Protein 7RI1 (pdb70)

CATH classification: 2.170.40.20

InterPro domains:
  IPR000328 Retroviral envelope protein GP41-like [PF00517] (516-706)
  IPR000328 Retroviral envelope protein GP41-like [cd09909] (525-651)
  IPR000777 Human immunodeficiency virus 1, envelope glycoprotein Gp120 [PF00516] (30-134)
  IPR000777 Human immunodeficiency virus 1, envelope glycoprotein Gp120 [PF00516] (138-497)
  IPR036377 Gp120 core superfamily [G3DSA:2.170.40.20] (39-140)
  IPR036377 Gp120 core superfamily [G3DSA:2.170.40.20] (146-498)
  IPR036377 Gp120 core superfamily [SSF56502] (80-129)
  IPR036377 Gp120 core superfamily [SSF56502] (140-478)
  IPR037527 Envelope glycoprotein Gp160 [MF_04083] (4-849)

Solvent-accessible surface area: 21078 Å² total; per-residue (Å²): 122,126,108,32,168,27,114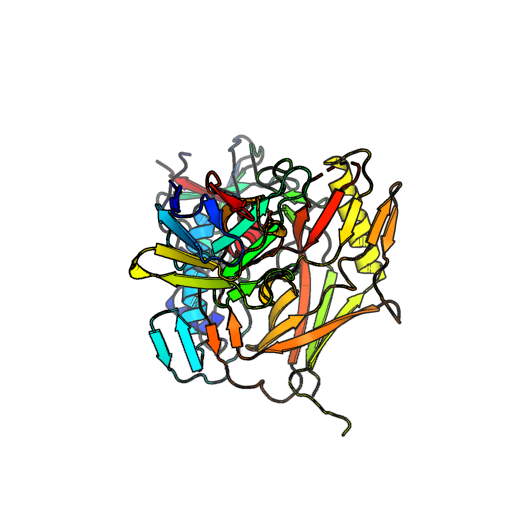,13,78,6,2,4,105,27,91,101,168,59,162,10,16,4,8,77,8,2,78,116,43,16,70,119,41,82,128,119,80,144,80,123,98,34,87,117,44,82,24,86,5,67,2,26,165,16,46,4,0,76,37,0,7,102,37,0,30,44,1,9,85,89,7,12,86,14,31,33,55,51,37,89,84,55,65,88,109,72,80,32,93,80,48,42,13,91,23,26,54,2,34,2,0,0,35,104,36,42,9,0,2,44,5,35,57,113,54,10,75,0,71,18,103,0,193,58,1,0,28,14,90,31,3,62,27,5,85,2,22,13,1,2,0,0,14,12,56,32,46,71,8,125,91,85,12,10,14,4,21,71,70,39,118,60,37,16,60,12,4,1,0,11,2,57,122,31,1,46,1,39,2,27,8,73,152,114,141,61,85,70,89,66,99,3,55,0,59,2,70,47,78,76,0,59,76,13,0,35,92,0,0,64,31,0,25,148,93,22,91,127,68,35,0,58,3,52,42,26,25,31,14,1,74,8,18,27,13,0,11,12,18,0,107,8,6,18,0,9,0,75,3,47,41,0,0,45,2,15,17,130,156,44,78,14,81,27,79,12,176,39,81,142,38,34,0,47,2,117,10,102,2,43,44,92,10,19,12,18,18,31,14,5,84,1,42,20,30,67,16,44,155,26,99,0,46,29,101,10,63,0,6,1,0,0,0,21,25,36,53,134,157,66,20,13,0,49,6,5,18,2,27,5,41,12,8,2,22,11,16,1,23,43,7,20,15,0,43,84,179,163,30,76,24,53,32,59,50,21,32,132,11,122,42,54,9,104,24,105,1,12,0,53,4,115,56,30,116,7,52,40,25,0,0,0,0,0,17,68,21,122,90,126,135,84,62,15,0,0,0,39,2,13,39,63,30,76,12,156,55,0,156,77,28,4,77,6,50,50,44,94,99,126,28,10,0,37,0,79,0,45,54,0,85,64,127,3,40,1,67,0,28,0,0,14,2,34,13,8,6,0,14,81,29,31,4,9,1,50,84,73,7,237,21,30,86,0,50,9,37,85,138

Structure (mmCIF, N/CA/C/O backbone):
data_7RI1
#
_entry.id   7RI1
#
_cell.length_a   119.090
_cell.length_b   119.090
_cell.length_c   110.520
_cell.angle_alpha   90.000
_cell.angle_beta   90.000
_cell.angle_gamma   90.000
#
_symmetry.space_group_name_H-M   'P 42 21 2'
#
loop_
_entity.id
_entity.type
_entity.pdbx_description
1 polymer 'Glycoprotein 120'
2 polymer 'Lamma VHH antibody J3'
3 non-polymer 2-acetamido-2-deoxy-beta-D-glucopyranose
4 non-polymer 'SULFATE ION'
5 water water
#
loop_
_atom_site.group_PDB
_atom_site.id
_atom_site.type_symbol
_atom_site.label_atom_id
_atom_site.label_alt_id
_atom_site.label_comp_id
_atom_site.label_asym_id
_atom_site.label_entity_id
_atom_site.label_seq_id
_atom_site.pdbx_PDB_ins_code
_atom_site.Cartn_x
_atom_site.Cartn_y
_atom_site.Cartn_z
_atom_site.occupancy
_atom_site.B_iso_or_equiv
_atom_site.auth_seq_id
_atom_site.auth_comp_id
_atom_site.auth_asym_id
_atom_site.auth_atom_id
_atom_site.pdbx_PDB_model_num
ATOM 1 N N . TRP A 1 26 ? 20.994 -12.383 14.331 1.00 119.29 45 TRP A N 1
ATOM 2 C CA . TRP A 1 26 ? 20.892 -13.677 14.996 1.00 116.71 45 TRP A CA 1
ATOM 3 C C . TRP A 1 26 ? 19.528 -13.879 15.635 1.00 119.02 45 TRP A C 1
ATOM 4 O O . TRP A 1 26 ? 19.437 -14.099 16.846 1.00 120.47 45 TRP A O 1
ATOM 15 N N . LYS A 1 27 ? 18.473 -13.819 14.824 1.00 117.69 46 LYS A N 1
ATOM 16 C CA . LYS A 1 27 ? 17.108 -13.956 15.319 1.00 115.55 46 LYS A CA 1
ATOM 17 C C . LYS A 1 27 ? 16.682 -15.417 15.240 1.00 109.68 46 LYS A C 1
ATOM 18 O O . LYS A 1 27 ? 16.621 -15.998 14.150 1.00 106.51 46 LYS A O 1
ATOM 24 N N . GLU A 1 28 ? 16.413 -16.004 16.405 1.00 113.30 47 GLU A N 1
ATOM 25 C CA . GLU A 1 28 ? 15.984 -17.391 16.496 1.00 109.17 47 GLU A CA 1
ATOM 26 C C . GLU A 1 28 ? 14.738 -17.613 15.649 1.00 109.58 47 GLU A C 1
ATOM 27 O O . GLU A 1 28 ? 13.882 -16.730 15.540 1.00 113.50 47 GLU A O 1
ATOM 33 N N . ALA A 1 29 ? 14.639 -18.794 15.039 1.00 98.23 48 ALA A N 1
ATOM 34 C CA . ALA A 1 29 ? 13.576 -19.015 14.071 1.00 96.22 48 ALA A CA 1
ATOM 35 C C . ALA A 1 29 ? 13.421 -20.498 13.787 1.00 92.35 48 ALA A C 1
ATOM 36 O O . ALA A 1 29 ? 14.378 -21.269 13.896 1.00 88.59 48 ALA A O 1
ATOM 38 N N . LYS A 1 30 ? 12.202 -20.880 13.412 1.00 88.46 49 LYS A N 1
ATOM 39 C CA . LYS A 1 30 ? 11.925 -22.213 12.907 1.00 86.89 49 LYS A CA 1
ATOM 40 C C . LYS A 1 30 ? 12.052 -22.237 11.388 1.00 85.24 49 LYS A C 1
ATOM 41 O O . LYS A 1 30 ? 11.764 -21.251 10.704 1.00 84.96 49 LYS A O 1
ATOM 47 N N . THR A 1 31 ? 12.498 -23.378 10.868 1.00 83.03 50 THR A N 1
ATOM 48 C CA . THR A 1 31 ? 12.598 -23.629 9.437 1.00 75.01 50 THR A CA 1
ATOM 49 C C . THR A 1 31 ? 12.868 -25.108 9.236 1.00 71.12 50 THR A C 1
ATOM 50 O O . THR A 1 31 ? 13.434 -25.767 10.112 1.00 72.35 50 THR A O 1
ATOM 54 N N . THR A 1 32 ? 12.465 -25.619 8.078 1.00 70.04 51 THR A N 1
ATOM 55 C CA . THR A 1 32 ? 12.642 -27.034 7.775 1.00 66.81 51 THR A CA 1
ATOM 56 C C . THR A 1 32 ? 14.118 -27.321 7.520 1.00 65.70 51 THR A C 1
ATOM 57 O O . THR A 1 32 ? 14.678 -26.889 6.508 1.00 65.69 51 THR A O 1
ATOM 61 N N . LEU A 1 33 ? 14.751 -28.034 8.449 1.00 61.59 52 LEU A N 1
ATOM 62 C CA . LEU A 1 33 ? 16.107 -28.520 8.254 1.00 58.00 52 LEU A CA 1
ATOM 63 C C . LEU A 1 33 ? 16.106 -29.694 7.287 1.00 54.81 52 LEU A C 1
ATOM 64 O O . LEU A 1 33 ? 15.079 -30.332 7.056 1.00 55.24 52 LEU A O 1
ATOM 69 N N . PHE A 1 34 ? 17.276 -30.001 6.738 1.00 53.72 53 PHE A N 1
ATOM 70 C CA . PHE A 1 34 ? 17.442 -31.231 5.982 1.00 47.70 53 PHE A CA 1
ATOM 71 C C . PHE A 1 34 ? 18.571 -32.054 6.582 1.00 47.65 53 PHE A C 1
ATOM 72 O O . PHE A 1 34 ? 19.501 -31.512 7.183 1.00 51.64 53 PHE A O 1
ATOM 80 N N . CYS A 1 35 ? 18.457 -33.373 6.454 1.00 46.24 54 CYS A N 1
ATOM 81 C CA . CYS A 1 35 ? 19.453 -34.287 6.992 1.00 48.26 54 CYS A CA 1
ATOM 82 C C . CYS A 1 35 ? 20.483 -34.601 5.919 1.00 42.92 54 CYS A C 1
ATOM 83 O O . CYS A 1 35 ? 20.178 -34.643 4.728 1.00 43.55 54 CYS A O 1
ATOM 86 N N . ALA A 1 36 ? 21.706 -34.826 6.359 1.00 43.65 55 ALA A N 1
ATOM 87 C CA . ALA A 1 36 ? 22.781 -35.257 5.488 1.00 46.65 55 ALA A CA 1
ATOM 88 C C . ALA A 1 36 ? 23.431 -36.462 6.131 1.00 44.61 55 ALA A C 1
ATOM 89 O O . ALA A 1 36 ? 23.489 -36.570 7.360 1.00 44.45 55 ALA A O 1
ATOM 91 N N . SER A 1 37 ? 23.945 -37.354 5.307 1.00 44.28 56 SER A N 1
ATOM 92 C CA . SER A 1 37 ? 24.615 -38.504 5.873 1.00 44.17 56 SER A CA 1
ATOM 93 C C . SER A 1 37 ? 25.703 -38.961 4.927 1.00 45.80 56 SER A C 1
ATOM 94 O O . SER A 1 37 ? 25.791 -38.526 3.778 1.00 46.83 56 SER A O 1
ATOM 97 N N . ASP A 1 38 ? 26.547 -39.846 5.442 1.00 46.39 57 ASP A N 1
ATOM 98 C CA . ASP A 1 38 ? 27.551 -40.529 4.645 1.00 48.11 57 ASP A CA 1
ATOM 99 C C . ASP A 1 38 ? 27.074 -41.906 4.198 1.00 47.44 57 ASP A C 1
ATOM 100 O O . ASP A 1 38 ? 27.893 -42.794 3.941 1.00 49.77 57 ASP A O 1
ATOM 105 N N . ALA A 1 39 ? 25.751 -42.088 4.101 1.00 48.25 58 ALA A N 1
ATOM 106 C CA . ALA A 1 39 ? 25.166 -43.337 3.624 1.00 48.26 58 ALA A CA 1
ATOM 107 C C . ALA A 1 39 ? 25.825 -43.781 2.323 1.00 52.51 58 ALA A C 1
ATOM 108 O O . ALA A 1 39 ? 26.286 -42.968 1.511 1.00 47.90 58 ALA A O 1
ATOM 110 N N . LYS A 1 40 ? 25.864 -45.092 2.132 1.00 52.11 59 LYS A N 1
ATOM 111 C CA . LYS A 1 40 ? 26.646 -45.689 1.070 1.00 53.87 59 LYS A CA 1
ATOM 112 C C . LYS A 1 40 ? 25.708 -46.410 0.123 1.00 55.00 59 LYS A C 1
ATOM 113 O O . LYS A 1 40 ? 24.840 -47.172 0.554 1.00 52.99 59 LYS A O 1
ATOM 119 N N . ALA A 1 41 ? 25.879 -46.132 -1.167 1.00 57.42 60 ALA A N 1
ATOM 120 C CA . ALA A 1 41 ? 24.934 -46.580 -2.175 1.00 57.45 60 ALA A CA 1
ATOM 121 C C . ALA A 1 41 ? 24.813 -48.093 -2.220 1.00 58.76 60 ALA A C 1
ATOM 122 O O . ALA A 1 41 ? 23.754 -48.619 -2.582 1.00 58.55 60 ALA A O 1
ATOM 124 N N . TYR A 1 42 ? 25.885 -48.809 -1.896 1.00 58.77 61 TYR A N 1
ATOM 125 C CA . TYR A 1 42 ? 25.903 -50.258 -2.055 1.00 62.56 61 TYR A CA 1
ATOM 126 C C . TYR A 1 42 ? 25.436 -51.003 -0.809 1.00 59.00 61 TYR A C 1
ATOM 127 O O . TYR A 1 42 ? 25.417 -52.238 -0.812 1.00 58.93 61 TYR A O 1
ATOM 136 N N . GLU A 1 43 ? 25.059 -50.285 0.240 1.00 55.81 62 GLU A N 1
ATOM 137 C CA . GLU A 1 43 ? 24.779 -50.879 1.533 1.00 53.64 62 GLU A CA 1
ATOM 138 C C . GLU A 1 43 ? 23.305 -51.271 1.627 1.00 51.18 62 GLU A C 1
ATOM 139 O O . GLU A 1 43 ? 22.416 -50.457 1.354 1.00 50.04 62 GLU A O 1
ATOM 145 N N . LYS A 1 44 ? 23.049 -52.529 1.994 1.00 50.89 63 LYS A N 1
ATOM 146 C CA . LYS A 1 44 ? 21.678 -52.994 2.175 1.00 49.98 63 LYS A CA 1
ATOM 147 C C . LYS A 1 44 ? 21.115 -52.638 3.539 1.00 43.68 63 LYS A C 1
ATOM 148 O O . LYS A 1 44 ? 19.895 -52.715 3.721 1.00 41.73 63 LYS A O 1
ATOM 154 N N . GLU A 1 45 ? 21.974 -52.269 4.492 1.00 44.76 64 GLU A N 1
ATOM 155 C CA . GLU A 1 45 ? 21.533 -51.864 5.827 1.00 43.00 64 GLU A CA 1
ATOM 156 C C . GLU A 1 45 ? 20.510 -50.742 5.714 1.00 40.55 64 GLU A C 1
ATOM 157 O O . GLU A 1 45 ? 20.649 -49.843 4.876 1.00 41.79 64 GLU A O 1
ATOM 163 N N . VAL A 1 46 ? 19.459 -50.803 6.535 1.00 34.69 65 VAL A N 1
ATOM 164 C CA . VAL A 1 46 ? 18.282 -49.995 6.203 1.00 38.27 65 VAL A CA 1
ATOM 165 C C . VAL A 1 46 ? 18.441 -48.523 6.558 1.00 37.94 65 VAL A C 1
ATOM 166 O O . VAL A 1 46 ? 17.706 -47.685 6.027 1.00 37.45 65 VAL A O 1
ATOM 170 N N . HIS A 1 47 ? 19.366 -48.168 7.445 1.00 39.47 66 HIS A N 1
ATOM 171 C CA . HIS A 1 47 ? 19.629 -46.752 7.655 1.00 36.81 66 HIS A CA 1
ATOM 172 C C . HIS A 1 47 ? 20.270 -46.150 6.420 1.00 36.19 66 HIS A C 1
ATOM 173 O O . HIS A 1 47 ? 19.879 -45.063 5.981 1.00 37.57 66 HIS A O 1
ATOM 180 N N . ASN A 1 48 ? 21.245 -46.852 5.837 1.00 36.66 67 ASN A N 1
ATOM 181 C CA . ASN A 1 48 ? 21.847 -46.386 4.590 1.00 39.71 67 ASN A CA 1
ATOM 182 C C . ASN A 1 48 ? 20.807 -46.261 3.495 1.00 39.72 67 ASN A C 1
ATOM 183 O O . ASN A 1 48 ? 20.775 -45.261 2.773 1.00 40.57 67 ASN A O 1
ATOM 188 N N . VAL A 1 49 ? 19.935 -47.260 3.362 1.00 38.64 68 VAL A N 1
ATOM 189 C CA . VAL A 1 49 ? 18.942 -47.223 2.297 1.00 41.41 68 VAL A CA 1
ATOM 190 C C . VAL A 1 49 ? 18.040 -46.006 2.465 1.00 40.41 68 VAL A C 1
ATOM 191 O O . VAL A 1 49 ? 17.777 -45.268 1.504 1.00 39.74 68 VAL A O 1
ATOM 195 N N . TRP A 1 50 ? 17.572 -45.766 3.695 1.00 36.81 69 TRP A N 1
ATOM 196 C CA . TRP A 1 50 ? 16.675 -44.638 3.931 1.00 36.85 69 TRP A CA 1
ATOM 197 C C . TRP A 1 50 ? 17.393 -43.304 3.717 1.00 40.50 69 TRP A C 1
ATOM 198 O O . TRP A 1 50 ? 16.833 -42.385 3.105 1.00 37.14 69 TRP A O 1
ATOM 209 N N . ALA A 1 51 ? 18.634 -43.175 4.216 1.00 36.41 70 ALA A N 1
ATOM 210 C CA . ALA A 1 51 ? 19.352 -41.909 4.079 1.00 40.40 70 ALA A CA 1
ATOM 211 C C . ALA A 1 51 ? 19.745 -41.657 2.639 1.00 40.49 70 ALA A C 1
ATOM 212 O O . ALA A 1 51 ? 19.877 -40.500 2.231 1.00 39.43 70 ALA A O 1
ATOM 214 N N . THR A 1 52 ? 19.909 -42.722 1.853 1.00 42.94 71 THR A N 1
ATOM 215 C CA . THR A 1 52 ? 20.231 -42.550 0.443 1.00 41.14 71 THR A CA 1
ATOM 216 C C . THR A 1 52 ? 19.151 -41.749 -0.273 1.00 40.33 71 THR A C 1
ATOM 217 O O . THR A 1 52 ? 19.466 -40.841 -1.044 1.00 42.80 71 THR A O 1
ATOM 221 N N . HIS A 1 53 ? 17.871 -42.028 -0.011 1.00 39.14 72 HIS A N 1
ATOM 222 C CA . HIS A 1 53 ? 16.867 -41.216 -0.691 1.00 42.38 72 HIS A CA 1
ATOM 223 C C . HIS A 1 53 ? 16.391 -40.031 0.137 1.00 44.37 72 HIS A C 1
ATOM 224 O O . HIS A 1 53 ? 15.917 -39.044 -0.438 1.00 45.11 72 HIS A O 1
ATOM 231 N N . ALA A 1 54 ? 16.533 -40.080 1.460 1.00 43.70 73 ALA A N 1
ATOM 232 C CA . ALA A 1 54 ? 15.986 -39.028 2.307 1.00 45.73 73 ALA A CA 1
ATOM 233 C C . ALA A 1 54 ? 16.987 -37.939 2.687 1.00 45.43 73 ALA A C 1
ATOM 234 O O . ALA A 1 54 ? 16.556 -36.864 3.116 1.00 45.96 73 ALA A O 1
ATOM 236 N N . CYS A 1 55 ? 18.292 -38.175 2.552 1.00 42.46 74 CYS A N 1
ATOM 237 C CA . CYS A 1 55 ? 19.297 -37.189 2.926 1.00 43.57 74 CYS A CA 1
ATOM 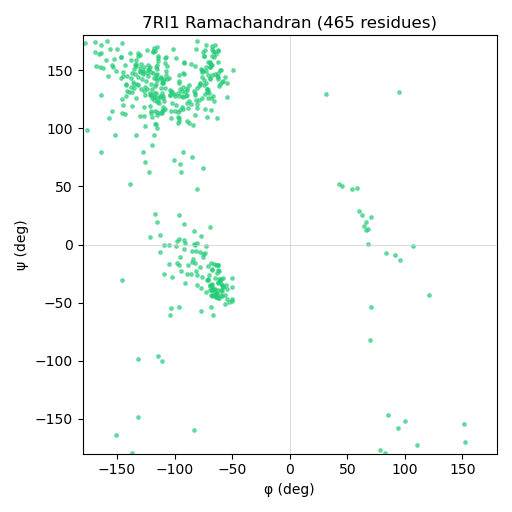238 C C . CYS A 1 55 ? 20.212 -36.889 1.743 1.00 44.96 74 CYS A C 1
ATOM 239 O O . CYS A 1 55 ? 20.220 -37.602 0.741 1.00 47.95 74 CYS A O 1
ATOM 242 N N . VAL A 1 56 ? 20.997 -35.825 1.875 1.00 45.78 75 VAL A N 1
ATOM 243 C CA . VAL A 1 56 ? 22.002 -35.451 0.884 1.00 52.21 75 VAL A CA 1
ATOM 244 C C . VAL A 1 56 ? 23.367 -35.943 1.358 1.00 53.33 75 VAL A C 1
ATOM 245 O O . VAL A 1 56 ? 23.544 -36.236 2.547 1.00 47.64 75 VAL A O 1
ATOM 249 N N . PRO A 1 57 ? 24.348 -36.076 0.469 1.00 59.12 76 PRO A N 1
ATOM 250 C CA . PRO A 1 57 ? 25.698 -36.441 0.915 1.00 57.83 76 PRO A CA 1
ATOM 251 C C . PRO A 1 57 ? 26.253 -35.401 1.866 1.00 58.44 76 PRO A C 1
ATOM 252 O O . PRO A 1 57 ? 25.934 -34.215 1.774 1.00 60.26 76 PRO A O 1
ATOM 256 N N . THR A 1 58 ? 27.106 -35.849 2.777 1.00 59.67 77 THR A N 1
ATOM 257 C CA . THR A 1 58 ? 27.737 -34.904 3.681 1.00 67.80 77 THR A CA 1
ATOM 258 C C . THR A 1 58 ? 29.067 -34.413 3.127 1.00 68.75 77 THR A C 1
ATOM 259 O O . THR A 1 58 ? 29.711 -35.067 2.300 1.00 67.76 77 THR A O 1
ATOM 263 N N . ASP A 1 59 ? 29.466 -33.235 3.600 1.00 79.24 78 ASP A N 1
ATOM 264 C CA . ASP A 1 59 ? 30.698 -32.582 3.160 1.00 85.92 78 ASP A CA 1
ATOM 265 C C . ASP A 1 59 ? 31.885 -33.202 3.894 1.00 92.87 78 ASP A C 1
ATOM 266 O O . ASP A 1 59 ? 31.799 -33.451 5.102 1.00 90.92 78 ASP A O 1
ATOM 271 N N . PRO A 1 60 ? 32.982 -33.513 3.198 1.00 104.69 79 PRO A N 1
ATOM 272 C CA . PRO A 1 60 ? 34.177 -33.998 3.912 1.00 109.64 79 PRO A CA 1
ATOM 273 C C . PRO A 1 60 ? 34.842 -32.943 4.786 1.00 112.20 79 PRO A C 1
ATOM 274 O O . PRO A 1 60 ? 35.308 -33.262 5.889 1.00 112.42 79 PRO A O 1
ATOM 278 N N . ASN A 1 61 ? 34.914 -31.692 4.327 1.00 104.86 80 ASN A N 1
ATOM 279 C CA . ASN A 1 61 ? 35.452 -30.592 5.127 1.00 104.99 80 ASN A CA 1
ATOM 280 C C . ASN A 1 61 ? 34.370 -29.536 5.314 1.00 102.88 80 ASN A C 1
ATOM 281 O O . ASN A 1 61 ? 34.291 -28.563 4.543 1.00 99.14 80 ASN A O 1
ATOM 286 N N . PRO A 1 62 ? 33.509 -29.690 6.316 1.00 101.64 81 PRO A N 1
ATOM 287 C CA . PRO A 1 62 ? 32.560 -28.620 6.626 1.00 100.35 81 PRO A CA 1
ATOM 288 C C . PRO A 1 62 ? 33.277 -27.473 7.314 1.00 99.13 81 PRO A C 1
ATOM 289 O O . PRO A 1 62 ? 34.135 -27.677 8.176 1.00 93.66 81 PRO A O 1
ATOM 293 N N . GLN A 1 63 ? 32.939 -26.260 6.896 1.00 102.81 82 GLN A N 1
ATOM 294 C CA . GLN A 1 63 ? 33.514 -25.078 7.510 1.00 95.74 82 GLN A CA 1
ATOM 295 C C . GLN A 1 63 ? 32.862 -24.820 8.859 1.00 92.53 82 GLN A C 1
ATOM 296 O O . GLN A 1 63 ? 31.689 -25.132 9.082 1.00 92.48 82 GLN A O 1
ATOM 302 N N . GLU A 1 64 ? 33.645 -24.258 9.769 1.00 81.50 83 GLU A N 1
ATOM 303 C CA . GLU A 1 64 ? 33.154 -23.831 11.068 1.00 76.98 83 GLU A CA 1
ATOM 304 C C . GLU A 1 64 ? 33.844 -22.520 11.406 1.00 73.81 83 GLU A C 1
ATOM 305 O O . GLU A 1 64 ? 35.066 -22.408 11.260 1.00 70.65 83 GLU A O 1
ATOM 311 N N . MET A 1 65 ? 33.065 -21.530 11.833 1.00 72.42 84 MET A N 1
ATOM 312 C CA . MET A 1 65 ? 33.569 -20.180 12.082 1.00 72.04 84 MET A CA 1
ATOM 313 C C . MET A 1 65 ? 33.381 -19.872 13.563 1.00 73.93 84 MET A C 1
ATOM 314 O O . MET A 1 65 ? 32.263 -19.583 14.003 1.00 75.08 84 MET A O 1
ATOM 319 N N . VAL A 1 66 ? 34.469 -19.923 14.331 1.00 74.12 85 VAL A N 1
ATOM 320 C CA . VAL A 1 66 ? 34.404 -19.570 15.742 1.00 76.35 85 VAL A CA 1
ATOM 321 C C . VAL A 1 66 ? 34.171 -18.073 15.873 1.00 78.08 85 VAL A C 1
ATOM 322 O O . VAL A 1 66 ? 34.678 -17.280 15.066 1.00 76.57 85 VAL A O 1
ATOM 326 N N . LEU A 1 67 ? 33.381 -17.685 16.884 1.00 84.01 86 LEU A N 1
ATOM 327 C CA . LEU A 1 67 ? 33.136 -16.287 17.257 1.00 88.75 86 LEU A CA 1
ATOM 328 C C . LEU A 1 67 ? 33.280 -16.172 18.778 1.00 94.83 86 LEU A C 1
ATOM 329 O O . LEU A 1 67 ? 32.320 -16.411 19.518 1.00 93.74 86 LEU A O 1
ATOM 334 N N . ALA A 1 68 ? 34.477 -15.800 19.251 1.00 113.71 87 ALA A N 1
ATOM 335 C CA . ALA A 1 68 ? 34.733 -15.711 20.690 1.00 114.81 87 ALA A CA 1
ATOM 336 C C . ALA A 1 68 ? 33.948 -14.589 21.372 1.00 118.40 87 ALA A C 1
ATOM 337 O O . ALA A 1 68 ? 33.731 -14.653 22.587 1.00 117.70 87 ALA A O 1
ATOM 339 N N . ASN A 1 69 ? 33.509 -13.578 20.613 1.00 107.02 88 ASN A N 1
ATOM 340 C CA . ASN A 1 69 ? 32.849 -12.387 21.151 1.00 99.40 88 ASN A CA 1
ATOM 341 C C . ASN A 1 69 ? 31.391 -12.643 21.545 1.00 98.41 88 ASN A C 1
ATOM 342 O O . ASN A 1 69 ? 30.995 -12.404 22.693 1.00 96.63 88 ASN A O 1
ATOM 347 N N . VAL A 1 70 ? 30.575 -13.114 20.594 1.00 99.89 89 VAL A N 1
ATOM 348 C CA . VAL A 1 70 ? 29.128 -13.176 20.780 1.00 93.94 89 VAL A CA 1
ATOM 349 C C . VAL A 1 70 ? 28.764 -14.226 21.816 1.00 87.81 89 VAL A C 1
ATOM 350 O O . VAL A 1 70 ? 29.376 -15.302 21.891 1.00 85.30 89 VAL A O 1
ATOM 354 N N . THR A 1 71 ? 27.748 -13.915 22.614 1.00 85.90 90 THR A N 1
ATOM 355 C CA . THR A 1 71 ? 27.134 -14.861 23.527 1.00 86.02 90 THR A CA 1
ATOM 356 C C . THR A 1 71 ? 25.657 -14.966 23.174 1.00 87.05 90 THR A C 1
ATOM 357 O O . THR A 1 71 ? 24.974 -13.943 23.046 1.00 89.48 90 THR A O 1
ATOM 361 N N . GLU A 1 72 ? 25.174 -16.194 22.998 1.00 80.25 91 GLU A N 1
ATOM 362 C CA . GLU A 1 72 ? 23.776 -16.463 22.706 1.00 83.77 91 GLU A CA 1
ATOM 363 C C . GLU A 1 72 ? 23.220 -17.402 23.771 1.00 77.93 91 GLU A C 1
ATOM 364 O O . GLU A 1 72 ? 23.959 -18.163 24.401 1.00 73.33 91 GLU A O 1
ATOM 370 N N . ASN A 1 73 ? 21.909 -17.340 23.986 1.00 79.91 92 ASN A N 1
ATOM 371 C CA . ASN A 1 73 ? 21.255 -18.223 24.946 1.00 78.95 92 ASN A CA 1
ATOM 372 C C . ASN A 1 73 ? 20.656 -19.425 24.225 1.00 75.39 92 ASN A C 1
ATOM 373 O O . ASN A 1 73 ? 19.971 -19.278 23.208 1.00 77.37 92 ASN A O 1
ATOM 378 N N . PHE A 1 74 ? 20.941 -20.611 24.740 1.00 69.74 93 PHE A N 1
ATOM 379 C CA . PHE A 1 74 ? 20.418 -21.849 24.197 1.00 63.74 93 PHE A CA 1
ATOM 380 C C . PHE A 1 74 ? 19.354 -22.411 25.132 1.00 62.50 93 PHE A C 1
ATOM 381 O O . PHE A 1 74 ? 19.268 -22.050 26.308 1.00 65.67 93 PHE A O 1
ATOM 389 N N . ASN A 1 75 ? 18.538 -23.311 24.593 1.00 60.62 94 ASN A N 1
ATOM 390 C CA . ASN A 1 75 ? 17.529 -23.999 25.396 1.00 57.93 94 ASN A CA 1
ATOM 391 C C . ASN A 1 75 ? 17.284 -25.365 24.748 1.00 57.31 94 ASN A C 1
ATOM 392 O O . ASN A 1 75 ? 16.468 -25.501 23.835 1.00 56.37 94 ASN A O 1
ATOM 397 N N . MET A 1 76 ? 17.996 -26.377 25.244 1.00 55.56 95 MET A N 1
ATOM 398 C CA . MET A 1 76 ? 17.866 -27.709 24.672 1.00 54.71 95 MET A CA 1
ATOM 399 C C . MET A 1 76 ? 16.467 -28.289 24.847 1.00 52.36 95 MET A C 1
ATOM 400 O O . MET A 1 76 ? 16.112 -29.238 24.143 1.00 49.69 95 MET A O 1
ATOM 405 N N . TRP A 1 77 ? 15.665 -27.748 25.761 1.00 53.24 96 TRP A N 1
ATOM 406 C CA . TRP A 1 77 ? 14.353 -28.311 26.060 1.00 54.87 96 TRP A CA 1
ATOM 407 C C . TRP A 1 77 ? 13.231 -27.693 25.240 1.00 57.17 96 TRP A C 1
ATOM 408 O O . TRP A 1 77 ? 12.081 -28.119 25.376 1.00 61.70 96 TRP A O 1
ATOM 419 N N . LYS A 1 78 ? 13.530 -26.690 24.422 1.00 61.23 97 LYS A N 1
ATOM 420 C CA . LYS A 1 78 ? 12.556 -26.045 23.547 1.00 61.01 97 LYS A CA 1
ATOM 421 C C . LYS A 1 78 ? 13.212 -25.788 22.195 1.00 61.12 97 LYS A C 1
ATOM 422 O O . LYS A 1 78 ? 13.227 -24.670 21.682 1.00 64.70 97 LYS A O 1
ATOM 428 N N . ASN A 1 79 ? 13.792 -26.825 21.612 1.00 52.55 98 ASN A N 1
ATOM 429 C CA . ASN A 1 79 ? 14.626 -26.688 20.425 1.00 53.01 98 ASN A CA 1
ATOM 430 C C . ASN A 1 79 ? 13.953 -27.419 19.271 1.00 51.63 98 ASN A C 1
ATOM 431 O O . ASN A 1 79 ? 13.899 -28.652 19.265 1.00 50.95 98 ASN A O 1
ATOM 436 N N . ASP A 1 80 ? 13.469 -26.660 18.280 1.00 54.19 99 ASP A N 1
ATOM 437 C CA . ASP A 1 80 ? 12.704 -27.257 17.189 1.00 52.30 99 ASP A CA 1
ATOM 438 C C . ASP A 1 80 ? 13.519 -28.260 16.385 1.00 49.30 99 ASP A C 1
ATOM 439 O O . ASP A 1 80 ? 12.934 -29.079 15.667 1.00 47.23 99 ASP A O 1
ATOM 444 N N . MET A 1 81 ? 14.849 -28.228 16.493 1.00 46.63 100 MET A N 1
ATOM 445 C CA . MET A 1 81 ? 15.656 -29.259 15.846 1.00 46.75 100 MET A CA 1
ATOM 446 C C . MET A 1 81 ? 15.302 -30.654 16.343 1.00 45.24 100 MET A C 1
ATOM 447 O O . MET A 1 81 ? 15.370 -31.625 15.585 1.00 41.96 100 MET A O 1
ATOM 452 N N . VAL A 1 82 ? 14.955 -30.776 17.624 1.00 43.80 101 VAL A N 1
ATOM 453 C CA . VAL A 1 82 ? 14.629 -32.076 18.186 1.00 41.88 101 VAL A CA 1
ATOM 454 C C . VAL A 1 82 ? 13.388 -32.640 17.510 1.00 45.17 101 VAL A C 1
ATOM 455 O O . VAL A 1 82 ? 13.354 -33.811 17.102 1.00 39.48 101 VAL A O 1
ATOM 459 N N . GLU A 1 83 ? 12.367 -31.802 17.334 1.00 44.82 102 GLU A N 1
ATOM 460 C CA . GLU A 1 83 ? 11.124 -32.289 16.758 1.00 41.39 102 GLU A CA 1
ATOM 461 C C . GLU A 1 83 ? 11.296 -32.687 15.299 1.00 40.67 102 GLU A C 1
ATOM 462 O O . GLU A 1 83 ? 10.666 -33.650 14.840 1.00 41.89 102 GLU A O 1
ATOM 468 N N . GLN A 1 84 ? 12.149 -31.984 14.554 1.00 40.06 103 GLN A N 1
ATOM 469 C CA . GLN A 1 84 ? 12.371 -32.385 13.169 1.00 40.35 103 GLN A CA 1
ATOM 470 C C . GLN A 1 84 ? 13.126 -33.702 13.105 1.00 39.67 103 GLN A C 1
ATOM 471 O O . GLN A 1 84 ? 12.806 -34.570 12.288 1.00 42.36 103 GLN A O 1
ATOM 477 N N . MET A 1 85 ? 14.096 -33.898 13.993 1.00 38.50 104 MET A N 1
ATOM 478 C CA . MET A 1 85 ? 14.780 -35.184 14.028 1.00 41.26 104 MET A CA 1
ATOM 479 C C . MET A 1 85 ? 13.810 -36.312 14.374 1.00 40.49 104 MET A C 1
ATOM 480 O O . MET A 1 85 ? 13.827 -37.373 13.743 1.00 40.05 104 MET A O 1
ATOM 485 N N . HIS A 1 86 ? 12.968 -36.099 15.390 1.00 37.00 105 HIS A N 1
ATOM 486 C CA . HIS A 1 86 ? 11.961 -37.084 15.768 1.00 38.51 105 HIS A CA 1
ATOM 487 C C . HIS A 1 86 ? 11.149 -37.545 14.562 1.00 39.71 105 HIS A C 1
ATOM 488 O O . HIS A 1 86 ? 10.953 -38.746 14.354 1.00 35.11 105 HIS A O 1
ATOM 495 N N . GLU A 1 87 ? 10.689 -36.597 13.739 1.00 39.34 106 GLU A N 1
ATOM 496 C CA . GLU A 1 87 ? 9.859 -36.957 12.594 1.00 38.97 106 GLU A CA 1
ATOM 497 C C . GLU A 1 87 ? 10.642 -37.783 11.572 1.00 37.85 106 GLU A C 1
ATOM 498 O O . GLU A 1 87 ? 10.107 -38.737 10.994 1.00 36.25 106 GLU A O 1
ATOM 504 N N . ASP A 1 88 ? 11.914 -37.448 11.358 1.00 36.58 107 ASP A N 1
ATOM 505 C CA . ASP A 1 88 ? 12.743 -38.225 10.447 1.00 36.82 107 ASP A CA 1
ATOM 506 C C . ASP A 1 88 ? 12.927 -39.654 10.949 1.00 38.30 107 ASP A C 1
ATOM 507 O O . ASP A 1 88 ? 12.893 -40.605 10.155 1.00 36.79 107 ASP A O 1
ATOM 512 N N . ILE A 1 89 ? 13.144 -39.824 12.260 1.00 32.12 108 ILE A N 1
ATOM 513 C CA . ILE A 1 89 ? 13.434 -41.155 12.784 1.00 34.90 108 ILE A CA 1
ATOM 514 C C . ILE A 1 89 ? 12.171 -42.014 12.784 1.00 35.59 108 ILE A C 1
ATOM 515 O O . ILE A 1 89 ? 12.218 -43.207 12.453 1.00 35.91 108 ILE A O 1
ATOM 520 N N . ILE A 1 90 ? 11.028 -41.438 13.162 1.00 30.95 109 ILE A N 1
ATOM 521 C CA . ILE A 1 90 ? 9.762 -42.121 12.929 1.00 35.74 109 ILE A CA 1
ATOM 522 C C . ILE A 1 90 ? 9.689 -42.572 11.476 1.00 37.95 109 ILE A C 1
ATOM 523 O O . ILE A 1 90 ? 9.398 -43.730 11.162 1.00 37.37 109 ILE A O 1
ATOM 528 N N . SER A 1 91 ? 9.998 -41.656 10.577 1.00 33.45 110 SER A N 1
ATOM 529 C CA . SER A 1 91 ? 9.872 -41.927 9.161 1.00 38.95 110 SER A CA 1
ATOM 530 C C . SER A 1 91 ? 10.845 -43.013 8.716 1.00 39.28 110 SER A C 1
ATOM 531 O O . SER A 1 91 ? 10.503 -43.859 7.887 1.00 40.50 110 SER A O 1
ATOM 534 N N . LEU A 1 92 ? 12.061 -43.013 9.263 1.00 40.02 111 LEU A N 1
ATOM 535 C CA . LEU A 1 92 ? 13.016 -44.072 8.950 1.00 38.98 111 LEU A CA 1
ATOM 536 C C . LEU A 1 92 ? 12.531 -45.433 9.438 1.00 39.47 111 LEU A C 1
ATOM 537 O O . LEU A 1 92 ? 12.643 -46.438 8.720 1.00 36.67 111 LEU A O 1
ATOM 542 N N . TRP A 1 93 ? 11.982 -45.478 10.655 1.00 34.46 112 TRP A N 1
ATOM 543 C CA . TRP A 1 93 ? 11.497 -46.735 11.210 1.00 35.17 112 TRP A CA 1
ATOM 544 C C . TRP A 1 93 ? 10.285 -47.247 10.437 1.00 35.89 112 TRP A C 1
ATOM 545 O O . TRP A 1 93 ? 10.144 -48.455 10.217 1.00 30.87 112 TRP A O 1
ATOM 556 N N . ASP A 1 94 ? 9.426 -46.339 9.970 1.00 40.23 113 ASP A N 1
ATOM 557 C CA . ASP A 1 94 ? 8.313 -46.755 9.118 1.00 42.65 113 ASP A CA 1
ATOM 558 C C . ASP A 1 94 ? 8.794 -47.470 7.851 1.00 43.48 113 ASP A C 1
ATOM 559 O O . ASP A 1 94 ? 8.198 -48.471 7.434 1.00 44.59 113 ASP A O 1
ATOM 564 N N . GLU A 1 95 ? 9.873 -46.993 7.230 1.00 46.96 114 GLU A N 1
ATOM 565 C CA . GLU A 1 95 ? 10.341 -47.664 6.021 1.00 49.19 114 GLU A CA 1
ATOM 566 C C . GLU A 1 95 ? 11.185 -48.900 6.321 1.00 46.92 114 GLU A C 1
ATOM 567 O O . GLU A 1 95 ? 11.300 -49.769 5.453 1.00 48.23 114 GLU A O 1
ATOM 573 N N . SER A 1 96 ? 11.786 -48.995 7.513 1.00 40.35 115 SER A N 1
ATOM 574 C CA . SER A 1 96 ? 12.848 -49.962 7.790 1.00 38.83 115 SER A CA 1
ATOM 575 C C . SER A 1 96 ? 12.380 -51.158 8.607 1.00 40.53 115 SER A C 1
ATOM 576 O O . SER A 1 96 ? 12.597 -52.309 8.214 1.00 41.93 115 SER A O 1
ATOM 579 N N . LEU A 1 97 ? 11.776 -50.906 9.758 1.00 33.08 116 LEU A N 1
ATOM 580 C CA . LEU A 1 97 ? 11.357 -51.949 10.674 1.00 35.68 116 LEU A CA 1
ATOM 581 C C . LEU A 1 97 ? 9.862 -52.194 10.503 1.00 37.45 116 LEU A C 1
ATOM 582 O O . LEU A 1 97 ? 9.038 -51.826 11.350 1.00 38.33 116 LEU A O 1
ATOM 587 N N . LYS A 1 98 ? 9.518 -52.813 9.392 1.00 33.81 117 LYS A N 1
ATOM 588 C CA . LYS A 1 98 ? 8.116 -53.072 9.117 1.00 36.98 117 LYS A CA 1
ATOM 589 C C . LYS A 1 98 ? 7.601 -54.195 10.015 1.00 35.01 117 LYS A C 1
ATOM 590 O O . LYS A 1 98 ? 8.101 -55.329 9.926 1.00 37.47 117 LYS A O 1
ATOM 596 N N . PRO A 1 99 ? 6.638 -53.934 10.896 1.00 30.82 118 PRO A N 1
ATOM 597 C CA . PRO A 1 99 ? 6.006 -55.025 11.648 1.00 34.09 118 PRO A CA 1
ATOM 598 C C . PRO A 1 99 ? 5.031 -55.842 10.807 1.00 32.62 118 PRO A C 1
ATOM 599 O O . PRO A 1 99 ? 4.376 -55.337 9.894 1.00 34.45 118 PRO A O 1
ATOM 603 N N . CYS A 1 100 ? 4.923 -57.123 11.160 1.00 31.67 119 CYS A N 1
ATOM 604 C CA . CYS A 1 100 ? 3.903 -57.992 10.569 1.00 36.01 119 CYS A CA 1
ATOM 605 C C . CYS A 1 100 ? 2.517 -57.379 10.691 1.00 33.40 119 CYS A C 1
ATOM 606 O O . CYS A 1 100 ? 1.768 -57.309 9.718 1.00 33.50 119 CYS A O 1
ATOM 609 N N . VAL A 1 101 ? 2.153 -56.931 11.885 1.00 31.20 120 VAL A N 1
ATOM 610 C CA . VAL A 1 101 ? 0.898 -56.224 12.051 1.00 32.29 120 VAL A CA 1
ATOM 611 C C . VAL A 1 101 ? 1.110 -55.083 13.033 1.00 31.44 120 VAL A C 1
ATOM 612 O O . VAL A 1 101 ? 1.892 -55.178 13.987 1.00 28.74 120 VAL A O 1
ATOM 616 N N . LYS A 1 102 ? 0.415 -53.987 12.770 1.00 32.08 121 LYS A N 1
ATOM 617 C CA . LYS A 1 102 ? 0.426 -52.819 13.628 1.00 33.97 121 LYS A CA 1
ATOM 618 C C . LYS A 1 102 ? -0.991 -52.607 14.143 1.00 30.95 121 LYS A C 1
ATOM 619 O O . LYS A 1 102 ? -1.932 -52.559 13.352 1.00 32.73 121 LYS A O 1
ATOM 625 N N . LEU A 1 103 ? -1.147 -52.506 15.456 1.00 29.75 122 LEU A N 1
ATOM 626 C CA . LEU A 1 103 ? -2.448 -52.323 16.097 1.00 32.56 122 LEU A CA 1
ATOM 627 C C . LEU A 1 103 ? -2.473 -50.940 16.729 1.00 34.08 122 LEU A C 1
ATOM 628 O O . LEU A 1 103 ? -1.739 -50.687 17.692 1.00 35.27 122 LEU A O 1
ATOM 633 N N . THR A 1 104 ? -3.315 -50.048 16.211 1.00 33.51 123 THR A N 1
ATOM 634 C CA . THR A 1 104 ? -3.466 -48.708 16.788 1.00 40.44 123 THR A CA 1
ATOM 635 C C . THR A 1 104 ? -4.939 -48.453 17.050 1.00 48.05 123 THR A C 1
ATOM 636 O O . THR A 1 104 ? -5.592 -47.764 16.259 1.00 55.13 123 THR A O 1
ATOM 640 N N . GLY A 1 105 ? -5.454 -48.990 18.151 1.00 47.41 124 GLY A N 1
ATOM 641 C CA . GLY A 1 105 ? -6.750 -48.561 18.627 1.00 45.95 124 GLY A CA 1
ATOM 642 C C . GLY A 1 105 ? -7.866 -49.002 17.720 1.00 48.36 124 GLY A C 1
ATOM 643 O O . GLY A 1 105 ? -8.512 -50.013 17.992 1.00 53.45 124 GLY A O 1
ATOM 644 N N . GLY A 1 106 ? -8.117 -48.275 16.637 1.00 50.50 198 GLY A N 1
ATOM 645 C CA . GLY A 1 106 ? -9.221 -48.616 15.762 1.00 49.93 198 GLY A CA 1
ATOM 646 C C . GLY A 1 106 ? -8.867 -49.419 14.531 1.00 48.87 198 GLY A C 1
ATOM 647 O O . GLY A 1 106 ? -9.758 -49.723 13.732 1.00 52.77 198 GLY A O 1
ATOM 648 N N . SER A 1 107 ? -7.608 -49.799 14.360 1.00 46.97 199 SER A N 1
ATOM 649 C CA . SER A 1 107 ? -7.130 -50.301 13.083 1.00 44.51 199 SER A CA 1
ATOM 650 C C . SER A 1 107 ? -6.063 -51.372 13.282 1.00 41.91 199 SER A C 1
ATOM 651 O O . SER A 1 107 ? -5.435 -51.474 14.342 1.00 40.52 199 SER A O 1
ATOM 654 N N . ALA A 1 108 ? -5.852 -52.159 12.226 1.00 41.00 200 ALA A N 1
ATOM 655 C CA . ALA A 1 108 ? -4.833 -53.206 12.196 1.00 38.89 200 ALA A CA 1
ATOM 656 C C . ALA A 1 108 ? -4.265 -53.222 10.787 1.00 40.86 200 ALA A C 1
ATOM 657 O O . ALA A 1 108 ? -4.982 -53.561 9.846 1.00 47.72 200 ALA A O 1
ATOM 659 N N . ILE A 1 109 ? -3.007 -52.829 10.626 1.00 40.33 201 ILE A N 1
ATOM 660 C CA . ILE A 1 109 ? -2.348 -52.823 9.326 1.00 38.94 201 ILE A CA 1
ATOM 661 C C . ILE A 1 109 ? -1.410 -54.019 9.259 1.00 37.58 201 ILE A C 1
ATOM 662 O O . ILE A 1 109 ? -0.627 -54.258 10.186 1.00 38.39 201 ILE A O 1
ATOM 667 N N . THR A 1 110 ? -1.491 -54.761 8.165 1.00 38.97 202 THR A N 1
ATOM 668 C CA . THR A 1 110 ? -0.668 -55.929 7.884 1.00 39.48 202 THR A CA 1
ATOM 669 C C . THR A 1 110 ? 0.318 -55.647 6.756 1.00 42.25 202 THR A C 1
ATOM 670 O O . THR A 1 110 ? -0.034 -55.002 5.762 1.00 48.79 202 THR A O 1
ATOM 674 N N . GLN A 1 111 ? 1.552 -56.132 6.902 1.00 42.23 203 GLN A N 1
ATOM 675 C CA . GLN A 1 111 ? 2.543 -56.057 5.834 1.00 43.11 203 GLN A CA 1
ATOM 676 C C . GLN A 1 111 ? 3.433 -57.279 5.860 1.00 45.71 203 GLN A C 1
ATOM 677 O O . GLN A 1 111 ? 3.370 -58.108 6.770 1.00 47.05 203 GLN A O 1
ATOM 683 N N . ALA A 1 112 ? 4.280 -57.373 4.841 1.00 47.11 204 ALA A N 1
ATOM 684 C CA . ALA A 1 112 ? 5.389 -58.312 4.880 1.00 45.23 204 ALA A CA 1
ATOM 685 C C . ALA A 1 112 ? 6.409 -57.794 5.873 1.00 42.78 204 ALA A C 1
ATOM 686 O O . ALA A 1 112 ? 6.730 -56.602 5.875 1.00 46.69 204 ALA A O 1
ATOM 688 N N . CYS A 1 113 ? 6.895 -58.674 6.744 1.00 43.09 205 CYS A N 1
ATOM 689 C CA . CYS A 1 113 ? 7.846 -58.302 7.793 1.00 43.71 205 CYS A CA 1
ATOM 690 C C . CYS A 1 113 ? 9.123 -59.124 7.661 1.00 44.78 205 CYS A C 1
ATOM 691 O O . CYS A 1 113 ? 9.463 -59.902 8.563 1.00 47.23 205 CYS A O 1
ATOM 694 N N . PRO A 1 114 ? 9.845 -58.997 6.549 1.00 42.79 206 PRO A N 1
ATOM 695 C CA . PRO A 1 114 ? 11.068 -59.785 6.401 1.00 46.20 206 PRO A CA 1
ATOM 696 C C . PRO A 1 114 ? 12.100 -59.300 7.403 1.00 46.99 206 PRO A C 1
ATOM 697 O O . PRO A 1 114 ? 12.060 -58.160 7.871 1.00 45.07 206 PRO A O 1
ATOM 701 N N . LYS A 1 115 ? 13.010 -60.190 7.762 1.00 45.44 207 LYS A N 1
ATOM 702 C CA . LYS A 1 115 ? 14.130 -59.769 8.577 1.00 40.26 207 LYS A CA 1
ATOM 703 C C . LYS A 1 115 ? 15.035 -58.854 7.760 1.00 40.03 207 LYS A C 1
ATOM 704 O O . LYS A 1 115 ? 15.079 -58.906 6.533 1.00 46.07 207 LYS A O 1
ATOM 710 N N . VAL A 1 116 ? 15.767 -58.006 8.454 1.00 41.64 208 VAL A N 1
ATOM 711 C CA . VAL A 1 116 ? 16.383 -56.841 7.838 1.00 40.78 208 VAL A CA 1
ATOM 712 C C . VAL A 1 116 ? 17.740 -56.641 8.496 1.00 41.90 208 VAL A C 1
ATOM 713 O O . VAL A 1 116 ? 17.953 -57.058 9.637 1.00 45.64 208 VAL A O 1
ATOM 717 N N . SER A 1 117 ? 18.674 -56.018 7.790 1.00 39.00 209 SER A N 1
ATOM 718 C CA . SER A 1 117 ? 19.938 -55.687 8.433 1.00 42.68 209 SER A CA 1
ATOM 719 C C . SER A 1 117 ? 19.865 -54.252 8.948 1.00 40.02 209 SER A C 1
ATOM 720 O O . SER A 1 117 ? 19.397 -53.348 8.249 1.00 38.66 209 SER A O 1
ATOM 723 N N . PHE A 1 118 ? 20.307 -54.050 10.183 1.00 43.31 210 PHE A N 1
ATOM 724 C CA . PHE A 1 118 ? 19.907 -52.864 10.934 1.00 41.60 210 PHE A CA 1
ATOM 725 C C . PHE A 1 118 ? 21.068 -52.426 11.805 1.00 43.09 210 PHE A C 1
ATOM 726 O O . PHE A 1 118 ? 21.422 -53.123 12.761 1.00 43.75 210 PHE A O 1
ATOM 734 N N . ASP A 1 119 ? 21.619 -51.262 11.499 1.00 45.29 211 ASP A N 1
ATOM 735 C CA . ASP A 1 119 ? 22.732 -50.709 12.256 1.00 42.87 211 ASP A CA 1
ATOM 736 C C . ASP A 1 119 ? 22.805 -49.196 12.081 1.00 43.53 211 ASP A C 1
ATOM 737 O O . ASP A 1 119 ? 23.209 -48.712 11.017 1.00 44.63 211 ASP A O 1
ATOM 742 N N . PRO A 1 120 ? 22.467 -48.425 13.110 1.00 42.54 212 PRO A N 1
ATOM 743 C CA . PRO A 1 120 ? 22.320 -46.971 12.938 1.00 40.38 212 PRO A CA 1
ATOM 744 C C . PRO A 1 120 ? 23.585 -46.311 12.411 1.00 40.73 212 PRO A C 1
ATOM 745 O O . PRO A 1 120 ? 24.694 -46.657 12.816 1.00 44.06 212 PRO A O 1
ATOM 749 N N . ILE A 1 121 ? 23.405 -45.343 11.512 1.00 39.29 213 ILE A N 1
ATOM 750 C CA . ILE A 1 121 ? 24.509 -44.534 10.995 1.00 42.73 213 ILE A CA 1
ATOM 751 C C . ILE A 1 121 ? 24.355 -43.078 11.437 1.00 42.88 213 ILE A C 1
ATOM 752 O O . ILE A 1 121 ? 23.246 -42.654 11.791 1.00 38.93 213 ILE A O 1
ATOM 757 N N . PRO A 1 122 ? 25.427 -42.279 11.416 1.00 39.91 214 PRO A N 1
ATOM 758 C CA . PRO A 1 122 ? 25.327 -40.876 11.854 1.00 41.29 214 PRO A CA 1
ATOM 759 C C . PRO A 1 122 ? 24.544 -40.013 10.871 1.00 41.79 214 PRO A C 1
ATOM 760 O O . PRO A 1 122 ? 24.804 -40.023 9.666 1.00 44.51 214 PRO A O 1
ATOM 764 N N . LEU A 1 123 ? 23.620 -39.221 11.405 1.00 40.03 215 LEU A N 1
ATOM 765 C CA . LEU A 1 123 ? 22.888 -38.231 10.636 1.00 40.82 215 LEU A CA 1
ATOM 766 C C . LEU A 1 123 ? 23.309 -36.835 11.061 1.00 43.62 215 LEU A C 1
ATOM 767 O O . LEU A 1 123 ? 23.497 -36.569 12.255 1.00 46.49 215 LEU A O 1
ATOM 772 N N . HIS A 1 124 ? 23.459 -35.946 10.088 1.00 43.78 216 HIS A N 1
ATOM 773 C CA . HIS A 1 124 ? 23.748 -34.546 10.342 1.00 45.32 216 HIS A CA 1
ATOM 774 C C . HIS A 1 124 ? 22.534 -33.720 9.978 1.00 47.16 216 HIS A C 1
ATOM 775 O O . HIS A 1 124 ? 21.880 -33.978 8.964 1.00 49.06 216 HIS A O 1
ATOM 782 N N . TYR A 1 125 ? 22.237 -32.717 10.784 1.00 48.73 217 TYR A N 1
ATOM 783 C CA . TYR A 1 125 ? 21.144 -31.826 10.452 1.00 51.14 217 TYR A CA 1
ATOM 784 C C . TYR A 1 125 ? 21.705 -30.503 9.984 1.00 51.52 217 TYR A C 1
ATOM 785 O O . TYR A 1 125 ? 22.743 -30.051 10.470 1.00 55.29 217 TYR A O 1
ATOM 794 N N . CYS A 1 126 ? 21.039 -29.922 8.998 1.00 51.57 218 CYS A N 1
ATOM 795 C CA . CYS A 1 126 ? 21.620 -28.854 8.204 1.00 57.40 218 CYS A CA 1
ATOM 796 C C . CYS A 1 126 ? 20.593 -27.756 8.002 1.00 58.93 218 CYS A C 1
ATOM 797 O O . CYS A 1 126 ? 19.409 -28.031 7.777 1.00 58.84 218 CYS A O 1
ATOM 800 N N . ALA A 1 127 ? 21.059 -26.518 8.082 1.00 62.56 219 ALA A N 1
ATOM 801 C CA . ALA A 1 127 ? 20.206 -25.350 7.936 1.00 64.59 219 ALA A CA 1
ATOM 802 C C . ALA A 1 127 ? 20.159 -24.929 6.476 1.00 62.62 219 ALA A C 1
ATOM 803 O O . ALA A 1 127 ? 21.212 -24.827 5.839 1.00 61.79 219 ALA A O 1
ATOM 805 N N . PRO A 1 128 ? 18.977 -24.700 5.913 1.00 65.42 220 PRO A N 1
ATOM 806 C CA . PRO A 1 128 ? 18.900 -24.202 4.538 1.00 65.00 220 PRO A CA 1
ATOM 807 C C . PRO A 1 128 ? 19.460 -22.792 4.462 1.00 70.39 220 PRO A C 1
ATOM 808 O O . PRO A 1 128 ? 19.686 -22.121 5.472 1.00 73.38 220 PRO A O 1
ATOM 812 N N . ALA A 1 129 ? 19.709 -22.343 3.239 1.00 69.76 221 ALA A N 1
ATOM 813 C CA . ALA A 1 129 ? 20.296 -21.021 3.087 1.00 73.01 221 ALA A CA 1
ATOM 814 C C . ALA A 1 129 ? 19.330 -19.946 3.574 1.00 78.51 221 ALA A C 1
ATOM 815 O O . ALA A 1 129 ? 18.107 -20.070 3.453 1.00 76.97 221 ALA A O 1
ATOM 817 N N . GLY A 1 130 ? 19.898 -18.877 4.137 1.00 79.13 222 GLY A N 1
ATOM 818 C CA . GLY A 1 130 ? 19.135 -17.925 4.911 1.00 81.22 222 GLY A CA 1
ATOM 819 C C . GLY A 1 130 ? 19.086 -18.226 6.394 1.00 82.82 222 GLY A C 1
ATOM 820 O O . GLY A 1 130 ? 18.604 -17.385 7.169 1.00 84.70 222 GLY A O 1
ATOM 821 N N . PHE A 1 131 ? 19.569 -19.393 6.813 1.00 78.40 223 PHE A N 1
ATOM 822 C CA . PHE A 1 131 ? 19.656 -19.752 8.216 1.00 75.09 223 PHE A CA 1
ATOM 823 C C . PHE A 1 131 ? 21.027 -20.345 8.484 1.00 71.36 223 PHE A C 1
ATOM 824 O O . PHE A 1 131 ? 21.707 -20.821 7.573 1.00 72.86 223 PHE A O 1
ATOM 832 N N . ALA A 1 132 ? 21.426 -20.308 9.749 1.00 70.36 224 ALA A N 1
ATOM 833 C CA . ALA A 1 132 ? 22.659 -20.931 10.195 1.00 65.29 224 ALA A CA 1
ATOM 834 C C . ALA A 1 132 ? 22.387 -21.766 11.438 1.00 65.13 224 ALA A C 1
ATOM 835 O O . ALA A 1 132 ? 21.348 -21.637 12.094 1.00 63.41 224 ALA A O 1
ATOM 837 N N . ILE A 1 133 ? 23.344 -22.624 11.761 1.00 60.52 225 ILE A N 1
ATOM 838 C CA . ILE A 1 133 ? 23.307 -23.400 12.990 1.00 60.25 225 ILE A CA 1
ATOM 839 C C . ILE A 1 133 ? 24.402 -22.868 13.904 1.00 61.98 225 ILE A C 1
ATOM 840 O O . ILE A 1 133 ? 25.592 -22.951 13.581 1.00 59.57 225 ILE A O 1
ATOM 845 N N . LEU A 1 134 ? 23.988 -22.308 15.040 1.00 62.16 226 LEU A N 1
ATOM 846 C CA . LEU A 1 134 ? 24.902 -21.912 16.097 1.00 59.52 226 LEU A CA 1
ATOM 847 C C . LEU A 1 134 ? 25.230 -23.110 16.971 1.00 57.80 226 LEU A C 1
ATOM 848 O O . LEU A 1 134 ? 24.331 -23.833 17.403 1.00 59.15 226 LEU A O 1
ATOM 853 N N . LYS A 1 135 ? 26.516 -23.304 17.244 1.00 59.39 227 LYS A N 1
ATOM 854 C CA . LYS A 1 135 ? 27.009 -24.397 18.071 1.00 57.20 227 LYS A CA 1
ATOM 855 C C . LYS A 1 135 ? 27.696 -23.814 19.293 1.00 63.52 227 LYS A C 1
ATOM 856 O O . LYS A 1 135 ? 28.620 -22.998 19.168 1.00 64.42 227 LYS A O 1
ATOM 862 N N . CYS A 1 136 ? 27.239 -24.233 20.469 1.00 61.14 228 CYS A N 1
ATOM 863 C CA . CYS A 1 136 ? 27.877 -23.853 21.721 1.00 60.92 228 CYS A CA 1
ATOM 864 C C . CYS A 1 136 ? 29.166 -24.656 21.904 1.00 61.88 228 CYS A C 1
ATOM 865 O O . CYS A 1 136 ? 29.156 -25.888 21.817 1.00 62.45 228 CYS A O 1
ATOM 868 N N . ASN A 1 137 ? 30.281 -23.964 22.129 1.00 62.73 229 ASN A N 1
ATOM 869 C CA . ASN A 1 137 ? 31.559 -24.630 22.358 1.00 65.35 229 ASN A CA 1
ATOM 870 C C . ASN A 1 137 ? 31.923 -24.736 23.833 1.00 67.56 229 ASN A C 1
ATOM 871 O O . ASN A 1 137 ? 32.982 -25.283 24.158 1.00 67.58 229 ASN A O 1
ATOM 876 N N . ASN A 1 138 ? 31.089 -24.205 24.727 1.00 65.11 230 ASN A N 1
ATOM 877 C CA . ASN A 1 138 ? 31.283 -24.326 26.168 1.00 64.14 230 ASN A CA 1
ATOM 878 C C . ASN A 1 138 ? 31.219 -25.788 26.605 1.00 63.28 230 ASN A C 1
ATOM 879 O O . ASN A 1 138 ? 30.141 -26.386 26.632 1.00 57.81 230 ASN A O 1
ATOM 884 N N . LYS A 1 139 ? 32.361 -26.362 26.989 1.00 62.46 231 LYS A N 1
ATOM 885 C CA . LYS A 1 139 ? 32.431 -27.803 27.210 1.00 62.52 231 LYS A CA 1
ATOM 886 C C . LYS A 1 139 ? 31.742 -28.265 28.493 1.00 65.08 231 LYS A C 1
ATOM 887 O O . LYS A 1 139 ? 31.595 -29.479 28.688 1.00 66.05 231 LYS A O 1
ATOM 893 N N . THR A 1 140 ? 31.286 -27.353 29.359 1.00 62.84 232 THR A N 1
ATOM 894 C CA . THR A 1 140 ? 30.434 -27.743 30.481 1.00 63.52 232 THR A CA 1
ATOM 895 C C . THR A 1 140 ? 29.039 -27.124 30.400 1.00 61.49 232 THR A C 1
ATOM 896 O O . THR A 1 140 ? 28.382 -26.949 31.431 1.00 61.10 232 THR A O 1
ATOM 900 N N . PHE A 1 141 ? 28.564 -26.795 29.203 1.00 62.18 233 PHE A N 1
ATOM 901 C CA . PHE A 1 141 ? 27.275 -26.128 29.075 1.00 60.12 233 PHE A CA 1
ATOM 902 C C . PHE A 1 141 ? 26.149 -27.092 29.413 1.00 58.77 233 PHE A C 1
ATOM 903 O O . PHE A 1 141 ? 26.054 -28.179 28.835 1.00 57.08 233 PHE A O 1
ATOM 911 N N . ASN A 1 142 ? 25.291 -26.695 30.344 1.00 56.39 234 ASN A N 1
ATOM 912 C CA . ASN A 1 142 ? 24.280 -27.626 30.808 1.00 56.98 234 ASN A CA 1
ATOM 913 C C . ASN A 1 142 ? 23.081 -27.706 29.873 1.00 59.41 234 ASN A C 1
ATOM 914 O O . ASN A 1 142 ? 22.205 -28.551 30.088 1.00 57.92 234 ASN A O 1
ATOM 919 N N . GLY A 1 143 ? 23.032 -26.875 28.834 1.00 59.41 235 GLY A N 1
ATOM 920 C CA . GLY A 1 143 ? 21.943 -26.903 27.878 1.00 56.32 235 GLY A CA 1
ATOM 921 C C . GLY A 1 143 ? 20.979 -25.746 27.986 1.00 58.86 235 GLY A C 1
ATOM 922 O O . GLY A 1 143 ? 20.049 -25.664 27.180 1.00 59.03 235 GLY A O 1
ATOM 923 N N . THR A 1 144 ? 21.181 -24.836 28.936 1.00 64.69 236 THR A N 1
ATOM 924 C CA . THR A 1 144 ? 20.236 -23.764 29.208 1.00 65.12 236 THR A CA 1
ATOM 925 C C . THR A 1 144 ? 20.995 -22.493 29.550 1.00 65.96 236 THR A C 1
ATOM 926 O O . THR A 1 144 ? 21.975 -22.534 30.298 1.00 66.78 236 THR A O 1
ATOM 930 N N . GLY A 1 145 ? 20.536 -21.371 29.001 1.00 64.69 237 GLY A N 1
ATOM 931 C CA . GLY A 1 145 ? 21.065 -20.081 29.364 1.00 68.93 237 GLY A CA 1
ATOM 932 C C . GLY A 1 145 ? 22.173 -19.633 28.440 1.00 68.89 237 GLY A C 1
ATOM 933 O O . GLY A 1 145 ? 22.298 -20.106 27.307 1.00 68.91 237 GLY A O 1
ATOM 934 N N . PRO A 1 146 ? 23.010 -18.719 28.918 1.00 70.47 238 PRO A N 1
ATOM 935 C CA . PRO A 1 146 ? 24.027 -18.112 28.050 1.00 69.14 238 PRO A CA 1
ATOM 936 C C . PRO A 1 146 ? 25.222 -19.027 27.832 1.00 70.24 238 PRO A C 1
ATOM 937 O O . PRO A 1 146 ? 25.695 -19.702 28.751 1.00 74.20 238 PRO A O 1
ATOM 941 N N . CYS A 1 147 ? 25.702 -19.048 26.592 1.00 67.71 239 CYS A N 1
ATOM 942 C CA . CYS A 1 147 ? 26.943 -19.716 26.220 1.00 71.98 239 CYS A CA 1
ATOM 943 C C . CYS A 1 147 ? 27.872 -18.653 25.657 1.00 77.21 239 CYS A C 1
ATOM 944 O O . CYS A 1 147 ? 27.488 -17.909 24.749 1.00 76.23 239 CYS A O 1
ATOM 947 N N . ARG A 1 148 ? 29.081 -18.564 26.208 1.00 77.92 240 ARG A N 1
ATOM 948 C CA . ARG A 1 148 ? 29.935 -17.433 25.873 1.00 81.35 240 ARG A CA 1
ATOM 949 C C . ARG A 1 148 ? 30.740 -17.667 24.596 1.00 80.70 240 ARG A C 1
ATOM 950 O O . ARG A 1 148 ? 31.114 -16.703 23.920 1.00 85.64 240 ARG A O 1
ATOM 958 N N . ASN A 1 149 ? 31.003 -18.916 24.241 1.00 77.63 241 ASN A N 1
ATOM 959 C CA . ASN A 1 149 ? 31.861 -19.259 23.110 1.00 76.15 241 ASN A CA 1
ATOM 960 C C . ASN A 1 149 ? 31.020 -19.967 22.048 1.00 75.31 241 ASN A C 1
ATOM 961 O O . ASN A 1 149 ? 30.753 -21.169 22.156 1.00 68.48 241 ASN A O 1
ATOM 966 N N . VAL A 1 150 ? 30.622 -19.226 21.014 1.00 75.28 242 VAL A N 1
ATOM 967 C CA . VAL A 1 150 ? 29.701 -19.710 19.986 1.00 71.63 242 VAL A CA 1
ATOM 968 C C . VAL A 1 150 ? 30.445 -19.870 18.665 1.00 72.38 242 VAL A C 1
ATOM 969 O O . VAL A 1 150 ? 31.316 -19.060 18.331 1.00 76.84 242 VAL A O 1
ATOM 973 N N . SER A 1 151 ? 30.107 -20.924 17.922 1.00 71.45 243 SER A N 1
ATOM 974 C CA . SER A 1 151 ? 30.577 -21.153 16.560 1.00 71.06 243 SER A CA 1
ATOM 975 C C . SER A 1 151 ? 29.399 -21.141 15.595 1.00 71.90 243 SER A C 1
ATOM 976 O O . SER A 1 151 ? 28.233 -21.223 15.994 1.00 68.88 243 SER A O 1
ATOM 979 N N . THR A 1 152 ? 29.721 -21.051 14.305 1.00 72.89 244 THR A N 1
ATOM 980 C CA . THR A 1 152 ? 28.747 -21.200 13.230 1.00 71.29 244 THR A CA 1
ATOM 981 C C . THR A 1 152 ? 29.167 -22.355 12.335 1.00 70.79 244 THR A C 1
ATOM 982 O O . THR A 1 152 ? 30.313 -22.412 11.873 1.00 72.39 244 THR A O 1
ATOM 986 N N . VAL A 1 153 ? 28.234 -23.267 12.095 1.00 70.94 245 VAL A N 1
ATOM 987 C CA . VAL A 1 153 ? 28.457 -24.452 11.290 1.00 67.25 245 VAL A CA 1
ATOM 988 C C . VAL A 1 153 ? 27.321 -24.526 10.284 1.00 65.31 245 VAL A C 1
ATOM 989 O O . VAL A 1 153 ? 26.295 -23.857 10.420 1.00 65.35 245 VAL A O 1
ATOM 993 N N . GLN A 1 154 ? 27.517 -25.330 9.251 1.00 64.24 246 GLN A N 1
ATOM 994 C CA . GLN A 1 154 ? 26.417 -25.537 8.324 1.00 66.42 246 GLN A CA 1
ATOM 995 C C . GLN A 1 154 ? 25.558 -26.727 8.724 1.00 66.22 246 GLN A C 1
ATOM 996 O O . GLN A 1 154 ? 24.333 -26.706 8.530 1.00 63.63 246 GLN A O 1
ATOM 1002 N N . CYS A 1 155 ? 26.186 -27.740 9.312 1.00 63.11 247 CYS A N 1
ATOM 1003 C CA . CYS A 1 155 ? 25.524 -28.944 9.765 1.00 56.67 247 CYS A CA 1
ATOM 1004 C C . CYS A 1 155 ? 26.029 -29.296 11.155 1.00 55.97 247 CYS A C 1
ATOM 1005 O O . CYS A 1 155 ? 27.153 -28.948 11.532 1.00 56.89 247 CYS A O 1
ATOM 1008 N N . THR A 1 156 ? 25.172 -29.956 11.930 1.00 52.39 248 THR A N 1
ATOM 1009 C CA . THR A 1 156 ? 25.590 -30.549 13.188 1.00 49.78 248 THR A CA 1
ATOM 1010 C C . THR A 1 156 ? 26.605 -31.657 12.923 1.00 49.39 248 THR A C 1
ATOM 1011 O O . THR A 1 156 ? 26.826 -32.075 11.784 1.00 49.61 248 THR A O 1
ATOM 1015 N N . HIS A 1 157 ? 27.202 -32.169 13.996 1.00 48.85 249 HIS A N 1
ATOM 1016 C CA . HIS A 1 157 ? 27.972 -33.394 13.863 1.00 48.16 249 HIS A CA 1
ATOM 1017 C C . HIS A 1 157 ? 27.028 -34.585 13.669 1.00 48.05 249 HIS A C 1
ATOM 1018 O O . HIS A 1 157 ? 25.803 -34.479 13.810 1.00 45.53 249 HIS A O 1
ATOM 1025 N N . GLY A 1 158 ? 27.624 -35.738 13.365 1.00 47.64 250 GLY A N 1
ATOM 1026 C CA . GLY A 1 158 ? 26.852 -36.935 13.056 1.00 44.67 250 GLY A CA 1
ATOM 1027 C C . GLY A 1 158 ? 26.320 -37.626 14.302 1.00 44.03 250 GLY A C 1
ATOM 1028 O O . GLY A 1 158 ? 27.086 -38.011 15.190 1.00 42.24 250 GLY A O 1
ATOM 1029 N N . ILE A 1 159 ? 25.000 -37.818 14.339 1.00 43.20 251 ILE A N 1
ATOM 1030 C CA . ILE A 1 159 ? 24.270 -38.339 15.490 1.00 41.12 251 ILE A CA 1
ATOM 1031 C C . ILE A 1 159 ? 23.669 -39.682 15.092 1.00 39.64 251 ILE A C 1
ATOM 1032 O O . ILE A 1 159 ? 22.915 -39.760 14.120 1.00 39.84 251 ILE A O 1
ATOM 1037 N N . LYS A 1 160 ? 24.001 -40.730 15.821 1.00 37.25 252 LYS A N 1
ATOM 1038 C CA . LYS A 1 160 ? 23.406 -42.020 15.532 1.00 37.41 252 LYS A CA 1
ATOM 1039 C C . LYS A 1 160 ? 22.013 -42.075 16.150 1.00 36.95 252 LYS A C 1
ATOM 1040 O O . LYS A 1 160 ? 21.880 -41.902 17.364 1.00 36.65 252 LYS A O 1
ATOM 1046 N N . PRO A 1 161 ? 20.968 -42.289 15.374 1.00 38.04 253 PRO A N 1
ATOM 1047 C CA . PRO A 1 161 ? 19.609 -42.274 15.958 1.00 33.10 253 PRO A CA 1
ATOM 1048 C C . PRO A 1 161 ? 19.299 -43.535 16.752 1.00 34.70 253 PRO A C 1
ATOM 1049 O O . PRO A 1 161 ? 18.438 -44.330 16.390 1.00 35.25 253 PRO A O 1
ATOM 1053 N N . VAL A 1 162 ? 19.999 -43.746 17.863 1.00 34.28 254 VAL A N 1
ATOM 1054 C CA . VAL A 1 162 ? 19.793 -44.964 18.640 1.00 33.96 254 VAL A CA 1
ATOM 1055 C C . VAL A 1 162 ? 18.546 -44.799 19.504 1.00 33.16 254 VAL A C 1
ATOM 1056 O O . VAL A 1 162 ? 18.486 -43.919 20.367 1.00 36.64 254 VAL A O 1
ATOM 1060 N N . VAL A 1 163 ? 17.543 -45.632 19.259 1.00 33.17 255 VAL A N 1
ATOM 1061 C CA . VAL A 1 163 ? 16.311 -45.631 20.038 1.00 32.34 255 VAL A CA 1
ATOM 1062 C C . VAL A 1 163 ? 16.493 -46.566 21.226 1.00 34.45 255 VAL A C 1
ATOM 1063 O O . VAL A 1 163 ? 16.693 -47.774 21.044 1.00 30.35 255 VAL A O 1
ATOM 1067 N N . SER A 1 164 ? 16.421 -46.016 22.441 1.00 32.13 256 SER A N 1
ATOM 1068 C CA . SER A 1 164 ? 16.570 -46.831 23.639 1.00 35.94 256 SER A CA 1
ATOM 1069 C C . SER A 1 164 ? 15.943 -46.123 24.836 1.00 33.68 256 SER A C 1
ATOM 1070 O O . SER A 1 164 ? 15.492 -44.976 24.749 1.00 31.33 256 SER A O 1
ATOM 1073 N N . THR A 1 165 ? 15.929 -46.830 25.966 1.00 33.73 257 THR A N 1
ATOM 1074 C CA . THR A 1 165 ? 15.422 -46.316 27.232 1.00 33.05 257 THR A CA 1
ATOM 1075 C C . THR A 1 165 ? 16.476 -46.555 28.305 1.00 31.29 257 THR A C 1
ATOM 1076 O O . THR A 1 165 ? 17.338 -47.423 28.158 1.00 31.04 257 THR A O 1
ATOM 1080 N N . GLN A 1 166 ? 16.428 -45.739 29.365 1.00 34.25 258 GLN A N 1
ATOM 1081 C CA . GLN A 1 166 ? 17.272 -45.870 30.560 1.00 33.93 258 GLN A CA 1
ATOM 1082 C C . GLN A 1 166 ? 18.734 -45.522 30.296 1.00 35.92 258 GLN A C 1
ATOM 1083 O O . GLN A 1 166 ? 19.299 -44.670 30.986 1.00 35.73 258 GLN A O 1
ATOM 1089 N N . LEU A 1 167 ? 19.365 -46.147 29.307 1.00 36.74 259 LEU A N 1
ATOM 1090 C CA . LEU A 1 167 ? 20.770 -45.886 29.003 1.00 37.35 259 LEU A CA 1
ATOM 1091 C C . LEU A 1 167 ? 20.876 -45.282 27.612 1.00 38.14 259 LEU A C 1
ATOM 1092 O O . LEU A 1 167 ? 20.305 -45.822 26.665 1.00 35.78 259 LEU A O 1
ATOM 1097 N N . LEU A 1 168 ? 21.607 -44.172 27.484 1.00 36.70 260 LEU A N 1
ATOM 1098 C CA . LEU A 1 168 ? 21.885 -43.599 26.172 1.00 37.27 260 LEU A CA 1
ATOM 1099 C C . LEU A 1 168 ? 23.120 -44.278 25.593 1.00 37.85 260 LEU A C 1
ATOM 1100 O O . LEU A 1 168 ? 24.196 -44.244 26.203 1.00 39.22 260 LEU A O 1
ATOM 1105 N N . LEU A 1 169 ? 22.963 -44.910 24.430 1.00 37.19 261 LEU A N 1
ATOM 1106 C CA . LEU A 1 169 ? 24.023 -45.698 23.811 1.00 39.42 261 LEU A CA 1
ATOM 1107 C C . LEU A 1 169 ? 24.633 -44.963 22.629 1.00 38.05 261 LEU A C 1
ATOM 1108 O O . LEU A 1 169 ? 23.932 -44.266 21.884 1.00 37.94 261 LEU A O 1
ATOM 1113 N N . ASN A 1 170 ? 25.945 -45.115 22.470 1.00 39.63 262 ASN A N 1
ATOM 1114 C CA . ASN A 1 170 ? 26.621 -44.806 21.223 1.00 38.07 262 ASN A CA 1
ATOM 1115 C C . ASN A 1 170 ? 26.593 -43.324 20.893 1.00 40.73 262 ASN A C 1
ATOM 1116 O O . ASN A 1 170 ? 26.785 -42.939 19.727 1.00 40.34 262 ASN A O 1
ATOM 1121 N N . GLY A 1 171 ? 26.339 -42.483 21.895 1.00 42.23 263 GLY A N 1
ATOM 1122 C CA . GLY A 1 171 ? 26.356 -41.050 21.718 1.00 41.32 263 GLY A CA 1
ATOM 1123 C C . GLY A 1 171 ? 27.769 -40.545 21.831 1.00 45.24 263 GLY A C 1
ATOM 1124 O O . GLY A 1 171 ? 28.739 -41.292 21.685 1.00 46.54 263 GLY A O 1
ATOM 1125 N N . SER A 1 172 ? 27.884 -39.253 22.113 1.00 50.64 264 SER A N 1
ATOM 1126 C CA . SER A 1 172 ? 29.162 -38.607 22.355 1.00 52.52 264 SER A CA 1
ATOM 1127 C C . SER A 1 172 ? 29.313 -38.303 23.839 1.00 50.55 264 SER A C 1
ATOM 1128 O O . SER A 1 172 ? 28.325 -38.130 24.555 1.00 52.58 264 SER A O 1
ATOM 1131 N N . LEU A 1 173 ? 30.558 -38.228 24.290 1.00 52.11 265 LEU A N 1
ATOM 1132 C CA . LEU A 1 173 ? 30.869 -38.047 25.696 1.00 51.85 265 LEU A CA 1
ATOM 1133 C C . LEU A 1 173 ? 31.002 -36.569 26.044 1.00 54.58 265 LEU A C 1
ATOM 1134 O O . LEU A 1 173 ? 31.273 -35.718 25.192 1.00 55.41 265 LEU A O 1
ATOM 1139 N N . ALA A 1 174 ? 30.815 -36.270 27.322 1.00 55.63 266 ALA A N 1
ATOM 1140 C CA . ALA A 1 174 ? 31.166 -34.952 27.814 1.00 56.26 266 ALA A CA 1
ATOM 1141 C C . ALA A 1 174 ? 32.678 -34.786 27.767 1.00 61.73 266 ALA A C 1
ATOM 1142 O O . ALA A 1 174 ? 33.436 -35.744 27.956 1.00 60.27 266 ALA A O 1
ATOM 1144 N N . GLU A 1 175 ? 33.116 -33.552 27.498 1.00 64.11 267 GLU A N 1
ATOM 1145 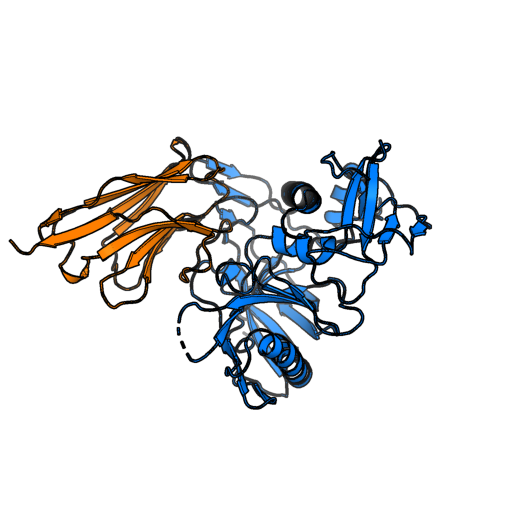C CA . GLU A 1 175 ? 34.538 -33.285 27.292 1.00 69.33 267 GLU A CA 1
ATOM 1146 C C . GLU A 1 175 ? 35.321 -33.160 28.597 1.00 67.67 267 GLU A C 1
ATOM 1147 O O . GLU A 1 175 ? 36.497 -33.541 28.642 1.00 69.08 267 GLU A O 1
ATOM 1153 N N . GLU A 1 176 ? 34.711 -32.612 29.651 1.00 69.42 268 GLU A N 1
ATOM 1154 C CA . GLU A 1 176 ? 35.416 -32.411 30.913 1.00 71.24 268 GLU A CA 1
ATOM 1155 C C . GLU A 1 176 ? 34.798 -33.277 31.995 1.00 66.59 268 GLU A C 1
ATOM 1156 O O . GLU A 1 176 ? 35.142 -34.455 32.118 1.00 68.23 268 GLU A O 1
ATOM 1162 N N . GLU A 1 177 ? 33.886 -32.708 32.775 1.00 67.04 269 GLU A N 1
ATOM 1163 C CA . GLU A 1 177 ? 33.240 -33.432 33.856 1.00 65.79 269 GLU A CA 1
ATOM 1164 C C . GLU A 1 177 ? 31.846 -33.873 33.441 1.00 62.51 269 GLU A C 1
ATOM 1165 O O . GLU A 1 177 ? 31.303 -33.443 32.423 1.00 62.61 269 GLU A O 1
ATOM 1171 N N . ILE A 1 178 ? 31.260 -34.742 34.264 1.00 63.40 270 ILE A N 1
ATOM 1172 C CA . ILE A 1 178 ? 29.892 -35.174 34.030 1.00 56.96 270 ILE A CA 1
ATOM 1173 C C . ILE A 1 178 ? 28.960 -33.976 34.106 1.00 54.16 270 ILE A C 1
ATOM 1174 O O . ILE A 1 178 ? 29.090 -33.109 34.980 1.00 57.24 270 ILE A O 1
ATOM 1179 N N . ILE A 1 179 ? 28.024 -33.917 33.166 1.00 54.54 271 ILE A N 1
ATOM 1180 C CA . ILE A 1 179 ? 27.072 -32.824 33.037 1.00 51.79 271 ILE A CA 1
ATOM 1181 C C . ILE A 1 179 ? 25.693 -33.344 33.403 1.00 54.59 271 ILE A C 1
ATOM 1182 O O . ILE A 1 179 ? 25.258 -34.385 32.891 1.00 52.40 271 ILE A O 1
ATOM 1187 N N . ILE A 1 180 ? 25.006 -32.623 34.282 1.00 53.61 272 ILE A N 1
ATOM 1188 C CA . ILE A 1 180 ? 23.627 -32.933 34.639 1.00 50.78 272 ILE A CA 1
ATOM 1189 C C . ILE A 1 180 ? 22.740 -31.956 33.888 1.00 48.70 272 ILE A C 1
ATOM 1190 O O . ILE A 1 180 ? 22.902 -30.737 34.008 1.00 51.67 272 ILE A O 1
ATOM 1195 N N . ARG A 1 181 ? 21.830 -32.479 33.082 1.00 50.26 273 ARG A N 1
ATOM 1196 C CA . ARG A 1 181 ? 20.906 -31.654 32.318 1.00 50.09 273 ARG A CA 1
ATOM 1197 C C . ARG A 1 181 ? 19.487 -31.940 32.777 1.00 46.07 273 ARG A C 1
ATOM 1198 O O . ARG A 1 181 ? 19.116 -33.101 32.993 1.00 48.06 273 ARG A O 1
ATOM 1206 N N . SER A 1 182 ? 18.708 -30.877 32.941 1.00 46.52 274 SER A N 1
ATOM 1207 C CA . SER A 1 182 ? 17.281 -31.000 33.192 1.00 48.03 274 SER A CA 1
ATOM 1208 C C . SER A 1 182 ? 16.657 -29.653 32.897 1.00 48.11 274 SER A C 1
ATOM 1209 O O . SER A 1 182 ? 17.311 -28.616 33.018 1.00 47.63 274 SER A O 1
ATOM 1212 N N . GLU A 1 183 ? 15.388 -29.682 32.494 1.00 47.96 275 GLU A N 1
ATOM 1213 C CA . GLU A 1 183 ? 14.674 -28.436 32.285 1.00 47.70 275 GLU A CA 1
ATOM 1214 C C . GLU A 1 183 ? 14.433 -27.696 33.588 1.00 48.88 275 GLU A C 1
ATOM 1215 O O . GLU A 1 183 ? 14.226 -26.482 33.563 1.00 54.55 275 GLU A O 1
ATOM 1221 N N . ASN A 1 184 ? 14.471 -28.395 34.721 1.00 52.01 276 ASN A N 1
ATOM 1222 C CA . ASN A 1 184 ? 14.244 -27.789 36.032 1.00 52.76 276 ASN A CA 1
ATOM 1223 C C . ASN A 1 184 ? 14.451 -28.844 37.109 1.00 52.24 276 ASN A C 1
ATOM 1224 O O . ASN A 1 184 ? 13.547 -29.640 37.388 1.00 54.32 276 ASN A O 1
ATOM 1229 N N . LEU A 1 185 ? 15.633 -28.859 37.723 1.00 51.10 277 LEU A N 1
ATOM 1230 C CA . LEU A 1 185 ? 15.946 -29.921 38.664 1.00 50.53 277 LEU A CA 1
ATOM 1231 C C . LEU A 1 185 ? 14.997 -29.938 39.850 1.00 56.99 277 LEU A C 1
ATOM 1232 O O . LEU A 1 185 ? 14.846 -30.981 40.498 1.00 56.26 277 LEU A O 1
ATOM 1237 N N . THR A 1 186 ? 14.360 -28.804 40.155 1.00 57.03 278 THR A N 1
ATOM 1238 C CA . THR A 1 186 ? 13.416 -28.769 41.262 1.00 55.42 278 THR A CA 1
ATOM 1239 C C . THR A 1 186 ? 12.136 -29.529 40.922 1.00 57.56 278 THR A C 1
ATOM 1240 O O . THR A 1 186 ? 11.518 -30.129 41.809 1.00 59.69 278 THR A O 1
ATOM 1244 N N . ASN A 1 187 ? 11.745 -29.556 39.647 1.00 55.59 279 ASN A N 1
ATOM 1245 C CA . ASN A 1 187 ? 10.530 -30.260 39.234 1.00 55.29 279 ASN A CA 1
ATOM 1246 C C . ASN A 1 187 ? 10.894 -31.712 38.944 1.00 52.84 279 ASN A C 1
ATOM 1247 O O . ASN A 1 187 ? 11.463 -32.032 37.890 1.00 52.59 279 ASN A O 1
ATOM 1252 N N . ASN A 1 188 ? 10.526 -32.596 39.876 1.00 50.24 280 ASN A N 1
ATOM 1253 C CA . ASN A 1 188 ? 10.886 -34.004 39.774 1.00 50.04 280 ASN A CA 1
ATOM 1254 C C . ASN A 1 188 ? 10.283 -34.676 38.545 1.00 46.83 280 ASN A C 1
ATOM 1255 O O . ASN A 1 188 ? 10.804 -35.707 38.113 1.00 44.40 280 ASN A O 1
ATOM 1260 N N . ALA A 1 189 ? 9.198 -34.132 37.975 1.00 45.16 281 ALA A N 1
ATOM 1261 C CA . ALA A 1 189 ? 8.638 -34.717 36.758 1.00 45.96 281 ALA A CA 1
ATOM 1262 C C . ALA A 1 189 ? 9.453 -34.396 35.503 1.00 48.09 281 ALA A C 1
ATOM 1263 O O . ALA A 1 189 ? 9.169 -34.963 34.443 1.00 43.39 281 ALA A O 1
ATOM 1265 N N . LYS A 1 190 ? 10.449 -33.515 35.587 1.00 46.13 282 LYS A N 1
ATOM 1266 C CA . LYS A 1 190 ? 11.304 -33.230 34.444 1.00 44.03 282 LYS A CA 1
ATOM 1267 C C . LYS A 1 190 ? 12.388 -34.292 34.341 1.00 42.21 282 LYS A C 1
ATOM 1268 O O . LYS A 1 190 ? 13.055 -34.610 35.330 1.00 43.12 282 LYS A O 1
ATOM 1274 N N . THR A 1 191 ? 12.551 -34.858 33.153 1.00 42.17 283 THR A N 1
ATOM 1275 C CA . THR A 1 191 ? 13.595 -35.851 32.954 1.00 42.10 283 THR A CA 1
ATOM 1276 C C . THR A 1 191 ? 14.978 -35.229 33.168 1.00 43.38 283 THR A C 1
ATOM 1277 O O . THR A 1 191 ? 15.205 -34.049 32.879 1.00 41.56 283 THR A O 1
ATOM 1281 N N . ILE A 1 192 ? 15.892 -36.026 33.719 1.00 42.49 284 ILE A N 1
ATOM 1282 C CA . ILE A 1 192 ? 17.277 -35.633 33.966 1.00 43.19 284 ILE A CA 1
ATOM 1283 C C . ILE A 1 192 ? 18.162 -36.413 33.004 1.00 39.87 284 ILE A C 1
ATOM 1284 O O . ILE A 1 192 ? 18.103 -37.646 32.960 1.00 39.51 284 ILE A O 1
ATOM 1289 N N . ILE A 1 193 ? 18.995 -35.718 32.248 1.00 41.70 285 ILE A N 1
ATOM 1290 C CA . ILE A 1 193 ? 19.902 -36.384 31.319 1.00 43.67 285 ILE A CA 1
ATOM 1291 C C . ILE A 1 193 ? 21.316 -36.28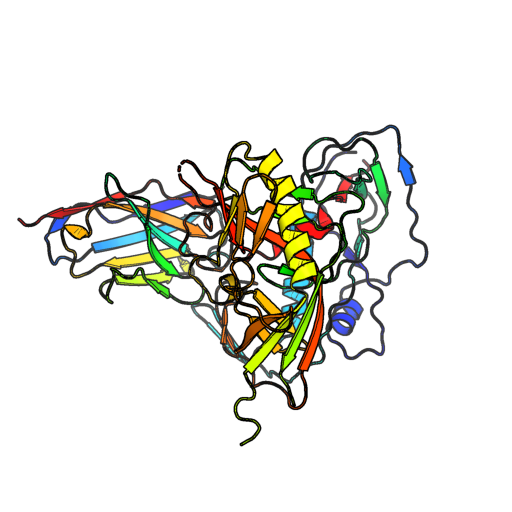0 31.870 1.00 44.93 285 ILE A C 1
ATOM 1292 O O . ILE A 1 193 ? 21.849 -35.174 32.009 1.00 46.84 285 ILE A O 1
ATOM 1297 N N . VAL A 1 194 ? 21.924 -37.423 32.185 1.00 43.49 286 VAL A N 1
ATOM 1298 C CA . VAL A 1 194 ? 23.285 -37.475 32.713 1.00 44.13 286 VAL A CA 1
ATOM 1299 C C . VAL A 1 194 ? 24.245 -37.721 31.553 1.00 46.40 286 VAL A C 1
ATOM 1300 O O . VAL A 1 194 ? 24.196 -38.772 30.906 1.00 45.23 286 VAL A O 1
ATOM 1304 N N . HIS A 1 195 ? 25.112 -36.755 31.281 1.00 47.48 287 HIS A N 1
ATOM 1305 C CA . HIS A 1 195 ? 26.082 -36.848 30.194 1.00 47.48 287 HIS A CA 1
ATOM 1306 C C . HIS A 1 195 ? 27.414 -37.312 30.788 1.00 48.68 287 HIS A C 1
ATOM 1307 O O . HIS A 1 195 ? 28.110 -36.545 31.456 1.00 50.54 287 HIS A O 1
ATOM 1314 N N . LEU A 1 196 ? 27.750 -38.582 30.564 1.00 47.69 288 LEU A N 1
ATOM 1315 C CA . LEU A 1 196 ? 29.000 -39.147 31.055 1.00 48.71 288 LEU A CA 1
ATOM 1316 C C . LEU A 1 196 ? 30.187 -38.549 30.316 1.00 49.29 288 LEU A C 1
ATOM 1317 O O . LEU A 1 196 ? 30.083 -38.148 29.156 1.00 47.76 288 LEU A O 1
ATOM 1322 N N . ASN A 1 197 ? 31.334 -38.513 30.987 1.00 50.74 289 ASN A N 1
ATOM 1323 C CA . ASN A 1 197 ? 32.568 -38.097 30.333 1.00 57.21 289 ASN A CA 1
ATOM 1324 C C . ASN A 1 197 ? 33.482 -39.271 30.030 1.00 56.88 289 ASN A C 1
ATOM 1325 O O . ASN A 1 197 ? 34.569 -39.073 29.473 1.00 58.36 289 ASN A O 1
ATOM 1330 N N . GLU A 1 198 ? 33.073 -40.483 30.387 1.00 51.83 290 GLU A N 1
ATOM 1331 C CA . GLU A 1 198 ? 33.804 -41.686 30.033 1.00 56.13 290 GLU A CA 1
ATOM 1332 C C . GLU A 1 198 ? 32.790 -42.767 29.706 1.00 55.60 290 GLU A C 1
ATOM 1333 O O . GLU A 1 198 ? 31.862 -43.003 30.487 1.00 54.12 290 GLU A O 1
ATOM 1339 N N . SER A 1 199 ? 32.938 -43.400 28.548 1.00 55.39 291 SER A N 1
ATOM 1340 C CA . SER A 1 199 ? 31.955 -44.402 28.173 1.00 51.17 291 SER A CA 1
ATOM 1341 C C . SER A 1 199 ? 32.073 -45.625 29.077 1.00 52.15 291 SER A C 1
ATOM 1342 O O . SER A 1 199 ? 33.109 -45.881 29.701 1.00 54.28 291 SER A O 1
ATOM 1345 N N . VAL A 1 200 ? 30.977 -46.369 29.162 1.00 50.58 292 VAL A N 1
ATOM 1346 C CA . VAL A 1 200 ? 30.916 -47.621 29.908 1.00 51.32 292 VAL A CA 1
ATOM 1347 C C . VAL A 1 200 ? 30.389 -48.691 28.969 1.00 48.21 292 VAL A C 1
ATOM 1348 O O . VAL A 1 200 ? 29.251 -48.598 28.496 1.00 45.93 292 VAL A O 1
ATOM 1352 N N . ASN A 1 201 ? 31.203 -49.708 28.727 1.00 47.92 293 ASN A N 1
ATOM 1353 C CA . ASN A 1 201 ? 30.923 -50.702 27.709 1.00 44.46 293 ASN A CA 1
ATOM 1354 C C . ASN A 1 201 ? 29.795 -51.624 28.145 1.00 46.55 293 ASN A C 1
ATOM 1355 O O . ASN A 1 201 ? 29.727 -52.042 29.302 1.00 48.37 293 ASN A O 1
ATOM 1360 N N . ILE A 1 202 ? 28.900 -51.945 27.213 1.00 46.50 294 ILE A N 1
ATOM 1361 C CA . ILE A 1 202 ? 27.794 -52.852 27.496 1.00 47.86 294 ILE A CA 1
ATOM 1362 C C . ILE A 1 202 ? 27.659 -53.814 26.322 1.00 47.53 294 ILE A C 1
ATOM 1363 O O . ILE A 1 202 ? 27.475 -53.388 25.178 1.00 47.27 294 ILE A O 1
ATOM 1368 N N . VAL A 1 203 ? 27.817 -55.105 26.589 1.00 46.07 295 VAL A N 1
ATOM 1369 C CA . VAL A 1 203 ? 27.784 -56.122 25.553 1.00 46.11 295 VAL A CA 1
ATOM 1370 C C . VAL A 1 203 ? 26.575 -56.993 25.830 1.00 46.87 295 VAL A C 1
ATOM 1371 O O . VAL A 1 203 ? 26.517 -57.676 26.862 1.00 47.63 295 VAL A O 1
ATOM 1375 N N . CYS A 1 204 ? 25.599 -56.951 24.929 1.00 44.04 296 CYS A N 1
ATOM 1376 C CA . CYS A 1 204 ? 24.420 -57.796 25.012 1.00 42.77 296 CYS A CA 1
ATOM 1377 C C . CYS A 1 204 ? 24.513 -58.851 23.928 1.00 43.51 296 CYS A C 1
ATOM 1378 O O . CYS A 1 204 ? 24.902 -58.544 22.796 1.00 46.85 296 CYS A O 1
ATOM 1381 N N . THR A 1 205 ? 24.232 -60.102 24.279 1.00 44.03 297 THR A N 1
ATOM 1382 C CA . THR A 1 205 ? 24.222 -61.150 23.271 1.00 45.71 297 THR A CA 1
ATOM 1383 C C . THR A 1 205 ? 23.110 -62.154 23.535 1.00 45.77 297 THR A C 1
ATOM 1384 O O . THR A 1 205 ? 22.863 -62.544 24.685 1.00 45.01 297 THR A O 1
ATOM 1388 N N . ARG A 1 206 ? 22.438 -62.556 22.442 1.00 46.32 298 ARG A N 1
ATOM 1389 C CA . ARG A 1 206 ? 21.619 -63.757 22.386 1.00 43.51 298 ARG A CA 1
ATOM 1390 C C . ARG A 1 206 ? 22.479 -64.870 21.800 1.00 48.32 298 ARG A C 1
ATOM 1391 O O . ARG A 1 206 ? 22.784 -64.837 20.595 1.00 47.68 298 ARG A O 1
ATOM 1399 N N . PRO A 1 207 ? 22.891 -65.860 22.589 1.00 49.16 299 PRO A N 1
ATOM 1400 C CA . PRO A 1 207 ? 23.868 -66.843 22.102 1.00 48.23 299 PRO A CA 1
ATOM 1401 C C . PRO A 1 207 ? 23.329 -67.717 20.975 1.00 49.66 299 PRO A C 1
ATOM 1402 O O . PRO A 1 207 ? 22.122 -67.864 20.765 1.00 48.87 299 PRO A O 1
ATOM 1406 N N . ASN A 1 208 ? 24.267 -68.321 20.257 1.00 50.98 300 ASN A N 1
ATOM 1407 C CA . ASN A 1 208 ? 23.963 -69.289 19.216 1.00 54.61 300 ASN A CA 1
ATOM 1408 C C . ASN A 1 208 ? 23.421 -70.574 19.838 1.00 55.81 300 ASN A C 1
ATOM 1409 O O . ASN A 1 208 ? 22.492 -71.190 19.309 1.00 59.45 300 ASN A O 1
ATOM 1414 N N . GLY A 1 213 ? 18.661 -79.956 26.864 1.00 60.12 321 GLY A N 1
ATOM 1415 C CA . GLY A 1 213 ? 19.237 -79.353 25.681 1.00 72.48 321 GLY A CA 1
ATOM 1416 C C . GLY A 1 213 ? 20.148 -78.222 26.091 1.00 80.97 321 GLY A C 1
ATOM 1417 O O . GLY A 1 213 ? 19.732 -77.379 26.880 1.00 81.53 321 GLY A O 1
ATOM 1418 N N . SER A 1 214 ? 21.386 -78.199 25.573 1.00 84.82 322 SER A N 1
ATOM 1419 C CA . SER A 1 214 ? 22.326 -77.133 25.928 1.00 85.02 322 SER A CA 1
ATOM 1420 C C . SER A 1 214 ? 21.768 -75.750 25.586 1.00 88.28 322 SER A C 1
ATOM 1421 O O . SER A 1 214 ? 22.114 -74.757 26.240 1.00 85.99 322 SER A O 1
ATOM 1424 N N . GLY A 1 215 ? 20.913 -75.664 24.569 1.00 85.77 323 GLY A N 1
ATOM 1425 C CA . GLY A 1 215 ? 20.117 -74.477 24.337 1.00 80.08 323 GLY A CA 1
ATOM 1426 C C . GLY A 1 215 ? 18.666 -74.761 24.673 1.00 78.23 323 GLY A C 1
ATOM 1427 O O . GLY A 1 215 ? 18.232 -75.918 24.656 1.00 77.66 323 GLY A O 1
ATOM 1428 N N . GLY A 1 216 ? 17.904 -73.722 24.990 1.00 73.65 324 GLY A N 1
ATOM 1429 C CA . GLY A 1 216 ? 16.534 -73.926 25.410 1.00 62.08 324 GLY A CA 1
ATOM 1430 C C . GLY A 1 216 ? 15.605 -72.818 24.965 1.00 61.70 324 GLY A C 1
ATOM 1431 O O . GLY A 1 216 ? 14.419 -73.071 24.735 1.00 59.56 324 GLY A O 1
ATOM 1432 N N . ASN A 1 217 ? 16.104 -71.586 24.844 1.00 52.67 325 ASN A N 1
ATOM 1433 C CA . ASN A 1 217 ? 15.233 -70.485 24.454 1.00 53.58 325 ASN A CA 1
ATOM 1434 C C . ASN A 1 217 ? 15.984 -69.481 23.576 1.00 50.44 325 ASN A C 1
ATOM 1435 O O . ASN A 1 217 ? 16.990 -68.877 23.977 1.00 44.84 325 ASN A O 1
ATOM 1440 N N . ILE A 1 218 ? 15.456 -69.315 22.359 1.00 49.94 326 ILE A N 1
ATOM 1441 C CA . ILE A 1 218 ? 15.945 -68.346 21.383 1.00 46.84 326 ILE A CA 1
ATOM 1442 C C . ILE A 1 218 ? 15.607 -66.908 21.737 1.00 41.97 326 ILE A C 1
ATOM 1443 O O . ILE A 1 218 ? 16.002 -66.002 20.995 1.00 40.12 326 ILE A O 1
ATOM 1448 N N . ARG A 1 219 ? 14.894 -66.664 22.845 1.00 44.13 327 ARG A N 1
ATOM 1449 C CA . ARG A 1 219 ? 14.452 -65.324 23.228 1.00 40.48 327 ARG A CA 1
ATOM 1450 C C . ARG A 1 219 ? 15.124 -64.810 24.494 1.00 40.40 327 ARG A C 1
ATOM 1451 O O . ARG A 1 219 ? 14.711 -63.768 25.013 1.00 39.52 327 ARG A O 1
ATOM 1459 N N . GLN A 1 220 ? 16.132 -65.519 25.009 1.00 43.85 328 GLN A N 1
ATOM 1460 C CA . GLN A 1 220 ? 16.898 -65.109 26.184 1.00 42.03 328 GLN A CA 1
ATOM 1461 C C . GLN A 1 220 ? 18.219 -64.505 25.754 1.00 39.65 328 GLN A C 1
ATOM 1462 O O . GLN A 1 220 ? 18.960 -65.108 24.972 1.00 39.27 328 GLN A O 1
ATOM 1468 N N . ALA A 1 221 ? 18.521 -63.335 26.283 1.00 39.16 329 ALA A N 1
ATOM 1469 C CA . ALA A 1 221 ? 19.813 -62.725 26.071 1.00 39.81 329 ALA A CA 1
ATOM 1470 C C . ALA A 1 221 ? 20.260 -62.160 27.399 1.00 40.91 329 ALA A C 1
ATOM 1471 O O . ALA A 1 221 ? 19.564 -62.277 28.410 1.00 40.10 329 ALA A O 1
ATOM 1473 N N . HIS A 1 222 ? 21.428 -61.539 27.399 1.00 44.01 330 HIS A N 1
ATOM 1474 C CA . HIS A 1 222 ? 21.947 -60.970 28.627 1.00 43.07 330 HIS A CA 1
ATOM 1475 C C . HIS A 1 222 ? 22.976 -59.921 28.251 1.00 42.18 330 HIS A C 1
ATOM 1476 O O . HIS A 1 222 ? 23.510 -59.928 27.146 1.00 39.83 330 HIS A O 1
ATOM 1483 N N . CYS A 1 223 ? 23.238 -59.011 29.173 1.00 44.37 331 CYS A N 1
ATOM 1484 C CA . CYS A 1 223 ? 24.236 -57.980 28.959 1.00 43.04 331 CYS A CA 1
ATOM 1485 C C . CYS A 1 223 ? 25.247 -58.041 30.081 1.00 46.69 331 CYS A C 1
ATOM 1486 O O . CYS A 1 223 ? 24.906 -58.360 31.222 1.00 46.50 331 CYS A O 1
ATOM 1489 N N . ASN A 1 224 ? 26.488 -57.709 29.751 1.00 48.25 332 ASN A N 1
ATOM 1490 C CA . ASN A 1 224 ? 27.549 -57.632 30.737 1.00 45.02 332 ASN A CA 1
ATOM 1491 C C . ASN A 1 224 ? 28.041 -56.198 30.841 1.00 45.20 332 ASN A C 1
ATOM 1492 O O . ASN A 1 224 ? 28.134 -55.479 29.840 1.00 46.80 332 ASN A O 1
ATOM 1497 N N . ILE A 1 225 ? 28.335 -55.787 32.063 1.00 47.44 333 ILE A N 1
ATOM 1498 C CA . ILE A 1 225 ? 28.864 -54.464 32.359 1.00 49.77 333 ILE A CA 1
ATOM 1499 C C . ILE A 1 225 ? 29.937 -54.641 33.422 1.00 50.88 333 ILE A C 1
ATOM 1500 O O . ILE A 1 225 ? 29.708 -55.340 34.415 1.00 52.34 333 ILE A O 1
ATOM 1505 N N . ASN A 1 226 ? 31.111 -54.040 33.208 1.00 48.24 334 ASN A N 1
ATOM 1506 C CA . ASN A 1 226 ? 32.204 -54.181 34.167 1.00 53.77 334 ASN A CA 1
ATOM 1507 C C . ASN A 1 226 ? 31.819 -53.504 35.476 1.00 54.49 334 ASN A C 1
ATOM 1508 O O . ASN A 1 226 ? 31.493 -52.312 35.493 1.00 56.02 334 ASN A O 1
ATOM 1513 N N . GLU A 1 227 ? 31.846 -54.260 36.574 1.00 54.13 335 GLU A N 1
ATOM 1514 C CA . GLU A 1 227 ? 31.315 -53.724 37.819 1.00 55.45 335 GLU A CA 1
ATOM 1515 C C . GLU A 1 227 ? 32.124 -52.527 38.303 1.00 57.01 335 GLU A C 1
ATOM 1516 O O . GLU A 1 227 ? 31.551 -51.510 38.713 1.00 57.50 335 GLU A O 1
ATOM 1522 N N . SER A 1 228 ? 33.456 -52.619 38.271 1.00 58.18 336 SER A N 1
ATOM 1523 C CA . SER A 1 228 ? 34.220 -51.499 38.801 1.00 60.24 336 SER A CA 1
ATOM 1524 C C . SER A 1 228 ? 34.068 -50.268 37.921 1.00 58.54 336 SER A C 1
ATOM 1525 O O . SER A 1 228 ? 34.016 -49.145 38.436 1.00 58.95 336 SER A O 1
ATOM 1528 N N . LYS A 1 229 ? 33.950 -50.457 36.605 1.00 56.76 337 LYS A N 1
ATOM 1529 C CA . LYS A 1 229 ? 33.722 -49.320 35.724 1.00 55.16 337 LYS A CA 1
ATOM 1530 C C . LYS A 1 229 ? 32.400 -48.644 36.062 1.00 53.58 337 LYS A C 1
ATOM 1531 O O . LYS A 1 229 ? 32.302 -47.413 36.051 1.00 55.52 337 LYS A O 1
ATOM 1537 N N . TRP A 1 230 ? 31.376 -49.436 36.388 1.00 53.66 338 TRP A N 1
ATOM 1538 C CA . TRP A 1 230 ? 30.069 -48.886 36.745 1.00 52.23 338 TRP A CA 1
ATOM 1539 C C . TRP A 1 230 ? 30.057 -48.339 38.167 1.00 55.98 338 TRP A C 1
ATOM 1540 O O . TRP A 1 230 ? 29.402 -47.325 38.431 1.00 55.21 338 TRP A O 1
ATOM 1551 N N . ASN A 1 231 ? 30.753 -49.014 39.093 1.00 55.82 339 ASN A N 1
ATOM 1552 C CA . ASN A 1 231 ? 30.943 -48.482 40.439 1.00 57.32 339 ASN A CA 1
ATOM 1553 C C . ASN A 1 231 ? 31.582 -47.100 40.386 1.00 58.50 339 ASN A C 1
ATOM 1554 O O . ASN A 1 231 ? 31.165 -46.178 41.098 1.00 56.86 339 ASN A O 1
ATOM 1559 N N . ASN A 1 232 ? 32.600 -46.934 39.538 1.00 57.43 340 ASN A N 1
ATOM 1560 C CA . ASN A 1 232 ? 33.245 -45.628 39.449 1.00 59.31 340 ASN A CA 1
ATOM 1561 C C . ASN A 1 232 ? 32.330 -44.618 38.778 1.00 59.88 340 ASN A C 1
ATOM 1562 O O . ASN A 1 232 ? 32.380 -43.427 39.102 1.00 61.16 340 ASN A O 1
ATOM 1567 N N . THR A 1 233 ? 31.467 -45.077 37.875 1.00 55.51 341 THR A N 1
ATOM 1568 C CA . THR A 1 233 ? 30.583 -44.165 37.161 1.00 57.00 341 THR A CA 1
ATOM 1569 C C . THR A 1 233 ? 29.576 -43.527 38.108 1.00 56.20 341 THR A C 1
ATOM 1570 O O . THR A 1 233 ? 29.544 -42.301 38.263 1.00 57.77 341 THR A O 1
ATOM 1574 N N . LEU A 1 234 ? 28.746 -44.347 38.757 1.00 54.88 342 LEU A N 1
ATOM 1575 C CA . LEU A 1 234 ? 27.750 -43.810 39.681 1.00 56.52 342 LEU A CA 1
ATOM 1576 C C . LEU A 1 234 ? 28.397 -43.104 40.869 1.00 58.37 342 LEU A C 1
ATOM 1577 O O . LEU A 1 234 ? 27.774 -42.231 41.485 1.00 57.14 342 LEU A O 1
ATOM 1582 N N . GLN A 1 235 ? 29.636 -43.463 41.210 1.00 58.63 343 GLN A N 1
ATOM 1583 C CA . GLN A 1 235 ? 30.396 -42.652 42.154 1.00 61.67 343 GLN A CA 1
ATOM 1584 C C . GLN A 1 235 ? 30.494 -41.212 41.668 1.00 63.12 343 GLN A C 1
ATOM 1585 O O . GLN A 1 235 ? 30.179 -40.271 42.406 1.00 64.05 343 GLN A O 1
ATOM 1591 N N . LYS A 1 236 ? 30.917 -41.017 40.415 1.00 61.58 344 LYS A N 1
ATOM 1592 C CA . LYS A 1 236 ? 31.099 -39.655 39.931 1.00 62.64 344 LYS A CA 1
ATOM 1593 C C . LYS A 1 236 ? 29.782 -39.025 39.501 1.00 58.77 344 LYS A C 1
ATOM 1594 O O . LYS A 1 236 ? 29.643 -37.799 39.547 1.00 59.23 344 LYS A O 1
ATOM 1600 N N . VAL A 1 237 ? 28.805 -39.835 39.098 1.00 57.80 345 VAL A N 1
ATOM 1601 C CA . VAL A 1 237 ? 27.465 -39.305 38.877 1.00 56.73 345 VAL A CA 1
ATOM 1602 C C . VAL A 1 237 ? 26.842 -38.899 40.199 1.00 57.63 345 VAL A C 1
ATOM 1603 O O . VAL A 1 237 ? 26.221 -37.836 40.313 1.00 58.09 345 VAL A O 1
ATOM 1607 N N . GLY A 1 238 ? 26.993 -39.743 41.218 1.00 57.13 346 GLY A N 1
ATOM 1608 C CA . GLY A 1 238 ? 26.530 -39.377 42.540 1.00 61.58 346 GLY A CA 1
ATOM 1609 C C . GLY A 1 238 ? 27.181 -38.116 43.068 1.00 61.50 346 GLY A C 1
ATOM 1610 O O . GLY A 1 238 ? 26.541 -37.335 43.778 1.00 61.19 346 GLY A O 1
ATOM 1611 N N . GLU A 1 239 ? 28.455 -37.894 42.734 1.00 61.17 347 GLU A N 1
ATOM 1612 C CA . GLU A 1 239 ? 29.107 -36.662 43.162 1.00 62.16 347 GLU A CA 1
ATOM 1613 C C . GLU A 1 239 ? 28.445 -35.451 42.523 1.00 61.38 347 GLU A C 1
ATOM 1614 O O . GLU A 1 239 ? 28.175 -34.457 43.201 1.00 63.97 347 GLU A O 1
ATOM 1620 N N . GLU A 1 240 ? 28.160 -35.517 41.222 1.00 58.89 348 GLU A N 1
ATOM 1621 C CA . GLU A 1 240 ? 27.533 -34.370 40.572 1.00 61.59 348 GLU A CA 1
ATOM 1622 C C . GLU A 1 240 ? 26.099 -34.171 41.042 1.00 59.42 348 GLU A C 1
ATOM 1623 O O . GLU A 1 240 ? 25.635 -33.031 41.154 1.00 63.08 348 GLU A O 1
ATOM 1629 N N . LEU A 1 241 ? 25.381 -35.257 41.312 1.00 57.31 349 LEU A N 1
ATOM 1630 C CA . LEU A 1 241 ? 24.013 -35.116 41.790 1.00 59.78 349 LEU A CA 1
ATOM 1631 C C . LEU A 1 241 ? 23.973 -34.443 43.154 1.00 63.54 349 LEU A C 1
ATOM 1632 O O . LEU A 1 241 ? 23.133 -33.570 43.399 1.00 66.08 349 LEU A O 1
ATOM 1637 N N . ALA A 1 242 ? 24.896 -34.814 44.043 1.00 61.77 350 ALA A N 1
ATOM 1638 C CA . ALA A 1 242 ? 24.908 -34.242 45.385 1.00 66.01 350 ALA A CA 1
ATOM 1639 C C . ALA A 1 242 ? 25.135 -32.732 45.365 1.00 68.02 350 ALA A C 1
ATOM 1640 O O . ALA A 1 242 ? 24.603 -32.022 46.226 1.00 69.35 350 ALA A O 1
ATOM 1642 N N . LYS A 1 243 ? 25.904 -32.222 44.393 1.00 66.13 351 LYS A N 1
ATOM 1643 C CA . LYS A 1 243 ? 26.063 -30.776 44.246 1.00 66.88 351 LYS A CA 1
ATOM 1644 C C . LYS A 1 243 ? 24.714 -30.076 44.108 1.00 66.03 351 LYS A C 1
ATOM 1645 O O . LYS A 1 243 ? 24.540 -28.947 44.573 1.00 72.89 351 LYS A O 1
ATOM 1651 N N . HIS A 1 244 ? 23.754 -30.716 43.457 1.00 64.40 352 HIS A N 1
ATOM 1652 C CA . HIS A 1 244 ? 22.453 -30.101 43.228 1.00 66.52 352 HIS A CA 1
ATOM 1653 C C . HIS A 1 244 ? 21.465 -30.376 44.349 1.00 68.92 352 HIS A C 1
ATOM 1654 O O . HIS A 1 244 ? 20.531 -29.591 44.551 1.00 70.10 352 HIS A O 1
ATOM 1661 N N . PHE A 1 245 ? 21.645 -31.475 45.078 1.00 69.59 353 PHE A N 1
ATOM 1662 C CA . PHE A 1 245 ? 20.782 -31.851 46.193 1.00 70.97 353 PHE A CA 1
ATOM 1663 C C . PHE A 1 245 ? 21.657 -32.063 47.426 1.00 75.15 353 PHE A C 1
ATOM 1664 O O . PHE A 1 245 ? 21.838 -33.197 47.892 1.00 75.43 353 PHE A O 1
ATOM 1672 N N . PRO A 1 246 ? 22.202 -30.985 47.986 1.00 75.48 354 PRO A N 1
ATOM 1673 C CA . PRO A 1 246 ? 23.230 -31.130 49.021 1.00 77.09 354 PRO A CA 1
ATOM 1674 C C . PRO A 1 246 ? 22.652 -31.658 50.320 1.00 81.08 354 PRO A C 1
ATOM 1675 O O . PRO A 1 246 ? 21.455 -31.541 50.595 1.00 82.57 354 PRO A O 1
ATOM 1679 N N . SER A 1 247 ? 23.541 -32.259 51.115 1.00 81.75 356 SER A N 1
ATOM 1680 C CA . SER A 1 247 ? 23.270 -32.820 52.436 1.00 80.89 356 SER A CA 1
ATOM 1681 C C . SER A 1 247 ? 22.338 -34.029 52.405 1.00 81.57 356 SER A C 1
ATOM 1682 O O . SER A 1 247 ? 21.859 -34.456 53.461 1.00 83.22 356 SER A O 1
ATOM 1685 N N . LYS A 1 248 ? 22.080 -34.606 51.234 1.00 75.92 357 LYS A N 1
ATOM 1686 C CA . LYS A 1 248 ? 21.165 -35.730 51.101 1.00 75.74 357 LYS A CA 1
ATOM 1687 C C . LYS A 1 248 ? 21.918 -37.001 50.724 1.00 73.72 357 LYS A C 1
ATOM 1688 O O . LYS A 1 248 ? 22.901 -36.959 49.977 1.00 74.63 357 LYS A O 1
ATOM 1694 N N . THR A 1 249 ? 21.453 -38.131 51.249 1.00 73.34 358 THR A N 1
ATOM 1695 C CA . THR A 1 249 ? 21.882 -39.425 50.742 1.00 68.75 358 THR A CA 1
ATOM 1696 C C . THR A 1 249 ? 21.288 -39.634 49.355 1.00 67.14 358 THR A C 1
ATOM 1697 O O . THR A 1 249 ? 20.084 -39.434 49.153 1.00 66.02 358 THR A O 1
ATOM 1701 N N . ILE A 1 250 ? 22.126 -40.020 48.396 1.00 61.43 359 ILE A N 1
ATOM 1702 C CA . ILE A 1 250 ? 21.700 -40.193 47.012 1.00 61.77 359 ILE A CA 1
ATOM 1703 C C . ILE A 1 250 ? 21.556 -41.689 46.749 1.00 58.61 359 ILE A C 1
ATOM 1704 O O . ILE A 1 250 ? 22.537 -42.437 46.791 1.00 60.96 359 ILE A O 1
ATOM 1709 N N . LYS A 1 251 ? 20.336 -42.139 46.482 1.00 54.35 360 LYS A N 1
ATOM 1710 C CA . LYS A 1 251 ? 20.066 -43.543 46.207 1.00 56.25 360 LYS A CA 1
ATOM 1711 C C . LYS A 1 251 ? 19.723 -43.743 44.733 1.00 52.38 360 LYS A C 1
ATOM 1712 O O . LYS A 1 251 ? 19.048 -42.907 44.120 1.00 51.26 360 LYS A O 1
ATOM 1718 N N . PHE A 1 252 ? 20.192 -44.856 44.173 1.00 50.51 361 PHE A N 1
ATOM 1719 C CA . PHE A 1 252 ? 19.762 -45.327 42.863 1.00 50.48 361 PHE A CA 1
ATOM 1720 C C . PHE A 1 252 ? 18.985 -46.617 43.039 1.00 45.58 361 PHE A C 1
ATOM 1721 O O . PHE A 1 252 ? 19.471 -47.570 43.665 1.00 43.86 361 PHE A O 1
ATOM 1729 N N . GLU A 1 253 ? 17.792 -46.643 42.471 1.00 45.53 362 GLU A N 1
ATOM 1730 C CA . GLU A 1 253 ? 16.813 -47.696 42.650 1.00 44.69 362 GLU A CA 1
ATOM 1731 C C . GLU A 1 253 ? 16.253 -48.089 41.298 1.00 42.15 362 GLU A C 1
ATOM 1732 O O . GLU A 1 253 ? 16.324 -47.307 40.341 1.00 43.44 362 GLU A O 1
ATOM 1738 N N . PRO A 1 254 ? 15.748 -49.316 41.159 1.00 42.26 363 PRO A N 1
ATOM 1739 C CA . PRO A 1 254 ? 15.256 -49.767 39.852 1.00 39.15 363 PRO A CA 1
ATOM 1740 C C . PRO A 1 254 ? 14.011 -48.999 39.450 1.00 37.20 363 PRO A C 1
ATOM 1741 O O . PRO A 1 254 ? 13.410 -48.253 40.222 1.00 40.00 363 PRO A O 1
ATOM 1745 N N . SER A 1 255 ? 13.621 -49.208 38.208 1.00 38.97 364 SER A N 1
ATOM 1746 C CA . SER A 1 255 ? 12.539 -48.430 37.634 1.00 39.12 364 SER A CA 1
ATOM 1747 C C . SER A 1 255 ? 11.247 -48.619 38.425 1.00 37.74 364 SER A C 1
ATOM 1748 O O . SER A 1 255 ? 11.008 -49.668 39.025 1.00 36.39 364 SER A O 1
ATOM 1751 N N . SER A 1 256 ? 10.407 -47.590 38.430 1.00 36.63 365 SER A N 1
ATOM 1752 C CA . SER A 1 256 ? 9.019 -47.801 38.819 1.00 32.00 365 SER A CA 1
ATOM 1753 C C . SER A 1 256 ? 8.346 -48.726 37.814 1.00 34.89 365 SER A C 1
ATOM 1754 O O . SER A 1 256 ? 8.827 -48.927 36.691 1.00 36.01 365 SER A O 1
ATOM 1757 N N . GLY A 1 257 ? 7.201 -49.265 38.202 1.00 30.67 366 GLY A N 1
ATOM 1758 C CA . GLY A 1 257 ? 6.453 -50.113 37.303 1.00 28.26 366 GLY A CA 1
ATOM 1759 C C . GLY A 1 257 ? 5.907 -49.371 36.092 1.00 30.63 366 GLY A C 1
ATOM 1760 O O . GLY A 1 257 ? 5.855 -48.138 36.021 1.00 30.87 366 GLY A O 1
ATOM 1761 N N . GLY A 1 258 ? 5.481 -50.154 35.109 1.00 34.06 367 GLY A N 1
ATOM 1762 C CA . GLY A 1 258 ? 4.823 -49.607 33.938 1.00 30.71 367 GLY A CA 1
ATOM 1763 C C . GLY A 1 258 ? 5.058 -50.487 32.732 1.00 30.45 367 GLY A C 1
ATOM 1764 O O . GLY A 1 258 ? 5.297 -51.680 32.860 1.00 32.07 367 GLY A O 1
ATOM 1765 N N . ASP A 1 259 ? 4.986 -49.856 31.561 1.00 33.23 368 ASP A N 1
ATOM 1766 C CA . ASP A 1 259 ? 5.238 -50.546 30.306 1.00 29.57 368 ASP A CA 1
ATOM 1767 C C . ASP A 1 259 ? 6.646 -51.129 30.313 1.00 29.54 368 ASP A C 1
ATOM 1768 O O . ASP A 1 259 ? 7.593 -50.496 30.786 1.00 29.68 368 ASP A O 1
ATOM 1773 N N . LEU A 1 260 ? 6.786 -52.342 29.777 1.00 31.15 369 LEU A N 1
ATOM 1774 C CA . LEU A 1 260 ? 8.080 -53.023 29.794 1.00 31.31 369 LEU A CA 1
ATOM 1775 C C . LEU A 1 260 ? 9.157 -52.224 29.070 1.00 30.94 369 LEU A C 1
ATOM 1776 O O . LEU A 1 260 ? 10.342 -52.306 29.432 1.00 27.41 369 LEU A O 1
ATOM 1781 N N . GLU A 1 261 ? 8.762 -51.430 28.063 1.00 29.93 370 GLU A N 1
ATOM 1782 C CA . GLU A 1 261 ? 9.727 -50.631 27.312 1.00 28.55 370 GLU A CA 1
ATOM 1783 C C . GLU A 1 261 ? 10.458 -49.642 28.213 1.00 27.91 370 GLU A C 1
ATOM 1784 O O . GLU A 1 261 ? 11.620 -49.323 27.960 1.00 27.92 370 GLU A O 1
ATOM 1790 N N . ILE A 1 262 ? 9.806 -49.124 29.251 1.00 27.55 371 ILE A N 1
ATOM 1791 C CA . ILE A 1 262 ? 10.464 -48.135 30.101 1.00 29.99 371 ILE A CA 1
ATOM 1792 C C . ILE A 1 262 ? 10.902 -48.701 31.445 1.00 30.52 371 ILE A C 1
ATOM 1793 O O . ILE A 1 262 ? 11.717 -48.065 32.125 1.00 32.42 371 ILE A O 1
ATOM 1798 N N . THR A 1 263 ? 10.383 -49.865 31.860 1.00 31.62 372 THR A N 1
ATOM 1799 C CA . THR A 1 263 ? 10.832 -50.434 33.128 1.00 29.28 372 THR A CA 1
ATOM 1800 C C . THR A 1 263 ? 12.100 -51.250 32.967 1.00 32.65 372 THR A C 1
ATOM 1801 O O . THR A 1 263 ? 12.762 -51.575 33.968 1.00 33.26 372 THR A O 1
ATOM 1805 N N . THR A 1 264 ? 12.440 -51.593 31.736 1.00 30.64 373 THR A N 1
ATOM 1806 C CA . THR A 1 264 ? 13.699 -52.229 31.397 1.00 30.17 373 THR A CA 1
ATOM 1807 C C . THR A 1 264 ? 14.504 -51.283 30.520 1.00 30.56 373 THR A C 1
ATOM 1808 O O . THR A 1 264 ? 14.018 -50.239 30.073 1.00 29.38 373 THR A O 1
ATOM 1812 N N . HIS A 1 265 ? 15.760 -51.645 30.298 1.00 29.29 374 HIS A N 1
ATOM 1813 C CA . HIS A 1 265 ? 16.574 -50.977 29.292 1.00 29.06 374 HIS A CA 1
ATOM 1814 C C . HIS A 1 265 ? 16.238 -51.649 27.964 1.00 29.48 374 HIS A C 1
ATOM 1815 O O . HIS A 1 265 ? 16.648 -52.786 27.706 1.00 27.86 374 HIS A O 1
ATOM 1822 N N . SER A 1 266 ? 15.423 -50.992 27.145 1.00 28.36 375 SER A N 1
ATOM 1823 C CA . SER A 1 266 ? 15.037 -51.558 25.862 1.00 31.90 375 SER A CA 1
ATOM 1824 C C . SER A 1 266 ? 15.734 -50.820 24.729 1.00 32.46 375 SER A C 1
ATOM 1825 O O . SER A 1 266 ? 15.996 -49.615 24.805 1.00 32.62 375 SER A O 1
ATOM 1828 N N . PHE A 1 267 ? 16.051 -51.571 23.686 1.00 30.21 376 PHE A N 1
ATOM 1829 C CA . PHE A 1 267 ? 16.801 -51.067 22.546 1.00 31.65 376 PHE A CA 1
ATOM 1830 C C . PHE A 1 267 ? 16.632 -52.097 21.448 1.00 31.10 376 PHE A C 1
ATOM 1831 O O . PHE A 1 267 ? 16.215 -53.228 21.706 1.00 33.87 376 PHE A O 1
ATOM 1839 N N . ASN A 1 268 ? 16.944 -51.706 20.227 1.00 32.56 377 ASN A N 1
ATOM 1840 C CA . ASN A 1 268 ? 16.909 -52.633 19.110 1.00 31.79 377 ASN A CA 1
ATOM 1841 C C . ASN A 1 268 ? 18.331 -53.022 18.742 1.00 33.86 377 ASN A C 1
ATOM 1842 O O . ASN A 1 268 ? 19.188 -52.157 18.541 1.00 36.22 377 ASN A O 1
ATOM 1847 N N . CYS A 1 269 ? 18.578 -54.320 18.652 1.00 35.60 378 CYS A N 1
ATOM 1848 C CA . CYS A 1 269 ? 19.881 -54.839 18.259 1.00 36.27 378 CYS A CA 1
ATOM 1849 C C . CYS A 1 269 ? 19.703 -55.685 17.009 1.00 34.83 378 CYS A C 1
ATOM 1850 O O . CYS A 1 269 ? 19.061 -56.740 17.059 1.00 33.24 378 CYS A O 1
ATOM 1853 N N . ARG A 1 270 ? 20.264 -55.223 15.897 1.00 37.06 379 ARG A N 1
ATOM 1854 C CA . ARG A 1 270 ? 20.279 -55.991 14.654 1.00 37.98 379 ARG A CA 1
ATOM 1855 C C . ARG A 1 270 ? 18.867 -56.308 14.156 1.00 38.38 379 ARG A C 1
ATOM 1856 O O . ARG A 1 270 ? 18.639 -57.324 13.494 1.00 39.70 379 ARG A O 1
ATOM 1864 N N . GLY A 1 271 ? 17.899 -55.453 14.469 1.00 35.52 380 GLY A N 1
ATOM 1865 C CA . GLY A 1 271 ? 16.526 -55.690 14.096 1.00 33.88 380 GLY A CA 1
ATOM 1866 C C . GLY A 1 271 ? 15.681 -56.340 15.176 1.00 37.38 380 GLY A C 1
ATOM 1867 O O . GLY A 1 271 ? 14.455 -56.352 15.043 1.00 35.55 380 GLY A O 1
ATOM 1868 N N . GLU A 1 272 ? 16.292 -56.873 16.237 1.00 33.50 381 GLU A N 1
ATOM 1869 C CA . GLU A 1 272 ? 15.568 -57.530 17.316 1.00 32.64 381 GLU A CA 1
ATOM 1870 C C . GLU A 1 272 ? 15.342 -56.554 18.472 1.00 33.72 381 GLU A C 1
ATOM 1871 O O . GLU A 1 272 ? 16.183 -55.699 18.762 1.00 33.30 381 GLU A O 1
ATOM 1877 N N . PHE A 1 273 ? 14.204 -56.695 19.144 1.00 28.50 382 PHE A N 1
ATOM 1878 C CA . PHE A 1 273 ? 13.829 -55.808 20.233 1.00 28.45 382 PHE A CA 1
ATOM 1879 C C . PHE A 1 273 ? 14.204 -56.468 21.552 1.00 29.61 382 PHE A C 1
ATOM 1880 O O . PHE A 1 273 ? 13.569 -57.448 21.967 1.00 26.93 382 PHE A O 1
ATOM 1888 N N . PHE A 1 274 ? 15.225 -55.911 22.212 1.00 28.40 383 PHE A N 1
ATOM 1889 C CA . PHE A 1 274 ? 15.748 -56.411 23.475 1.00 30.07 383 PHE A CA 1
ATOM 1890 C C . PHE A 1 274 ? 15.140 -55.661 24.654 1.00 31.11 383 PHE A C 1
ATOM 1891 O O . PHE A 1 274 ? 15.023 -54.432 24.630 1.00 30.41 383 PHE A O 1
ATOM 1899 N N . TYR A 1 275 ? 14.802 -56.398 25.709 1.00 30.10 384 TYR A N 1
ATOM 1900 C CA . TYR A 1 275 ? 14.300 -55.814 26.952 1.00 29.00 384 TYR A CA 1
ATOM 1901 C C . TYR A 1 275 ? 15.172 -56.342 28.070 1.00 30.66 384 TYR A C 1
ATOM 1902 O O . TYR A 1 275 ? 15.095 -57.526 28.400 1.00 32.27 384 TYR A O 1
ATOM 1911 N N . CYS A 1 276 ? 15.982 -55.477 28.663 1.00 30.38 385 CYS A N 1
ATOM 1912 C CA . CYS A 1 276 ? 17.009 -55.920 29.590 1.00 33.07 385 CYS A CA 1
ATOM 1913 C C . CYS A 1 276 ? 16.718 -55.402 30.986 1.00 33.03 385 CYS A C 1
ATOM 1914 O O . CYS A 1 276 ? 16.544 -54.197 31.189 1.00 33.92 385 CYS A O 1
ATOM 1917 N N . ASN A 1 277 ? 16.639 -56.329 31.932 1.00 33.48 386 ASN A N 1
ATOM 1918 C CA . ASN A 1 277 ? 16.287 -56.006 33.304 1.00 33.59 386 ASN A CA 1
ATOM 1919 C C . ASN A 1 277 ? 17.461 -55.308 33.975 1.00 34.50 386 ASN A C 1
ATOM 1920 O O . ASN A 1 277 ? 18.589 -55.792 33.909 1.00 34.13 386 ASN A O 1
ATOM 1925 N N . THR A 1 278 ? 17.210 -54.161 34.610 1.00 33.05 387 THR A N 1
ATOM 1926 C CA . THR A 1 278 ? 18.297 -53.354 35.152 1.00 37.44 387 THR A CA 1
ATOM 1927 C C . THR A 1 278 ? 18.260 -53.253 36.673 1.00 40.46 387 THR A C 1
ATOM 1928 O O . THR A 1 278 ? 18.884 -52.352 37.242 1.00 41.07 387 THR A O 1
ATOM 1932 N N . SER A 1 279 ? 17.561 -54.171 37.343 1.00 39.68 388 SER A N 1
ATOM 1933 C CA . SER A 1 279 ? 17.434 -54.087 38.793 1.00 42.07 388 SER A CA 1
ATOM 1934 C C . SER A 1 279 ? 18.775 -54.256 39.496 1.00 45.24 388 SER A C 1
ATOM 1935 O O . SER A 1 279 ? 18.964 -53.719 40.589 1.00 47.57 388 SER A O 1
ATOM 1938 N N . ASP A 1 280 ? 19.711 -54.992 38.904 1.00 45.25 389 ASP A N 1
ATOM 1939 C CA . ASP A 1 280 ? 21.034 -55.122 39.502 1.00 47.84 389 ASP A CA 1
ATOM 1940 C C . ASP A 1 280 ? 21.953 -53.978 39.120 1.00 48.38 389 ASP A C 1
ATOM 1941 O O . ASP A 1 280 ? 23.072 -53.893 39.646 1.00 48.46 389 ASP A O 1
ATOM 1946 N N . LEU A 1 281 ? 21.499 -53.097 38.232 1.00 46.23 390 LEU A N 1
ATOM 1947 C CA . LEU A 1 281 ? 22.288 -51.975 37.743 1.00 45.14 390 LEU A CA 1
ATOM 1948 C C . LEU A 1 281 ? 21.997 -50.684 38.494 1.00 43.63 390 LEU A C 1
ATOM 1949 O O . LEU A 1 281 ? 22.912 -50.049 39.018 1.00 46.89 390 LEU A O 1
ATOM 1954 N N . PHE A 1 282 ? 20.730 -50.286 38.563 1.00 44.68 391 PHE A N 1
ATOM 1955 C CA . PHE A 1 282 ? 20.325 -49.090 39.297 1.00 44.07 391 PHE A CA 1
ATOM 1956 C C . PHE A 1 282 ? 19.937 -49.486 40.718 1.00 45.45 391 PHE A C 1
ATOM 1957 O O . PHE A 1 282 ? 18.765 -49.600 41.081 1.00 45.28 391 PHE A O 1
ATOM 1965 N N . ASN A 1 283 ? 20.960 -49.682 41.541 1.00 45.91 392 ASN A N 1
ATOM 1966 C CA . ASN A 1 283 ? 20.787 -50.322 42.833 1.00 47.12 392 ASN A CA 1
ATOM 1967 C C . ASN A 1 283 ? 22.026 -50.032 43.670 1.00 51.06 392 ASN A C 1
ATOM 1968 O O . ASN A 1 283 ? 22.945 -50.856 43.754 1.00 52.52 392 ASN A O 1
ATOM 1973 N N . GLY A 1 284 ? 22.077 -48.836 44.247 1.00 47.68 393 GLY A N 1
ATOM 1974 C CA . GLY A 1 284 ? 23.194 -48.462 45.096 1.00 54.91 393 GLY A CA 1
ATOM 1975 C C . GLY A 1 284 ? 22.894 -47.173 45.826 1.00 52.20 393 GLY A C 1
ATOM 1976 O O . GLY A 1 284 ? 21.952 -46.450 45.497 1.00 52.30 393 GLY A O 1
ATOM 1977 N N . THR A 1 285 ? 23.710 -46.898 46.832 1.00 54.67 394 THR A N 1
ATOM 1978 C CA . THR A 1 285 ? 23.577 -45.688 47.625 1.00 60.49 394 THR A CA 1
ATOM 1979 C C . THR A 1 285 ? 24.881 -44.910 47.585 1.00 61.73 394 THR A C 1
ATOM 1980 O O . THR A 1 285 ? 25.974 -45.486 47.544 1.00 58.99 394 THR A O 1
ATOM 1984 N N . TYR A 1 286 ? 24.746 -43.590 47.591 1.00 62.68 395 TYR A N 1
ATOM 1985 C CA . TYR A 1 286 ? 25.866 -42.663 47.573 1.00 63.88 395 TYR A CA 1
ATOM 1986 C C . TYR A 1 286 ? 25.770 -41.861 48.869 1.00 67.58 395 TYR A C 1
ATOM 1987 O O . TYR A 1 286 ? 25.033 -40.875 48.932 1.00 66.62 395 TYR A O 1
ATOM 1996 N N . ARG A 1 287 ? 26.490 -42.315 49.903 1.00 71.80 396 ARG A N 1
ATOM 1997 C CA . ARG A 1 287 ? 26.559 -41.687 51.217 1.00 73.80 396 ARG A CA 1
ATOM 1998 C C . ARG A 1 287 ? 27.977 -41.209 51.470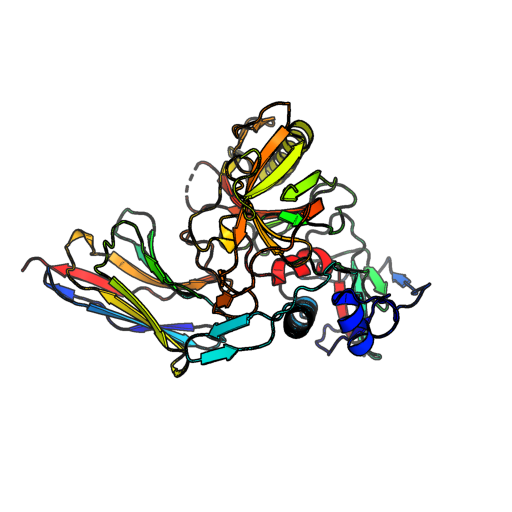 1.00 78.49 396 ARG A C 1
ATOM 1999 O O . ARG A 1 287 ? 28.939 -41.855 51.045 1.00 78.63 396 ARG A O 1
ATOM 2007 N N . ASN A 1 288 ? 28.094 -40.094 52.192 1.00 80.28 397 ASN A N 1
ATOM 2008 C CA . ASN A 1 288 ? 29.379 -39.594 52.680 1.00 80.83 397 ASN A CA 1
ATOM 2009 C C . ASN A 1 288 ? 30.446 -39.647 51.594 1.00 79.49 397 ASN A C 1
ATOM 2010 O O . ASN A 1 288 ? 31.534 -40.194 51.780 1.00 80.80 397 ASN A O 1
ATOM 2015 N N . GLY A 1 289 ? 30.107 -39.100 50.433 1.00 77.94 398 GLY A N 1
ATOM 2016 C CA . GLY A 1 289 ? 31.045 -39.021 49.337 1.00 78.01 398 GLY A CA 1
ATOM 2017 C C . GLY A 1 289 ? 31.451 -40.332 48.697 1.00 77.04 398 GLY A C 1
ATOM 2018 O O . GLY A 1 289 ? 32.242 -40.307 47.750 1.00 78.44 398 GLY A O 1
ATOM 2019 N N . THR A 1 290 ? 30.939 -41.472 49.156 1.00 76.05 399 THR A N 1
ATOM 2020 C CA . THR A 1 290 ? 31.321 -42.768 48.608 1.00 74.74 399 THR A CA 1
ATOM 2021 C C . THR A 1 290 ? 30.101 -43.502 48.050 1.00 72.78 399 THR A C 1
ATOM 2022 O O . THR A 1 290 ? 29.017 -43.477 48.644 1.00 70.85 399 THR A O 1
ATOM 2026 N N . TYR A 1 291 ? 30.274 -44.130 46.884 1.00 70.51 403 TYR A N 1
ATOM 2027 C CA . TYR A 1 291 ? 29.215 -44.915 46.267 1.00 65.55 403 TYR A CA 1
ATOM 2028 C C . TYR A 1 291 ? 29.340 -46.370 46.693 1.00 63.30 403 TYR A C 1
ATOM 2029 O O . TYR A 1 291 ? 30.436 -46.933 46.695 1.00 68.78 403 TYR A O 1
ATOM 2038 N N . ASN A 1 292 ? 28.216 -46.975 47.048 1.00 61.29 404 ASN A N 1
ATOM 2039 C CA . ASN A 1 292 ? 28.190 -48.353 47.526 1.00 61.98 404 ASN A CA 1
ATOM 2040 C C . ASN A 1 292 ? 27.185 -49.089 46.652 1.00 61.84 404 ASN A C 1
ATOM 2041 O O . ASN A 1 292 ? 25.969 -48.943 46.818 1.00 62.23 404 ASN A O 1
ATOM 2046 N N . HIS A 1 293 ? 27.691 -49.860 45.702 1.00 62.42 405 HIS A N 1
ATOM 2047 C CA . HIS A 1 293 ? 26.800 -50.631 44.856 1.00 56.91 405 HIS A CA 1
ATOM 2048 C C . HIS A 1 293 ? 26.211 -51.774 45.667 1.00 57.92 405 HIS A C 1
ATOM 2049 O O . HIS A 1 293 ? 26.927 -52.456 46.405 1.00 59.18 405 HIS A O 1
ATOM 2056 N N . THR A 1 294 ? 24.898 -51.961 45.552 1.00 57.88 406 THR A N 1
ATOM 2057 C CA . THR A 1 294 ? 24.195 -53.038 46.235 1.00 53.50 406 THR A CA 1
ATOM 2058 C C . THR A 1 294 ? 23.471 -53.964 45.263 1.00 58.16 406 THR A C 1
ATOM 2059 O O . THR A 1 294 ? 22.726 -54.847 45.700 1.00 57.44 406 THR A O 1
ATOM 2063 N N . GLY A 1 295 ? 23.657 -53.787 43.958 1.00 56.05 407 GLY A N 1
ATOM 2064 C CA . GLY A 1 295 ? 23.120 -54.744 43.023 1.00 55.48 407 GLY A CA 1
ATOM 2065 C C . GLY A 1 295 ? 23.920 -56.028 43.018 1.00 57.99 407 GLY A C 1
ATOM 2066 O O . GLY A 1 295 ? 25.060 -56.090 43.466 1.00 62.04 407 GLY A O 1
ATOM 2067 N N . ARG A 1 296 ? 23.310 -57.080 42.494 1.00 63.20 408 ARG A N 1
ATOM 2068 C CA . ARG A 1 296 ? 24.005 -58.352 42.410 1.00 67.10 408 ARG A CA 1
ATOM 2069 C C . ARG A 1 296 ? 25.130 -58.287 41.382 1.00 67.08 408 ARG A C 1
ATOM 2070 O O . ARG A 1 296 ? 25.081 -57.511 40.424 1.00 65.81 408 ARG A O 1
ATOM 2078 N N . SER A 1 297 ? 26.155 -59.112 41.591 1.00 65.21 409 SER A N 1
ATOM 2079 C CA . SER A 1 297 ? 27.322 -59.152 40.719 1.00 65.08 409 SER A CA 1
ATOM 2080 C C . SER A 1 297 ? 28.092 -60.440 40.984 1.00 69.94 409 SER A C 1
ATOM 2081 O O . SER A 1 297 ? 27.886 -61.106 42.000 1.00 74.60 409 SER A O 1
ATOM 2084 N N . SER A 1 298 ? 28.999 -60.778 40.066 1.00 68.07 410 SER A N 1
ATOM 2085 C CA . SER A 1 298 ? 29.692 -62.059 40.144 1.00 69.45 410 SER A CA 1
ATOM 2086 C C . SER A 1 298 ? 31.200 -61.945 39.979 1.00 81.26 410 SER A C 1
ATOM 2087 O O . SER A 1 298 ? 31.929 -61.650 40.936 1.00 84.72 410 SER A O 1
ATOM 2090 N N . ASN A 1 299 ? 31.671 -62.218 38.760 1.00 82.95 411 ASN A N 1
ATOM 2091 C CA . ASN A 1 299 ? 33.091 -62.227 38.430 1.00 83.73 411 ASN A CA 1
ATOM 2092 C C . ASN A 1 299 ? 33.575 -60.802 38.211 1.00 82.59 411 ASN A C 1
ATOM 2093 O O . ASN A 1 299 ? 34.249 -60.519 37.216 1.00 84.37 411 ASN A O 1
ATOM 2098 N N . GLY A 1 300 ? 33.229 -59.900 39.124 1.00 75.93 412 GLY A N 1
ATOM 2099 C CA . GLY A 1 300 ? 33.401 -58.487 38.856 1.00 69.52 412 GLY A CA 1
ATOM 2100 C C . GLY A 1 300 ? 32.574 -57.997 37.690 1.00 71.93 412 GLY A C 1
ATOM 2101 O O . GLY A 1 300 ? 32.932 -57.003 37.051 1.00 67.70 412 GLY A O 1
ATOM 2102 N N . THR A 1 301 ? 31.470 -58.668 37.388 1.00 69.37 413 THR A N 1
ATOM 2103 C CA . THR A 1 301 ? 30.651 -58.294 36.249 1.00 65.29 413 THR A CA 1
ATOM 2104 C C . THR A 1 301 ? 29.182 -58.231 36.659 1.00 62.63 413 THR A C 1
ATOM 2105 O O . THR A 1 301 ? 28.702 -59.059 37.440 1.00 65.92 413 THR A O 1
ATOM 2109 N N . ILE A 1 302 ? 28.483 -57.211 36.180 1.00 56.46 414 ILE A N 1
ATOM 2110 C CA . ILE A 1 302 ? 27.051 -57.081 36.396 1.00 54.60 414 ILE A CA 1
ATOM 2111 C C . ILE A 1 302 ? 26.345 -57.649 35.180 1.00 52.41 414 ILE A C 1
ATOM 2112 O O . ILE A 1 302 ? 26.634 -57.251 34.046 1.00 47.95 414 ILE A O 1
ATOM 2117 N N . THR A 1 303 ? 25.415 -58.565 35.409 1.00 48.84 415 THR A N 1
ATOM 2118 C CA . THR A 1 303 ? 24.670 -59.194 34.335 1.00 45.01 415 THR A CA 1
ATOM 2119 C C . THR A 1 303 ? 23.216 -58.752 34.386 1.00 43.98 415 THR A C 1
ATOM 2120 O O . THR A 1 303 ? 22.616 -58.694 35.463 1.00 50.01 415 THR A O 1
ATOM 2124 N N . LEU A 1 304 ? 22.669 -58.407 33.233 1.00 41.13 416 LEU A N 1
ATOM 2125 C CA . LEU A 1 304 ? 21.252 -58.126 33.081 1.00 41.16 416 LEU A CA 1
ATOM 2126 C C . LEU A 1 304 ? 20.624 -59.245 32.265 1.00 45.58 416 LEU A C 1
ATOM 2127 O O . LEU A 1 304 ? 21.128 -59.580 31.185 1.00 43.65 416 LEU A O 1
ATOM 2132 N N . GLN A 1 305 ? 19.540 -59.834 32.776 1.00 43.66 417 GLN A N 1
ATOM 2133 C CA . GLN A 1 305 ? 18.780 -60.776 31.969 1.00 38.93 417 GLN A CA 1
ATOM 2134 C C . GLN A 1 305 ? 17.911 -60.003 30.987 1.00 39.53 417 GLN A C 1
ATOM 2135 O O . GLN A 1 305 ? 17.312 -58.981 31.339 1.00 38.14 417 GLN A O 1
ATOM 2141 N N . CYS A 1 306 ? 17.856 -60.488 29.742 1.00 37.75 418 CYS A N 1
ATOM 2142 C CA . CYS A 1 306 ? 17.059 -59.857 28.704 1.00 35.17 418 CYS A CA 1
ATOM 2143 C C . CYS A 1 306 ? 16.128 -60.862 28.065 1.00 36.44 418 CYS A C 1
ATOM 2144 O O . CYS A 1 306 ? 16.415 -62.062 28.004 1.00 37.04 418 CYS A O 1
ATOM 2147 N N . LYS A 1 307 ? 15.020 -60.342 27.566 1.00 34.78 419 LYS A N 1
ATOM 2148 C CA . LYS A 1 307 ? 14.143 -61.072 26.679 1.00 35.69 419 LYS A CA 1
ATOM 2149 C C . LYS A 1 307 ? 14.130 -60.361 25.333 1.00 32.61 419 LYS A C 1
ATOM 2150 O O . LYS A 1 307 ? 14.210 -59.129 25.273 1.00 32.32 419 LYS A O 1
ATOM 2156 N N . ILE A 1 308 ? 14.068 -61.128 24.257 1.00 32.85 420 ILE A N 1
ATOM 2157 C CA . ILE A 1 308 ? 13.704 -60.578 22.951 1.00 32.31 420 ILE A CA 1
ATOM 2158 C C . ILE A 1 308 ? 12.204 -60.761 22.785 1.00 29.33 420 ILE A C 1
ATOM 2159 O O . ILE A 1 308 ? 11.687 -61.862 22.989 1.00 33.77 420 ILE A O 1
ATOM 2164 N N . LYS A 1 309 ? 11.493 -59.689 22.454 1.00 25.40 421 LYS A N 1
ATOM 2165 C CA . LYS A 1 309 ? 10.042 -59.735 22.423 1.00 27.54 421 LYS A CA 1
ATOM 2166 C C . LYS A 1 309 ? 9.521 -59.498 21.015 1.00 26.42 421 LYS A C 1
ATOM 2167 O O . LYS A 1 309 ? 10.168 -58.838 20.202 1.00 23.69 421 LYS A O 1
ATOM 2173 N N . GLN A 1 310 ? 8.338 -60.045 20.730 1.00 27.70 422 GLN A N 1
ATOM 2174 C CA . GLN A 1 310 ? 7.730 -59.845 19.420 1.00 29.35 422 GLN A CA 1
ATOM 2175 C C . GLN A 1 310 ? 6.620 -58.816 19.422 1.00 26.98 422 GLN A C 1
ATOM 2176 O O . GLN A 1 310 ? 6.380 -58.185 18.391 1.00 26.31 422 GLN A O 1
ATOM 2182 N N . ILE A 1 311 ? 5.946 -58.648 20.548 1.00 24.65 423 ILE A N 1
ATOM 2183 C CA . ILE A 1 311 ? 4.840 -57.719 20.700 1.00 25.48 423 ILE A CA 1
ATOM 2184 C C . ILE A 1 311 ? 5.382 -56.512 21.448 1.00 27.88 423 ILE A C 1
ATOM 2185 O O . ILE A 1 311 ? 5.688 -56.590 22.647 1.00 30.90 423 ILE A O 1
ATOM 2190 N N . ILE A 1 312 ? 5.526 -55.392 20.765 1.00 26.14 424 ILE A N 1
ATOM 2191 C CA . ILE A 1 312 ? 6.136 -54.242 21.410 1.00 27.84 424 ILE A CA 1
ATOM 2192 C C . ILE A 1 312 ? 5.166 -53.070 21.410 1.00 28.99 424 ILE A C 1
ATOM 2193 O O . ILE A 1 312 ? 4.318 -52.919 20.519 1.00 26.92 424 ILE A O 1
ATOM 2198 N N . ASN A 1 313 ? 5.278 -52.252 22.452 1.00 26.90 425 ASN A N 1
ATOM 2199 C CA . ASN A 1 313 ? 4.498 -51.029 22.561 1.00 26.31 425 ASN A CA 1
ATOM 2200 C C . ASN A 1 313 ? 5.267 -49.905 21.893 1.00 24.86 425 ASN A C 1
ATOM 2201 O O . ASN A 1 313 ? 6.405 -49.611 22.265 1.00 27.61 425 ASN A O 1
ATOM 2206 N N . MET A 1 314 ? 4.644 -49.284 20.907 1.00 25.66 426 MET A N 1
ATOM 2207 C CA . MET A 1 314 ? 5.359 -48.384 20.037 1.00 23.34 426 MET A CA 1
ATOM 2208 C C . MET A 1 314 ? 5.702 -47.081 20.745 1.00 26.21 426 MET A C 1
ATOM 2209 O O . MET A 1 314 ? 4.981 -46.610 21.627 1.00 26.20 426 MET A O 1
ATOM 2214 N N . TRP A 1 315 ? 6.821 -46.497 20.335 1.00 27.16 427 TRP A N 1
ATOM 2215 C CA . TRP A 1 315 ? 7.240 -45.178 20.764 1.00 25.41 427 TRP A CA 1
ATOM 2216 C C . TRP A 1 315 ? 6.892 -44.085 19.761 1.00 28.29 427 TRP A C 1
ATOM 2217 O O . TRP A 1 315 ? 6.941 -42.900 20.125 1.00 29.45 427 TRP A O 1
ATOM 2228 N N . GLN A 1 316 ? 6.571 -44.446 18.511 1.00 27.57 428 GLN A N 1
ATOM 2229 C CA . GLN A 1 316 ? 6.205 -43.451 17.501 1.00 28.24 428 GLN A CA 1
ATOM 2230 C C . GLN A 1 316 ? 4.795 -42.937 17.701 1.00 27.22 428 GLN A C 1
ATOM 2231 O O . GLN A 1 316 ? 4.479 -41.807 17.302 1.00 31.47 428 GLN A O 1
ATOM 2237 N N . GLU A 1 317 ? 3.940 -43.754 18.290 1.00 27.49 429 GLU A N 1
ATOM 2238 C CA . GLU A 1 317 ? 2.543 -43.417 18.527 1.00 32.52 429 GLU A CA 1
ATOM 2239 C C . GLU A 1 317 ? 2.018 -44.498 19.450 1.00 29.58 429 GLU A C 1
ATOM 2240 O O . GLU A 1 317 ? 2.720 -45.466 19.749 1.00 30.32 429 GLU A O 1
ATOM 2246 N N . VAL A 1 318 ? 0.782 -44.335 19.892 1.00 25.88 430 VAL A N 1
ATOM 2247 C CA . VAL A 1 318 ? 0.205 -45.287 20.827 1.00 28.94 430 VAL A CA 1
ATOM 2248 C C . VAL A 1 318 ? -0.302 -46.490 20.047 1.00 28.21 430 VAL A C 1
ATOM 2249 O O . VAL A 1 318 ? -1.108 -46.344 19.126 1.00 30.18 430 VAL A O 1
ATOM 2253 N N . GLY A 1 319 ? 0.175 -47.671 20.413 1.00 27.22 431 GLY A N 1
ATOM 2254 C CA . GLY A 1 319 ? -0.329 -48.914 19.876 1.00 27.15 431 GLY A CA 1
ATOM 2255 C C . GLY A 1 319 ? 0.770 -49.958 19.905 1.00 28.35 431 GLY A C 1
ATOM 2256 O O . GLY A 1 319 ? 1.834 -49.745 20.482 1.00 26.76 431 GLY A O 1
ATOM 2257 N N . ARG A 1 320 ? 0.502 -51.087 19.253 1.00 26.06 432 ARG A N 1
ATOM 2258 C CA . ARG A 1 320 ? 1.395 -52.235 19.299 1.00 27.14 432 ARG A CA 1
ATOM 2259 C C . ARG A 1 320 ? 1.845 -52.637 17.900 1.00 27.61 432 ARG A C 1
ATOM 2260 O O . ARG A 1 320 ? 1.130 -52.433 16.913 1.00 28.67 432 ARG A O 1
ATOM 2268 N N . ALA A 1 321 ? 3.042 -53.215 17.834 1.00 24.43 433 ALA A N 1
ATOM 2269 C CA . ALA A 1 321 ? 3.615 -53.736 16.606 1.00 26.02 433 ALA A CA 1
ATOM 2270 C C . ALA A 1 321 ? 4.057 -55.161 16.868 1.00 26.56 433 ALA A C 1
ATOM 2271 O O . ALA A 1 321 ? 4.552 -55.471 17.953 1.00 27.69 433 ALA A O 1
ATOM 2273 N N . ILE A 1 322 ? 3.891 -56.033 15.888 1.00 26.21 434 ILE A N 1
ATOM 2274 C CA . ILE A 1 322 ? 4.160 -57.445 16.095 1.00 24.63 434 ILE A CA 1
ATOM 2275 C C . ILE A 1 322 ? 5.147 -57.934 15.048 1.00 26.99 434 ILE A C 1
ATOM 2276 O O . ILE A 1 322 ? 4.949 -57.720 13.847 1.00 28.04 434 ILE A O 1
ATOM 2281 N N . TYR A 1 323 ? 6.210 -58.581 15.508 1.00 26.50 435 T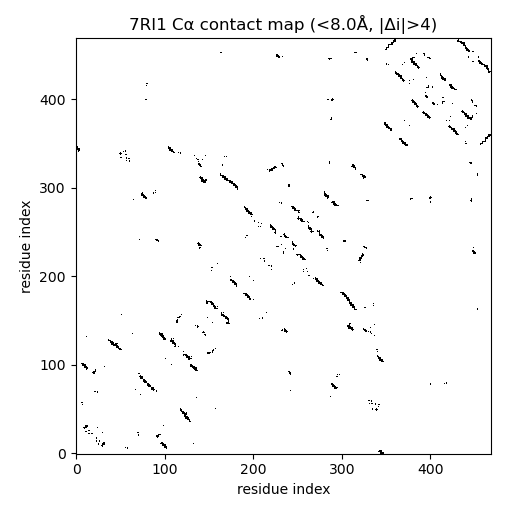YR A N 1
ATOM 2282 C CA . TYR A 1 323 ? 7.343 -58.951 14.682 1.00 28.53 435 TYR A CA 1
ATOM 2283 C C . TYR A 1 323 ? 7.514 -60.461 14.671 1.00 29.45 435 TYR A C 1
ATOM 2284 O O . TYR A 1 323 ? 6.924 -61.183 15.481 1.00 30.77 435 TYR A O 1
ATOM 2293 N N . ALA A 1 324 ? 8.317 -60.946 13.733 1.00 29.98 436 ALA A N 1
ATOM 2294 C CA . ALA A 1 324 ? 8.563 -62.379 13.631 1.00 35.01 436 ALA A CA 1
ATOM 2295 C C . ALA A 1 324 ? 9.523 -62.808 14.740 1.00 32.41 436 ALA A C 1
ATOM 2296 O O . ALA A 1 324 ? 10.170 -61.974 15.373 1.00 31.73 436 ALA A O 1
ATOM 2298 N N . PRO A 1 325 ? 9.653 -64.106 14.999 1.00 33.33 437 PRO A N 1
ATOM 2299 C CA . PRO A 1 325 ? 10.622 -64.572 16.015 1.00 36.16 437 PRO A CA 1
ATOM 2300 C C . PRO A 1 325 ? 12.044 -64.215 15.613 1.00 35.77 437 PRO A C 1
ATOM 2301 O O . PRO A 1 325 ? 12.292 -63.856 14.455 1.00 35.21 437 PRO A O 1
ATOM 2305 N N . PRO A 1 326 ? 13.011 -64.309 16.522 1.00 36.48 438 PRO A N 1
ATOM 2306 C CA . PRO A 1 326 ? 14.358 -63.813 16.211 1.00 38.61 438 PRO A CA 1
ATOM 2307 C C . PRO A 1 326 ? 15.074 -64.665 15.172 1.00 40.12 438 PRO A C 1
ATOM 2308 O O . PRO A 1 326 ? 14.806 -65.857 14.998 1.00 36.59 438 PRO A O 1
ATOM 2312 N N . ILE A 1 327 ? 16.030 -64.029 14.498 1.00 38.19 439 ILE A N 1
ATOM 2313 C CA . ILE A 1 327 ? 16.915 -64.709 13.561 1.00 38.37 439 ILE A CA 1
ATOM 2314 C C . ILE A 1 327 ? 17.763 -65.764 14.266 1.00 44.09 439 ILE A C 1
ATOM 2315 O O . ILE A 1 327 ? 17.842 -65.806 15.500 1.00 42.38 439 ILE A O 1
ATOM 2320 N N . GLU A 1 328 ? 18.407 -66.620 13.479 1.00 48.45 440 GLU A N 1
ATOM 2321 C CA . GLU A 1 328 ? 19.279 -67.668 13.979 1.00 45.27 440 GLU A CA 1
ATOM 2322 C C . GLU A 1 328 ? 20.655 -67.096 14.297 1.00 47.91 440 GLU A C 1
ATOM 2323 O O . GLU A 1 328 ? 20.997 -65.973 13.918 1.00 46.69 440 GLU A O 1
ATOM 2329 N N . GLY A 1 329 ? 21.466 -67.898 14.981 1.00 52.19 441 GLY A N 1
ATOM 2330 C CA . GLY A 1 329 ? 22.835 -67.520 15.246 1.00 51.14 441 GLY A CA 1
ATOM 2331 C C . GLY A 1 329 ? 22.960 -66.529 16.384 1.00 51.74 441 GLY A C 1
ATOM 2332 O O . GLY A 1 329 ? 21.997 -66.144 17.043 1.00 47.52 441 GLY A O 1
ATOM 2333 N N . GLU A 1 330 ? 24.194 -66.108 16.611 1.00 52.79 442 GLU A N 1
ATOM 2334 C CA . GLU A 1 330 ? 24.496 -65.251 17.743 1.00 53.68 442 GLU A CA 1
ATOM 2335 C C . GLU A 1 330 ? 24.175 -63.802 17.399 1.00 52.36 442 GLU A C 1
ATOM 2336 O O . GLU A 1 330 ? 24.604 -63.292 16.361 1.00 53.68 442 GLU A O 1
ATOM 2342 N N . ILE A 1 331 ? 23.410 -63.146 18.264 1.00 48.02 443 ILE A N 1
ATOM 2343 C CA . ILE A 1 331 ? 23.012 -61.757 18.081 1.00 46.62 443 ILE A CA 1
ATOM 2344 C C . ILE A 1 331 ? 23.727 -60.941 19.144 1.00 48.88 443 ILE A C 1
ATOM 2345 O O . ILE A 1 331 ? 23.435 -61.078 20.337 1.00 47.85 443 ILE A O 1
ATOM 2350 N N . THR A 1 332 ? 24.650 -60.079 18.732 1.00 48.33 444 THR A N 1
ATOM 2351 C CA . THR A 1 332 ? 25.449 -59.322 19.685 1.00 47.36 444 THR A CA 1
ATOM 2352 C C . THR A 1 332 ? 25.429 -57.840 19.350 1.00 47.30 444 THR A C 1
ATOM 2353 O O . THR A 1 332 ? 25.585 -57.458 18.189 1.00 45.87 444 THR A O 1
ATOM 2357 N N . CYS A 1 333 ? 25.219 -57.016 20.370 1.00 46.72 445 CYS A N 1
ATOM 2358 C CA . CYS A 1 333 ? 25.483 -55.585 20.309 1.00 47.20 445 CYS A CA 1
ATOM 2359 C C . CYS A 1 333 ? 26.513 -55.254 21.383 1.00 47.66 445 CYS A C 1
ATOM 2360 O O . CYS A 1 333 ? 26.249 -55.412 22.585 1.00 46.28 445 CYS A O 1
ATOM 2363 N N . ASN A 1 334 ? 27.688 -54.826 20.947 1.00 45.01 446 ASN A N 1
ATOM 2364 C CA . ASN A 1 334 ? 28.690 -54.238 21.825 1.00 47.27 446 ASN A CA 1
ATOM 2365 C C . ASN A 1 334 ? 28.520 -52.724 21.734 1.00 45.56 446 ASN A C 1
ATOM 2366 O O . ASN A 1 334 ? 28.860 -52.121 20.712 1.00 46.44 446 ASN A O 1
ATOM 2371 N N . SER A 1 335 ? 27.971 -52.112 22.779 1.00 43.32 447 SER A N 1
ATOM 2372 C CA . SER A 1 335 ? 27.647 -50.692 22.752 1.00 42.24 447 SER A CA 1
ATOM 2373 C C . SER A 1 335 ? 28.434 -49.942 23.815 1.00 48.39 447 SER A C 1
ATOM 2374 O O . SER A 1 335 ? 29.080 -50.531 24.688 1.00 49.88 447 SER A O 1
ATOM 2377 N N . ASN A 1 336 ? 28.371 -48.617 23.720 1.00 44.60 448 ASN A N 1
ATOM 2378 C CA . ASN A 1 336 ? 28.989 -47.715 24.683 1.00 44.03 448 ASN A CA 1
ATOM 2379 C C . ASN A 1 336 ? 27.886 -46.902 25.350 1.00 44.21 448 ASN A C 1
ATOM 2380 O O . ASN A 1 336 ? 27.214 -46.108 24.682 1.00 42.51 448 ASN A O 1
ATOM 2385 N N . ILE A 1 337 ? 27.694 -47.102 26.657 1.00 44.64 449 ILE A N 1
ATOM 2386 C CA . ILE A 1 337 ? 26.845 -46.210 27.444 1.00 42.01 449 ILE A CA 1
ATOM 2387 C C . ILE A 1 337 ? 27.527 -44.858 27.550 1.00 41.64 449 ILE A C 1
ATOM 2388 O O . ILE A 1 337 ? 28.584 -44.736 28.178 1.00 41.08 449 ILE A O 1
ATOM 2393 N N . THR A 1 338 ? 26.905 -43.831 26.971 1.00 39.93 450 THR A N 1
ATOM 2394 C CA . THR A 1 338 ? 27.433 -42.479 27.066 1.00 43.33 450 THR A CA 1
ATOM 2395 C C . THR A 1 338 ? 26.560 -41.544 27.890 1.00 40.94 450 THR A C 1
ATOM 2396 O O . THR A 1 338 ? 26.977 -40.411 28.162 1.00 43.43 450 THR A O 1
ATOM 2400 N N . GLY A 1 339 ? 25.384 -41.986 28.314 1.00 39.23 451 GLY A N 1
ATOM 2401 C CA . GLY A 1 339 ? 24.543 -41.158 29.155 1.00 40.09 451 GLY A CA 1
ATOM 2402 C C . GLY A 1 339 ? 23.477 -41.995 29.818 1.00 38.18 451 GLY A C 1
ATOM 2403 O O . GLY A 1 339 ? 23.317 -43.179 29.520 1.00 40.60 451 GLY A O 1
ATOM 2404 N N . LEU A 1 340 ? 22.754 -41.364 30.742 1.00 38.65 452 LEU A N 1
ATOM 2405 C CA . LEU A 1 340 ? 21.651 -41.996 31.453 1.00 37.39 452 LEU A CA 1
ATOM 2406 C C . LEU A 1 340 ? 20.461 -41.053 31.466 1.00 38.04 452 LEU A C 1
ATOM 2407 O O . LEU A 1 340 ? 20.623 -39.831 31.403 1.00 40.85 452 LEU A O 1
ATOM 2412 N N . LEU A 1 341 ? 19.266 -41.636 31.560 1.00 36.79 453 LEU A N 1
ATOM 2413 C CA . LEU A 1 341 ? 18.017 -40.909 31.778 1.00 38.35 453 LEU A CA 1
ATOM 2414 C C . LEU A 1 341 ? 17.521 -41.246 33.179 1.00 40.67 453 LEU A C 1
ATOM 2415 O O . LEU A 1 341 ? 17.158 -42.396 33.458 1.00 41.40 453 LEU A O 1
ATOM 2420 N N . LEU A 1 342 ? 17.482 -40.249 34.048 1.00 41.08 454 LEU A N 1
ATOM 2421 C CA . LEU A 1 342 ? 17.092 -40.435 35.438 1.00 40.38 454 LEU A CA 1
ATOM 2422 C C . LEU A 1 342 ? 15.807 -39.679 35.751 1.00 39.96 454 LEU A C 1
ATOM 2423 O O . LEU A 1 342 ? 15.473 -38.681 35.105 1.00 40.63 454 LEU A O 1
ATOM 2428 N N . LEU A 1 343 ? 15.091 -40.161 36.761 1.00 41.06 455 LEU A N 1
ATOM 2429 C CA . LEU A 1 343 ? 13.942 -39.445 37.297 1.00 42.94 455 LEU A CA 1
ATOM 2430 C C . LEU A 1 343 ? 14.034 -39.494 38.810 1.00 42.64 455 LEU A C 1
ATOM 2431 O O . LEU A 1 343 ? 14.316 -40.555 39.372 1.00 43.18 455 LEU A O 1
ATOM 2436 N N . ARG A 1 344 ? 13.813 -38.357 39.462 1.00 44.54 456 ARG A N 1
ATOM 2437 C CA . ARG A 1 344 ? 13.901 -38.274 40.916 1.00 46.26 456 ARG A CA 1
ATOM 2438 C C . ARG A 1 344 ? 12.526 -38.492 41.539 1.00 46.53 456 ARG A C 1
ATOM 2439 O O . ARG A 1 344 ? 11.546 -37.882 41.104 1.00 46.95 456 ARG A O 1
ATOM 2447 N N . ASP A 1 345 ? 12.459 -39.351 42.558 1.00 44.44 457 ASP A N 1
ATOM 2448 C CA . ASP A 1 345 ? 11.212 -39.535 43.298 1.00 47.12 457 ASP A CA 1
ATOM 2449 C C . ASP A 1 345 ? 10.781 -38.248 43.992 1.00 51.49 457 ASP A C 1
ATOM 2450 O O . ASP A 1 345 ? 11.605 -37.468 44.485 1.00 52.49 457 ASP A O 1
ATOM 2455 N N . GLY A 1 346 ? 9.459 -38.037 44.037 1.00 54.91 458 GLY A N 1
ATOM 2456 C CA . GLY A 1 346 ? 8.896 -36.942 44.798 1.00 62.58 458 GLY A CA 1
ATOM 2457 C C . GLY A 1 346 ? 8.664 -37.290 46.265 1.00 67.05 458 GLY A C 1
ATOM 2458 O O . GLY A 1 346 ? 8.497 -38.452 46.632 1.00 63.87 458 GLY A O 1
ATOM 2459 N N . GLY A 1 347 ? 8.649 -36.253 47.103 1.00 79.36 459 GLY A N 1
ATOM 2460 C CA . GLY A 1 347 ? 8.509 -36.409 48.546 1.00 78.69 459 GLY A CA 1
ATOM 2461 C C . GLY A 1 347 ? 7.126 -36.790 49.041 1.00 81.34 459 GLY A C 1
ATOM 2462 O O . GLY A 1 347 ? 6.812 -36.631 50.228 1.00 92.34 459 GLY A O 1
ATOM 2463 N N . ASP A 1 354 ? 13.737 -37.201 54.120 1.00 107.03 464 ASP A N 1
ATOM 2464 C CA . ASP A 1 354 ? 14.946 -36.403 53.959 1.00 101.26 464 ASP A CA 1
ATOM 2465 C C . ASP A 1 354 ? 16.014 -37.169 53.174 1.00 100.55 464 ASP A C 1
ATOM 2466 O O . ASP A 1 354 ? 17.099 -37.442 53.696 1.00 101.53 464 ASP A O 1
ATOM 2471 N N . THR A 1 355 ? 15.699 -37.494 51.918 1.00 92.09 465 THR A N 1
ATOM 2472 C CA . THR A 1 355 ? 16.572 -38.291 51.061 1.00 85.07 465 THR A CA 1
ATOM 2473 C C . THR A 1 355 ? 16.224 -37.965 49.609 1.00 76.83 465 THR A C 1
ATOM 2474 O O . THR A 1 355 ? 15.225 -37.297 49.338 1.00 79.64 465 THR A O 1
ATOM 2478 N N . GLU A 1 356 ? 17.072 -38.414 48.674 1.00 70.00 466 GLU A N 1
ATOM 2479 C CA . GLU A 1 356 ? 16.786 -38.281 47.240 1.00 65.30 466 GLU A CA 1
ATOM 2480 C C . GLU A 1 356 ? 17.053 -39.592 46.519 1.00 60.02 466 GLU A C 1
ATOM 2481 O O . GLU A 1 356 ? 18.166 -40.125 46.578 1.00 56.52 466 GLU A O 1
ATOM 2487 N N . THR A 1 357 ? 16.046 -40.068 45.787 1.00 57.65 467 THR A N 1
ATOM 2488 C CA . THR A 1 357 ? 16.079 -41.353 45.097 1.00 54.32 467 THR A CA 1
ATOM 2489 C C . THR A 1 357 ? 15.917 -41.143 43.595 1.00 50.05 467 THR A C 1
ATOM 2490 O O . THR A 1 357 ? 15.040 -40.389 43.157 1.00 50.59 467 THR A O 1
ATOM 2494 N N . PHE A 1 358 ? 16.753 -41.809 42.805 1.00 50.01 468 PHE A N 1
ATOM 2495 C CA . PHE A 1 358 ? 16.753 -41.648 41.355 1.00 44.71 468 PHE A CA 1
ATOM 2496 C C . PHE A 1 358 ? 16.550 -43.007 40.714 1.00 44.76 468 PHE A C 1
ATOM 2497 O O . PHE A 1 358 ? 17.190 -43.984 41.116 1.00 46.76 468 PHE A O 1
ATOM 2505 N N . ARG A 1 359 ? 15.661 -43.066 39.726 1.00 40.50 469 ARG A N 1
ATOM 2506 C CA . ARG A 1 359 ? 15.364 -44.261 38.962 1.00 41.99 469 ARG A CA 1
ATOM 2507 C C . ARG A 1 359 ? 15.633 -44.015 37.478 1.00 42.93 469 ARG A C 1
ATOM 2508 O O . ARG A 1 359 ? 15.536 -42.875 37.002 1.00 38.48 469 ARG A O 1
ATOM 2516 N N . PRO A 1 360 ? 15.960 -45.060 36.720 1.00 41.60 470 PRO A N 1
ATOM 2517 C CA . PRO A 1 360 ? 16.084 -44.885 35.268 1.00 39.72 470 PRO A CA 1
ATOM 2518 C C . PRO A 1 360 ? 14.746 -44.467 34.672 1.00 38.51 470 PRO A C 1
ATOM 2519 O O . PRO A 1 360 ? 13.682 -44.844 35.165 1.00 38.78 470 PRO A O 1
ATOM 2523 N N . GLY A 1 361 ? 14.808 -43.664 33.608 1.00 42.61 471 GLY A N 1
ATOM 2524 C CA . GLY A 1 361 ? 13.633 -43.199 32.910 1.00 40.59 471 GLY A CA 1
ATOM 2525 C C . GLY A 1 361 ? 13.789 -43.382 31.411 1.00 40.52 471 GLY A C 1
ATOM 2526 O O . GLY A 1 361 ? 14.457 -44.313 30.934 1.00 39.65 471 GLY A O 1
ATOM 2527 N N . GLY A 1 362 ? 13.167 -42.475 30.666 1.00 38.30 472 GLY A N 1
ATOM 2528 C CA . GLY A 1 362 ? 13.119 -42.557 29.220 1.00 34.68 472 GLY A CA 1
ATOM 2529 C C . GLY A 1 362 ? 11.716 -42.864 28.727 1.00 35.31 472 GLY A C 1
ATOM 2530 O O . GLY A 1 362 ? 10.736 -42.868 29.479 1.00 34.29 472 GLY A O 1
ATOM 2531 N N . GLY A 1 363 ? 11.628 -43.116 27.422 1.00 35.74 473 GLY A N 1
ATOM 2532 C CA . GLY A 1 363 ? 10.343 -43.390 26.808 1.00 33.21 473 GLY A CA 1
ATOM 2533 C C . GLY A 1 363 ? 10.017 -42.406 25.701 1.00 37.16 473 GLY A C 1
ATOM 2534 O O . GLY A 1 363 ? 9.540 -42.784 24.612 1.00 35.02 473 GLY A O 1
ATOM 2535 N N . ASP A 1 364 ? 10.291 -41.133 25.984 1.00 33.56 474 ASP A N 1
ATOM 2536 C CA . ASP A 1 364 ? 10.168 -40.062 25.009 1.00 33.64 474 ASP A CA 1
ATOM 2537 C C . ASP A 1 364 ? 11.512 -39.949 24.302 1.00 37.68 474 ASP A C 1
ATOM 2538 O O . ASP A 1 364 ? 12.491 -39.465 24.881 1.00 41.03 474 ASP A O 1
ATOM 2543 N N . MET A 1 365 ? 11.556 -40.409 23.054 1.00 33.45 475 MET A N 1
ATOM 2544 C CA . MET A 1 365 ? 12.800 -40.464 22.312 1.00 33.01 475 MET A CA 1
ATOM 2545 C C . MET A 1 365 ? 13.307 -39.061 21.981 1.00 36.29 475 MET A C 1
ATOM 2546 O O . MET A 1 365 ? 14.484 -38.887 21.642 1.00 33.60 475 MET A O 1
ATOM 2551 N N . ARG A 1 366 ? 12.452 -38.045 22.102 1.00 38.54 476 ARG A N 1
ATOM 2552 C CA . ARG A 1 366 ? 12.930 -36.677 21.954 1.00 37.76 476 ARG A CA 1
ATOM 2553 C C . ARG A 1 366 ? 14.081 -36.402 22.904 1.00 39.62 476 ARG A C 1
ATOM 2554 O O . ARG A 1 366 ? 15.063 -35.741 22.537 1.00 41.99 476 ARG A O 1
ATOM 2562 N N . ASP A 1 367 ? 14.008 -36.935 24.117 1.00 37.79 477 ASP A N 1
ATOM 2563 C CA . ASP A 1 367 ? 15.136 -36.763 25.016 1.00 37.48 477 ASP A CA 1
ATOM 2564 C C . ASP A 1 367 ? 16.390 -37.417 24.463 1.00 38.42 477 ASP A C 1
ATOM 2565 O O . ASP A 1 367 ? 17.491 -36.903 24.676 1.00 39.57 477 ASP A O 1
ATOM 2570 N N . ASN A 1 368 ? 16.262 -38.528 23.730 1.00 35.03 478 ASN A N 1
ATOM 2571 C CA . ASN A 1 368 ? 17.464 -39.107 23.149 1.00 33.93 478 ASN A CA 1
ATOM 2572 C C . ASN A 1 368 ? 18.088 -38.138 22.152 1.00 39.06 478 ASN A C 1
ATOM 2573 O O . ASN A 1 368 ? 19.305 -37.921 22.162 1.00 42.55 478 ASN A O 1
ATOM 2578 N N . TRP A 1 369 ? 17.273 -37.512 21.308 1.00 37.36 479 TRP A N 1
ATOM 2579 C CA . TRP A 1 369 ? 17.827 -36.550 20.362 1.00 39.25 479 TRP A CA 1
ATOM 2580 C C . TRP A 1 369 ? 18.322 -35.296 21.083 1.00 41.30 479 TRP A C 1
ATOM 2581 O O . TRP A 1 369 ? 19.344 -34.718 20.697 1.00 42.37 479 TRP A O 1
ATOM 2592 N N . ARG A 1 370 ? 17.630 -34.877 22.148 1.00 39.26 480 ARG A N 1
ATOM 2593 C CA . ARG A 1 370 ? 18.087 -33.721 22.921 1.00 43.00 480 ARG A CA 1
ATOM 2594 C C . ARG A 1 370 ? 19.496 -33.922 23.457 1.00 42.05 480 ARG A C 1
ATOM 2595 O O . ARG A 1 370 ? 20.286 -32.974 23.530 1.00 41.86 480 ARG A O 1
ATOM 2603 N N . SER A 1 371 ? 19.821 -35.148 23.856 1.00 40.93 481 SER A N 1
ATOM 2604 C CA . SER A 1 371 ? 21.117 -35.415 24.463 1.00 41.78 481 SER A CA 1
ATOM 2605 C C . SER A 1 371 ? 22.264 -35.211 23.489 1.00 44.41 481 SER A C 1
ATOM 2606 O O . SER A 1 371 ? 23.412 -35.093 23.920 1.00 40.46 481 SER A O 1
ATOM 2609 N N . GLU A 1 372 ? 21.988 -35.173 22.185 1.00 47.23 482 GLU A N 1
ATOM 2610 C CA . GLU A 1 372 ? 23.023 -34.855 21.215 1.00 45.70 482 GLU A CA 1
ATOM 2611 C C . GLU A 1 372 ? 22.845 -33.491 20.563 1.00 45.13 482 GLU A C 1
ATOM 2612 O O . GLU A 1 372 ? 23.834 -32.896 20.132 1.00 45.86 482 GLU A O 1
ATOM 2618 N N . LEU A 1 373 ? 21.619 -32.975 20.495 1.00 40.61 483 LEU A N 1
ATOM 2619 C CA . LEU A 1 373 ? 21.345 -31.694 19.872 1.00 40.67 483 LEU A CA 1
ATOM 2620 C C . LEU A 1 373 ? 21.385 -30.532 20.847 1.00 48.18 483 LEU A C 1
ATOM 2621 O O . LEU A 1 373 ? 21.079 -29.406 20.444 1.00 47.23 483 LEU A O 1
ATOM 2626 N N . TYR A 1 374 ? 21.740 -30.774 22.116 1.00 48.10 484 TYR A N 1
ATOM 2627 C CA . TYR A 1 374 ? 21.629 -29.728 23.126 1.00 48.88 484 TYR A CA 1
ATOM 2628 C C . TYR A 1 374 ? 22.444 -28.504 22.736 1.00 52.14 484 TYR A C 1
ATOM 2629 O O . TYR A 1 374 ? 22.019 -27.367 22.974 1.00 51.92 484 TYR A O 1
ATOM 2638 N N . LYS A 1 375 ? 23.605 -28.716 22.111 1.00 50.61 485 LYS A N 1
ATOM 2639 C CA . LYS A 1 375 ? 24.547 -27.632 21.848 1.00 51.41 485 LYS A CA 1
ATOM 2640 C C . LYS A 1 375 ? 24.218 -26.834 20.596 1.00 51.80 485 LYS A C 1
ATOM 2641 O O . LYS A 1 375 ? 24.961 -25.904 20.272 1.00 55.60 485 LYS A O 1
ATOM 2647 N N . TYR A 1 376 ? 23.152 -27.167 19.877 1.00 52.92 486 TYR A N 1
ATOM 2648 C CA . TYR A 1 376 ? 22.853 -26.497 18.623 1.00 53.14 486 TYR A CA 1
ATOM 2649 C C . TYR A 1 376 ? 21.560 -25.705 18.699 1.00 54.18 486 TYR A C 1
ATOM 2650 O O . TYR A 1 376 ? 20.691 -25.938 19.545 1.00 50.99 486 TYR A O 1
ATOM 2659 N N . LYS A 1 377 ? 21.435 -24.793 17.743 1.00 55.93 487 LYS A N 1
ATOM 2660 C CA . LYS A 1 377 ? 20.347 -23.834 17.730 1.00 56.59 487 LYS A CA 1
ATOM 2661 C C . LYS A 1 377 ? 20.280 -23.238 16.339 1.00 59.57 487 LYS A C 1
ATOM 2662 O O . LYS A 1 377 ? 21.300 -22.792 15.802 1.00 62.37 487 LYS A O 1
ATOM 2668 N N . VAL A 1 378 ? 19.099 -23.260 15.752 1.00 61.46 488 VAL A N 1
ATOM 2669 C CA . VAL A 1 378 ? 18.912 -22.777 14.395 1.00 62.23 488 VAL A CA 1
ATOM 2670 C C . VAL A 1 378 ? 18.584 -21.302 14.466 1.00 65.10 488 VAL A C 1
ATOM 2671 O O . VAL A 1 378 ? 17.758 -20.876 15.281 1.00 68.74 488 VAL A O 1
ATOM 2675 N N . VAL A 1 379 ? 19.232 -20.521 13.617 1.00 62.61 489 VAL A N 1
ATOM 2676 C CA . VAL A 1 379 ? 19.117 -19.079 13.683 1.00 76.70 489 VAL A CA 1
ATOM 2677 C C . VAL A 1 379 ? 18.977 -18.535 12.267 1.00 79.33 489 VAL A C 1
ATOM 2678 O O . VAL A 1 379 ? 19.488 -19.111 11.301 1.00 74.86 489 VAL A O 1
ATOM 2682 N N . GLU A 1 380 ? 18.240 -17.438 12.143 1.00 84.89 490 GLU A N 1
ATOM 2683 C CA . GLU A 1 380 ? 17.968 -16.821 10.852 1.00 89.34 490 GLU A CA 1
ATOM 2684 C C . GLU A 1 380 ? 18.918 -15.651 10.635 1.00 92.52 490 GLU A C 1
ATOM 2685 O O . GLU A 1 380 ? 18.923 -14.699 11.423 1.00 98.62 490 GLU A O 1
ATOM 2691 N N . ILE A 1 381 ? 19.715 -15.719 9.569 1.00 92.52 491 ILE A N 1
ATOM 2692 C CA . ILE A 1 381 ? 20.606 -14.615 9.223 1.00 101.63 491 ILE A CA 1
ATOM 2693 C C . ILE A 1 381 ? 19.843 -13.589 8.395 1.00 103.88 491 ILE A C 1
ATOM 2694 O O . ILE A 1 381 ? 20.030 -13.498 7.178 1.00 104.66 491 ILE A O 1
ATOM 2699 N N . LYS A 1 382 ? 18.984 -12.810 9.050 1.00 112.93 492 LYS A N 1
ATOM 2700 C CA . LYS A 1 382 ? 18.216 -11.757 8.385 1.00 115.64 492 LYS A CA 1
ATOM 2701 C C . LYS A 1 382 ? 19.128 -10.771 7.655 1.00 120.58 492 LYS A C 1
ATOM 2702 O O . LYS A 1 382 ? 20.039 -10.193 8.252 1.00 120.55 492 LYS A O 1
ATOM 2709 N N . GLU B 2 1 ? -2.489 -24.924 23.806 1.00 78.11 1 GLU B N 1
ATOM 2710 C CA . GLU B 2 1 ? -2.113 -25.189 25.192 1.00 79.73 1 GLU B CA 1
ATOM 2711 C C . GLU B 2 1 ? -2.903 -26.363 25.753 1.00 75.49 1 GLU B C 1
ATOM 2712 O O . GLU B 2 1 ? -4.104 -26.505 25.508 1.00 74.47 1 GLU B O 1
ATOM 2718 N N . VAL B 2 2 ? -2.218 -27.217 26.496 1.00 69.88 2 VAL B N 1
ATOM 2719 C CA . VAL B 2 2 ? -2.787 -28.509 26.859 1.00 68.35 2 VAL B CA 1
ATOM 2720 C C . VAL B 2 2 ? -3.771 -28.322 28.008 1.00 68.91 2 VAL B C 1
ATOM 2721 O O . VAL B 2 2 ? -3.509 -27.565 28.954 1.00 70.95 2 VAL B O 1
ATOM 2725 N N . GLN B 2 3 ? -4.926 -28.985 27.918 1.00 61.72 3 GLN B N 1
ATOM 2726 C CA . GLN B 2 3 ? -5.851 -29.026 29.043 1.00 64.75 3 GLN B CA 1
ATOM 2727 C C . GLN B 2 3 ? -6.551 -30.380 29.093 1.00 59.17 3 GLN B C 1
ATOM 2728 O O . GLN B 2 3 ? -6.833 -30.991 28.056 1.00 56.32 3 GLN B O 1
ATOM 2734 N N . LEU B 2 4 ? -6.817 -30.837 30.315 1.00 58.36 4 LEU B N 1
ATOM 2735 C CA . LEU B 2 4 ? -7.538 -32.072 30.583 1.00 54.16 4 LEU B CA 1
ATOM 2736 C C . LEU B 2 4 ? -8.895 -31.717 31.158 1.00 53.16 4 LEU B C 1
ATOM 2737 O O . LEU B 2 4 ? -8.975 -31.098 32.219 1.00 54.47 4 LEU B O 1
ATOM 2742 N N . VAL B 2 5 ? -9.953 -32.102 30.470 1.00 53.63 5 VAL B N 1
ATOM 2743 C CA . VAL B 2 5 ? -11.305 -31.863 30.949 1.00 53.61 5 VAL B CA 1
ATOM 2744 C C . VAL B 2 5 ? -11.765 -33.136 31.639 1.00 51.70 5 VAL B C 1
ATOM 2745 O O . VAL B 2 5 ? -11.909 -34.177 30.995 1.00 51.65 5 VAL B O 1
ATOM 2749 N N . GLU B 2 6 ? -11.969 -33.060 32.953 1.00 50.14 6 GLU B N 1
ATOM 2750 C CA . GLU B 2 6 ? -12.393 -34.193 33.759 1.00 47.80 6 GLU B CA 1
ATOM 2751 C C . GLU B 2 6 ? -13.902 -34.159 33.932 1.00 48.30 6 GLU B C 1
ATOM 2752 O O . GLU B 2 6 ? -14.475 -33.089 34.105 1.00 51.24 6 GLU B O 1
ATOM 2758 N N . SER B 2 7 ? -14.538 -35.333 33.883 1.00 49.72 7 SER B N 1
ATOM 2759 C CA . SER B 2 7 ? -15.973 -35.481 34.114 1.00 49.21 7 SER B CA 1
ATOM 2760 C C . SER B 2 7 ? -16.247 -36.724 34.959 1.00 48.39 7 SER B C 1
ATOM 2761 O O . SER B 2 7 ? -15.401 -37.609 35.094 1.00 46.56 7 SER B O 1
ATOM 2764 N N . GLY B 2 8 ? -17.458 -36.798 35.504 1.00 51.67 8 GLY B N 1
ATOM 2765 C CA . GLY B 2 8 ? -17.848 -37.921 36.332 1.00 48.70 8 GLY B CA 1
ATOM 2766 C C . GLY B 2 8 ? -17.370 -37.779 37.771 1.00 52.31 8 GLY B C 1
ATOM 2767 O O . GLY B 2 8 ? -16.722 -36.805 38.165 1.00 50.95 8 GLY B O 1
ATOM 2768 N N . GLY B 2 9 ? -17.701 -38.792 38.571 1.00 51.96 9 GLY B N 1
ATOM 2769 C CA . GLY B 2 9 ? -17.252 -38.859 39.949 1.00 49.87 9 GLY B CA 1
ATOM 2770 C C . GLY B 2 9 ? -18.291 -38.427 40.963 1.00 53.80 9 GLY B C 1
ATOM 2771 O O . GLY B 2 9 ? -19.501 -38.543 40.725 1.00 56.29 9 GLY B O 1
ATOM 2772 N N . GLY B 2 10 ? -17.832 -37.914 42.100 1.00 50.34 10 GLY B N 1
ATOM 2773 C CA . GLY B 2 10 ? -18.746 -37.504 43.145 1.00 49.27 10 GLY B CA 1
ATOM 2774 C C . GLY B 2 10 ? -19.152 -38.642 44.062 1.00 49.69 10 GLY B C 1
ATOM 2775 O O . GLY B 2 10 ? -18.360 -39.556 44.319 1.00 46.45 10 GLY B O 1
ATOM 2776 N N . LEU B 2 11 ? -20.390 -38.605 44.552 1.00 51.23 11 LEU B N 1
ATOM 2777 C CA . LEU B 2 11 ? -20.844 -39.534 45.574 1.00 49.82 11 LEU B CA 1
ATOM 2778 C C . LEU B 2 11 ? -21.426 -40.809 44.969 1.00 48.43 11 LEU B C 1
ATOM 2779 O O . LEU B 2 11 ? -22.239 -40.760 44.043 1.00 49.95 11 LEU B O 1
ATOM 2784 N N . VAL B 2 12 ? -21.004 -41.948 45.510 1.00 47.89 12 VAL B N 1
ATOM 2785 C CA . VAL B 2 12 ? -21.552 -43.250 45.171 1.00 45.84 12 VAL B CA 1
ATOM 2786 C C . VAL B 2 12 ? -21.895 -43.955 46.467 1.00 43.65 12 VAL B C 1
ATOM 2787 O O . VAL B 2 12 ? -21.227 -43.776 47.491 1.00 42.19 12 VAL B O 1
ATOM 2791 N N . GLN B 2 13 ? -22.883 -44.832 46.389 1.00 43.04 13 GLN B N 1
ATOM 2792 C CA . GLN B 2 13 ? -23.126 -45.804 47.435 1.00 44.44 13 GLN B CA 1
ATOM 2793 C C . GLN B 2 13 ? -22.111 -46.939 47.349 1.00 47.04 13 GLN B C 1
ATOM 2794 O O . GLN B 2 13 ? -21.600 -47.269 46.270 1.00 44.88 13 GLN B O 1
ATOM 2800 N N . ALA B 2 14 ? -21.810 -47.534 48.504 1.00 46.89 14 ALA B N 1
ATOM 2801 C CA . ALA B 2 14 ? -20.891 -48.665 48.526 1.00 45.43 14 ALA B CA 1
ATOM 2802 C C . ALA B 2 14 ? -21.448 -49.810 47.694 1.00 45.21 14 ALA B C 1
ATOM 2803 O O . ALA B 2 14 ? -22.647 -50.096 47.724 1.00 44.18 14 ALA B O 1
ATOM 2805 N N . GLY B 2 15 ? -20.567 -50.452 46.928 1.00 44.95 15 GLY B N 1
ATOM 2806 C CA . GLY B 2 15 ? -20.980 -51.435 45.953 1.00 40.27 15 GLY B CA 1
ATOM 2807 C C . GLY B 2 15 ? -21.412 -50.851 44.629 1.00 46.06 15 GLY B C 1
ATOM 2808 O O . GLY B 2 15 ? -21.637 -51.616 43.681 1.00 52.49 15 GLY B O 1
ATOM 2809 N N . GLY B 2 16 ? -21.519 -49.512 44.521 1.00 44.36 16 GLY B N 1
ATOM 2810 C CA . GLY B 2 16 ? -22.007 -48.887 43.312 1.00 47.13 16 GLY B CA 1
ATOM 2811 C C . GLY B 2 16 ? -20.974 -48.758 42.188 1.00 43.56 16 GLY B C 1
ATOM 2812 O O . GLY B 2 16 ? -19.791 -49.078 42.314 1.00 40.79 16 GLY B O 1
ATOM 2813 N N . PHE B 2 17 ? -21.473 -48.277 41.051 1.00 47.80 17 PHE B N 1
ATOM 2814 C CA . PHE B 2 17 ? -20.705 -48.035 39.841 1.00 46.27 17 PHE B CA 1
ATOM 2815 C C . PHE B 2 17 ? -20.519 -46.541 39.615 1.00 47.62 17 PHE B C 1
ATOM 2816 O O . PHE B 2 17 ? -21.378 -45.724 39.953 1.00 48.79 17 PHE B O 1
ATOM 2824 N N . LEU B 2 18 ? -19.395 -46.198 39.001 1.00 44.86 18 LEU B N 1
ATOM 2825 C CA . LEU B 2 18 ? -19.079 -44.825 38.668 1.00 43.09 18 LEU B CA 1
ATOM 2826 C C . LEU B 2 18 ? -18.197 -44.837 37.430 1.00 42.95 18 LEU B C 1
ATOM 2827 O O . LEU B 2 18 ? -17.452 -45.790 37.193 1.00 43.64 18 LEU B O 1
ATOM 2832 N N . ARG B 2 19 ? -18.309 -43.787 36.632 1.00 41.49 19 ARG B N 1
ATOM 2833 C CA . ARG B 2 19 ? -17.496 -43.625 35.443 1.00 39.55 19 ARG B CA 1
ATOM 2834 C C . ARG B 2 19 ? -16.797 -42.280 35.519 1.00 41.98 19 ARG B C 1
ATOM 2835 O O . ARG B 2 19 ? -17.396 -41.272 35.916 1.00 45.05 19 ARG B O 1
ATOM 2843 N N . LEU B 2 20 ? -15.520 -42.283 35.183 1.00 37.73 20 LEU B N 1
ATOM 2844 C CA . LEU B 2 20 ? -14.728 -41.072 35.084 1.00 39.74 20 LEU B CA 1
ATOM 2845 C C . LEU B 2 20 ? -14.275 -40.966 33.641 1.00 42.24 20 LEU B C 1
ATOM 2846 O O . LEU B 2 20 ? -14.013 -41.982 32.983 1.00 41.50 20 LEU B O 1
ATOM 2851 N N . SER B 2 21 ? -14.222 -39.746 33.133 1.00 44.68 21 SER B N 1
ATOM 2852 C CA . SER B 2 21 ? -13.762 -39.523 31.777 1.00 43.69 21 SER B CA 1
ATOM 2853 C C . SER B 2 21 ? -12.867 -38.300 31.783 1.00 44.94 21 SER B C 1
ATOM 2854 O O . SER B 2 21 ? -12.925 -37.458 32.685 1.00 43.37 21 SER B O 1
ATOM 2857 N N . CYS B 2 22 ? -12.027 -38.214 30.763 1.00 45.20 22 CYS B N 1
ATOM 2858 C CA . CYS B 2 22 ? -11.060 -37.131 30.705 1.00 46.55 22 CYS B CA 1
ATOM 2859 C C . CYS B 2 22 ? -10.698 -36.886 29.253 1.00 46.50 22 CYS B C 1
ATOM 2860 O O . CYS B 2 22 ? -10.117 -37.755 28.595 1.00 46.34 22 CYS B O 1
ATOM 2863 N N . GLU B 2 23 ? -11.063 -35.709 28.765 1.00 49.73 23 GLU B N 1
ATOM 2864 C CA . GLU B 2 23 ? -10.778 -35.303 27.402 1.00 49.33 23 GLU B CA 1
ATOM 2865 C C . GLU B 2 23 ? -9.462 -34.545 27.372 1.00 49.41 23 GLU B C 1
ATOM 2866 O O . GLU B 2 23 ? -9.273 -33.591 28.129 1.00 49.41 23 GLU B O 1
ATOM 2872 N N . LEU B 2 24 ? -8.554 -34.983 26.510 1.00 50.49 24 LEU B N 1
ATOM 2873 C CA . LEU B 2 24 ? -7.316 -34.264 26.265 1.00 52.42 24 LEU B CA 1
ATOM 2874 C C . LEU B 2 24 ? -7.550 -33.264 25.142 1.00 51.41 24 LEU B C 1
ATOM 2875 O O . LEU B 2 24 ? -8.079 -33.631 24.091 1.00 53.60 24 LEU B O 1
ATOM 2880 N N . ARG B 2 25 ? -7.179 -31.998 25.373 1.00 54.79 25 ARG B N 1
ATOM 2881 C CA . ARG B 2 25 ? -7.340 -30.921 24.395 1.00 55.48 25 ARG B CA 1
ATOM 2882 C C . ARG B 2 25 ? -6.018 -30.188 24.186 1.00 56.84 25 ARG B C 1
ATOM 2883 O O . ARG B 2 25 ? -5.230 -30.024 25.121 1.00 57.66 25 ARG B O 1
ATOM 2891 N N . GLY B 2 26 ? -5.796 -29.714 22.958 1.00 57.64 26 GLY B N 1
ATOM 2892 C CA . GLY B 2 26 ? -4.550 -29.034 22.653 1.00 54.67 26 GLY B CA 1
ATOM 2893 C C . GLY B 2 26 ? -3.343 -29.940 22.609 1.00 55.29 26 GLY B C 1
ATOM 2894 O O . GLY B 2 26 ? -2.215 -29.476 22.794 1.00 57.06 26 GLY B O 1
ATOM 2895 N N . SER B 2 27 ? -3.550 -31.231 22.369 1.00 50.68 27 SER B N 1
ATOM 2896 C CA . SER B 2 27 ? -2.475 -32.202 22.265 1.00 47.72 27 SER B CA 1
ATOM 2897 C C . SER B 2 27 ? -2.965 -33.346 21.387 1.00 49.87 27 SER B C 1
ATOM 2898 O O . SER B 2 27 ? -4.170 -33.604 21.314 1.00 53.60 27 SER B O 1
ATOM 2901 N N . ILE B 2 28 ? -2.041 -34.049 20.735 1.00 47.38 28 ILE B N 1
ATOM 2902 C CA . ILE B 2 28 ? -2.432 -35.177 19.892 1.00 45.08 28 ILE B CA 1
ATOM 2903 C C . ILE B 2 28 ? -2.627 -36.419 20.759 1.00 41.82 28 ILE B C 1
ATOM 2904 O O . ILE B 2 28 ? -1.664 -36.996 21.265 1.00 42.19 28 ILE B O 1
ATOM 2909 N N . PHE B 2 29 ? -3.878 -36.866 20.872 1.00 41.33 29 PHE B N 1
ATOM 2910 C CA . PHE B 2 29 ? -4.238 -37.966 21.761 1.00 39.27 29 PHE B CA 1
ATOM 2911 C C . PHE B 2 29 ? -3.397 -39.213 21.498 1.00 39.03 29 PHE B C 1
ATOM 2912 O O . PHE B 2 29 ? -2.871 -39.838 22.434 1.00 37.56 29 PHE B O 1
ATOM 2920 N N . ASN B 2 30 ? -3.255 -39.598 20.231 1.00 37.86 30 ASN B N 1
ATOM 2921 C CA . ASN B 2 30 ? -2.591 -40.853 19.913 1.00 38.81 30 ASN B CA 1
ATOM 2922 C C . ASN B 2 30 ? -1.071 -40.756 20.019 1.00 38.70 30 ASN B C 1
ATOM 2923 O O . ASN B 2 30 ? -0.376 -41.704 19.641 1.00 37.34 30 ASN B O 1
ATOM 2928 N N . GLN B 2 31 ? -0.551 -39.634 20.521 1.00 39.79 31 GLN B N 1
ATOM 2929 C CA . GLN B 2 31 ? 0.837 -39.531 20.941 1.00 36.33 31 GLN B CA 1
ATOM 2930 C C . GLN B 2 31 ? 1.041 -39.779 22.427 1.00 36.18 31 GLN B C 1
ATOM 2931 O O . GLN B 2 31 ? 2.190 -39.921 22.849 1.00 36.46 31 GLN B O 1
ATOM 2937 N N . TYR B 2 32 ? -0.010 -39.839 23.241 1.00 33.93 32 TYR B N 1
ATOM 2938 C CA . TYR B 2 32 ? 0.241 -39.871 24.676 1.00 36.26 32 TYR B CA 1
ATOM 2939 C C . TYR B 2 32 ? -0.608 -40.909 25.390 1.00 35.37 32 TYR B C 1
ATOM 2940 O O . TYR B 2 32 ? -1.795 -41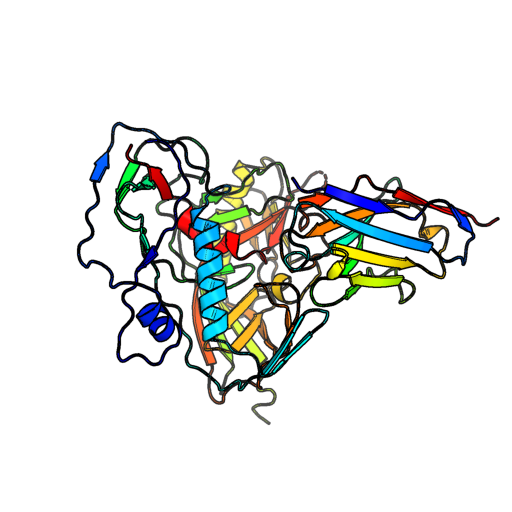.077 25.096 1.00 34.79 32 TYR B O 1
ATOM 2949 N N . ALA B 2 33 ? 0.032 -41.615 26.317 1.00 33.42 33 ALA B N 1
ATOM 2950 C CA . ALA B 2 33 ? -0.660 -42.468 27.259 1.00 28.83 33 ALA B CA 1
ATOM 2951 C C . ALA B 2 33 ? -1.375 -41.608 28.285 1.00 32.41 33 ALA B C 1
ATOM 2952 O O . ALA B 2 33 ? -0.961 -40.485 28.582 1.00 34.69 33 ALA B O 1
ATOM 2954 N N . MET B 2 34 ? -2.452 -42.143 28.843 1.00 33.21 34 MET B N 1
ATOM 2955 C CA . MET B 2 34 ? -3.242 -41.425 29.829 1.00 31.93 34 MET B CA 1
ATOM 2956 C C . MET B 2 34 ? -3.474 -42.315 31.037 1.00 33.14 34 MET B C 1
ATOM 2957 O O . MET B 2 34 ? -3.556 -43.542 30.910 1.00 31.75 34 MET B O 1
ATOM 2962 N N . ALA B 2 35 ? -3.576 -41.690 32.214 1.00 32.30 35 ALA B N 1
ATOM 2963 C CA . ALA B 2 35 ? -3.663 -42.446 33.457 1.00 31.57 35 ALA B CA 1
ATOM 2964 C C . ALA B 2 35 ? -4.550 -41.718 34.460 1.00 34.53 35 ALA B C 1
ATOM 2965 O O . ALA B 2 35 ? -4.779 -40.510 34.364 1.00 33.70 35 ALA B O 1
ATOM 2967 N N . TRP B 2 36 ? -5.019 -42.472 35.450 1.00 32.62 36 TRP B N 1
ATOM 2968 C CA . TRP B 2 36 ? -5.707 -41.930 36.610 1.00 31.91 36 TRP B CA 1
ATOM 2969 C C . TRP B 2 36 ? -4.886 -42.228 37.859 1.00 31.44 36 TRP B C 1
ATOM 2970 O O . TRP B 2 36 ? -4.517 -43.378 38.105 1.00 29.50 36 TRP B O 1
ATOM 2981 N N . PHE B 2 37 ? -4.589 -41.195 38.633 1.00 32.53 37 PHE B N 1
ATOM 2982 C CA . PHE B 2 37 ? -4.039 -41.354 39.967 1.00 34.60 37 PHE B CA 1
ATOM 2983 C C . PHE B 2 37 ? -5.105 -40.989 40.984 1.00 35.10 37 PHE B C 1
ATOM 2984 O O . PHE B 2 37 ? -6.092 -40.328 40.664 1.00 37.25 37 PHE B O 1
ATOM 2992 N N . ARG B 2 38 ? -4.923 -41.443 42.212 1.00 35.47 38 ARG B N 1
ATOM 2993 C CA . ARG B 2 38 ? -5.819 -41.037 43.281 1.00 36.76 38 ARG B CA 1
ATOM 2994 C C . ARG B 2 38 ? -4.999 -40.651 44.500 1.00 38.28 38 ARG B C 1
ATOM 2995 O O . ARG B 2 38 ? -3.912 -41.189 44.730 1.00 40.24 38 ARG B O 1
ATOM 3003 N N . GLN B 2 39 ? -5.510 -39.678 45.255 1.00 39.77 39 GLN B N 1
ATOM 3004 C CA . GLN B 2 39 ? -4.888 -39.245 46.501 1.00 44.42 39 GLN B CA 1
ATOM 3005 C C . GLN B 2 39 ? -5.942 -39.208 47.594 1.00 44.60 39 GLN B C 1
ATOM 3006 O O . GLN B 2 39 ? -6.839 -38.363 47.560 1.00 40.99 39 GLN B O 1
ATOM 3012 N N . ALA B 2 40 ? -5.833 -40.134 48.548 1.00 47.57 40 ALA B N 1
ATOM 3013 C CA . ALA B 2 40 ? -6.601 -40.149 49.779 1.00 49.04 40 ALA B CA 1
ATOM 3014 C C . ALA B 2 40 ? -5.939 -39.221 50.785 1.00 53.79 40 ALA B C 1
ATOM 3015 O O . ALA B 2 40 ? -4.735 -38.987 50.711 1.00 55.17 40 ALA B O 1
ATOM 3017 N N . PRO B 2 41 ? -6.696 -38.674 51.730 1.00 52.61 41 PRO B N 1
ATOM 3018 C CA . PRO B 2 41 ? -6.086 -37.730 52.680 1.00 57.70 41 PRO B CA 1
ATOM 3019 C C . PRO B 2 41 ? -4.998 -38.411 53.503 1.00 60.71 41 PRO B C 1
ATOM 3020 O O . PRO B 2 41 ? -5.105 -39.586 53.870 1.00 59.58 41 PRO B O 1
ATOM 3024 N N . GLY B 2 42 ? -3.927 -37.660 53.761 1.00 65.92 42 GLY B N 1
ATOM 3025 C CA . GLY B 2 42 ? -2.771 -38.173 54.469 1.00 70.73 42 GLY B CA 1
ATOM 3026 C C . GLY B 2 42 ? -1.958 -39.218 53.730 1.00 68.66 42 GLY B C 1
ATOM 3027 O O . GLY B 2 42 ? -1.106 -39.868 54.343 1.00 72.92 42 GLY B O 1
ATOM 3028 N N . LYS B 2 43 ? -2.168 -39.405 52.433 1.00 65.36 43 LYS B N 1
ATOM 3029 C CA . LYS B 2 43 ? -1.437 -40.439 51.721 1.00 67.94 43 LYS B CA 1
ATOM 3030 C C . LYS B 2 43 ? -0.851 -39.889 50.432 1.00 66.81 43 LYS B C 1
ATOM 3031 O O . LYS B 2 43 ? -1.257 -38.843 49.924 1.00 65.60 43 LYS B O 1
ATOM 3037 N N . GLU B 2 44 ? 0.123 -40.622 49.918 1.00 72.14 44 GLU B N 1
ATOM 3038 C CA . GLU B 2 44 ? 0.794 -40.275 48.677 1.00 69.22 44 GLU B CA 1
ATOM 3039 C C . GLU B 2 44 ? -0.108 -40.580 47.488 1.00 62.34 44 GLU B C 1
ATOM 3040 O O . GLU B 2 44 ? -0.843 -41.571 47.489 1.00 62.43 44 GLU B O 1
ATOM 3046 N N . ARG B 2 45 ? -0.074 -39.702 46.489 1.00 61.97 45 ARG B N 1
ATOM 3047 C CA . ARG B 2 45 ? -0.783 -39.949 45.241 1.00 60.17 45 ARG B CA 1
ATOM 3048 C C . ARG B 2 45 ? -0.380 -41.289 44.650 1.00 60.57 45 ARG B C 1
ATOM 3049 O O . ARG B 2 45 ? 0.808 -41.558 44.465 1.00 62.10 45 ARG B O 1
ATOM 3057 N N . GLU B 2 46 ? -1.364 -42.130 44.341 1.00 45.31 46 GLU B N 1
ATOM 3058 C CA . GLU B 2 46 ? -1.054 -43.482 43.902 1.00 42.60 46 GLU B CA 1
ATOM 3059 C C . GLU B 2 46 ? -1.743 -43.812 42.583 1.00 37.10 46 GLU B C 1
ATOM 3060 O O . GLU B 2 46 ? -2.828 -43.307 42.262 1.00 35.41 46 GLU B O 1
ATOM 3066 N N . PHE B 2 47 ? -1.073 -44.668 41.819 1.00 33.83 47 PHE B N 1
ATOM 3067 C CA . PHE B 2 47 ? -1.501 -45.009 40.473 1.00 30.71 47 PHE B CA 1
ATOM 3068 C C . PHE B 2 47 ? -2.745 -45.893 40.514 1.00 31.06 47 PHE B C 1
ATOM 3069 O O . PHE B 2 47 ? -2.782 -46.902 41.227 1.00 32.49 47 PHE B O 1
ATOM 3077 N N . VAL B 2 48 ? -3.756 -45.540 39.730 1.00 27.16 48 VAL B N 1
ATOM 3078 C CA . VAL B 2 48 ? -4.980 -46.333 39.707 1.00 26.30 48 VAL B CA 1
ATOM 3079 C C . VAL B 2 48 ? -5.057 -47.186 38.450 1.00 29.22 48 VAL B C 1
ATOM 3080 O O . VAL B 2 48 ? -5.102 -48.415 38.531 1.00 27.41 48 VAL B O 1
ATOM 3084 N N . ALA B 2 49 ? -5.071 -46.539 37.286 1.00 31.47 49 ALA B N 1
ATOM 3085 C CA . ALA B 2 49 ? -5.245 -47.209 36.008 1.00 27.91 49 ALA B CA 1
ATOM 3086 C C . ALA B 2 49 ? -4.671 -46.325 34.917 1.00 30.28 49 ALA B C 1
ATOM 3087 O O . ALA B 2 49 ? -4.767 -45.101 34.997 1.00 30.18 49 ALA B O 1
ATOM 3089 N N . GLY B 2 50 ? -4.095 -46.945 33.896 1.00 28.94 50 GLY B N 1
ATOM 3090 C CA . GLY B 2 50 ? -3.501 -46.191 32.805 1.00 29.68 50 GLY B CA 1
ATOM 3091 C C . GLY B 2 50 ? -3.501 -46.980 31.520 1.00 28.21 50 GLY B C 1
ATOM 3092 O O . GLY B 2 50 ? -3.463 -48.215 31.527 1.00 30.11 50 GLY B O 1
ATOM 3093 N N . MET B 2 51 ? -3.522 -46.263 30.401 1.00 29.04 51 MET B N 1
ATOM 3094 C CA . MET B 2 51 ? -3.461 -46.925 29.106 1.00 29.83 51 MET B CA 1
ATOM 3095 C C . MET B 2 51 ? -2.702 -46.121 28.055 1.00 30.39 51 MET B C 1
ATOM 3096 O O . MET B 2 51 ? -3.029 -44.964 27.779 1.00 27.88 51 MET B O 1
ATOM 3101 N N . GLY B 2 52 ? -1.693 -46.753 27.463 1.00 31.46 52 GLY B N 1
ATOM 3102 C CA . GLY B 2 52 ? -1.191 -46.333 26.168 1.00 29.37 52 GLY B CA 1
ATOM 3103 C C . GLY B 2 52 ? -1.561 -47.426 25.194 1.00 30.20 52 GLY B C 1
ATOM 3104 O O . GLY B 2 52 ? -2.712 -47.516 24.760 1.00 35.04 52 GLY B O 1
ATOM 3105 N N . ALA B 2 53 ? -0.606 -48.291 24.868 1.00 29.22 53 ALA B N 1
ATOM 3106 C CA . ALA B 2 53 ? -0.924 -49.439 24.030 1.00 29.93 53 ALA B CA 1
ATOM 3107 C C . ALA B 2 53 ? -1.763 -50.475 24.776 1.00 31.66 53 ALA B C 1
ATOM 3108 O O . ALA B 2 53 ? -2.546 -51.184 24.142 1.00 32.89 53 ALA B O 1
ATOM 3110 N N . VAL B 2 54 ? -1.598 -50.597 26.094 1.00 28.67 54 VAL B N 1
ATOM 3111 C CA . VAL B 2 54 ? -2.238 -51.666 26.875 1.00 31.00 54 VAL B CA 1
ATOM 3112 C C . VAL B 2 54 ? -2.609 -51.131 28.247 1.00 30.63 54 VAL B C 1
ATOM 3113 O O . VAL B 2 54 ? -1.935 -50.250 28.795 1.00 31.85 54 VAL B O 1
ATOM 3117 N N . PRO B 2 55 ? -3.692 -51.645 28.824 1.00 30.79 55 PRO B N 1
ATOM 3118 C CA . PRO B 2 55 ? -4.137 -51.139 30.136 1.00 29.98 55 PRO B CA 1
ATOM 3119 C C . PRO B 2 55 ? -3.294 -51.660 31.293 1.00 28.32 55 PRO B C 1
ATOM 3120 O O . PRO B 2 55 ? -2.805 -52.790 31.280 1.00 28.06 55 PRO B O 1
ATOM 3124 N N . HIS B 2 56 ? -3.095 -50.800 32.295 1.00 29.14 56 HIS B N 1
ATOM 3125 C CA . HIS B 2 56 ? -2.473 -51.202 33.557 1.00 29.04 56 HIS B CA 1
ATOM 3126 C C . HIS B 2 56 ? -3.369 -50.786 34.713 1.00 27.86 56 HIS B C 1
ATOM 3127 O O . HIS B 2 56 ? -4.052 -49.762 34.646 1.00 25.95 56 HIS B O 1
ATOM 3134 N N . TYR B 2 57 ? -3.342 -51.574 35.788 1.00 29.13 57 TYR B N 1
ATOM 3135 C CA . TYR B 2 57 ? -4.162 -51.290 36.960 1.00 31.25 57 TYR B CA 1
ATOM 3136 C C . TYR B 2 57 ? -3.327 -51.378 38.225 1.00 28.64 57 TYR B C 1
ATOM 3137 O O . TYR B 2 57 ? -2.437 -52.223 38.326 1.00 29.95 57 TYR B O 1
ATOM 3146 N N . GLY B 2 58 ? -3.626 -50.503 39.184 1.00 27.97 58 GLY B N 1
ATOM 3147 C CA . GLY B 2 58 ? -3.042 -50.622 40.507 1.00 28.03 58 GLY B CA 1
ATOM 3148 C C . GLY B 2 58 ? -3.437 -51.919 41.185 1.00 30.13 58 GLY B C 1
ATOM 3149 O O . GLY B 2 58 ? -4.452 -52.537 40.868 1.00 31.15 58 GLY B O 1
ATOM 3150 N N . GLU B 2 59 ? -2.614 -52.335 42.150 1.00 33.06 59 GLU B N 1
ATOM 3151 C CA . GLU B 2 59 ? -2.853 -53.613 42.815 1.00 37.83 59 GLU B CA 1
ATOM 3152 C C . GLU B 2 59 ? -4.195 -53.661 43.545 1.00 33.82 59 GLU B C 1
ATOM 3153 O O . GLU B 2 59 ? -4.791 -54.732 43.665 1.00 38.55 59 GLU B O 1
ATOM 3159 N N . PHE B 2 60 ? -4.697 -52.540 44.037 1.00 31.43 60 PHE B N 1
ATOM 3160 C CA . PHE B 2 60 ? -5.955 -52.581 44.782 1.00 36.24 60 PHE B CA 1
ATOM 3161 C C . PHE B 2 60 ? -7.187 -52.696 43.879 1.00 33.53 60 PHE B C 1
ATOM 3162 O O . PHE B 2 60 ? -8.297 -52.851 44.399 1.00 33.80 60 PHE B O 1
ATOM 3170 N N . VAL B 2 61 ? -7.018 -52.621 42.554 1.00 32.27 61 VAL B N 1
ATOM 3171 C CA . VAL B 2 61 ? -8.155 -52.611 41.629 1.00 33.27 61 VAL B CA 1
ATOM 3172 C C . VAL B 2 61 ? -8.869 -53.961 41.613 1.00 33.73 61 VAL B C 1
ATOM 3173 O O . VAL B 2 61 ? -10.092 -54.029 41.785 1.00 32.91 61 VAL B O 1
ATOM 3177 N N . LYS B 2 62 ? -8.121 -55.051 41.373 1.00 34.29 62 LYS B N 1
ATOM 3178 C CA . LYS B 2 62 ? -8.661 -56.427 41.352 1.00 33.38 62 LYS B CA 1
ATOM 3179 C C . LYS B 2 62 ? -9.778 -56.604 40.324 1.00 35.44 62 LYS B C 1
ATOM 3180 O O . LYS B 2 62 ? -10.838 -57.159 40.624 1.00 38.43 62 LYS B O 1
ATOM 3186 N N . GLY B 2 63 ? -9.530 -56.151 39.097 1.00 33.42 63 GLY B N 1
ATOM 3187 C CA . GLY B 2 63 ? -10.489 -56.367 38.035 1.00 30.23 63 GLY B CA 1
ATOM 3188 C C . GLY B 2 63 ? -11.819 -55.675 38.213 1.00 35.31 63 GLY B C 1
ATOM 3189 O O . GLY B 2 63 ? -12.787 -56.044 37.542 1.00 37.08 63 GLY B O 1
ATOM 3190 N N . ARG B 2 64 ? -11.908 -54.694 39.113 1.00 31.95 64 ARG B N 1
ATOM 3191 C CA . ARG B 2 64 ? -13.139 -53.945 39.303 1.00 33.00 64 ARG B CA 1
ATOM 3192 C C . ARG B 2 64 ? -13.246 -52.735 38.397 1.00 35.06 64 ARG B C 1
ATOM 3193 O O . ARG B 2 64 ? -14.337 -52.171 38.273 1.00 35.32 64 ARG B O 1
ATOM 3201 N N . PHE B 2 65 ? -12.143 -52.279 37.815 1.00 34.06 65 PHE B N 1
ATOM 3202 C CA . PHE B 2 65 ? -12.139 -51.067 37.012 1.00 33.58 65 PHE B CA 1
ATOM 3203 C C . PHE B 2 65 ? -11.711 -51.427 35.603 1.00 33.23 65 PHE B C 1
ATOM 3204 O O . PHE B 2 65 ? -10.900 -52.333 35.401 1.00 33.13 65 PHE B O 1
ATOM 3212 N N . THR B 2 66 ? -12.245 -50.700 34.624 1.00 34.80 66 THR B N 1
ATOM 3213 C CA . THR B 2 66 ? -11.850 -50.881 33.237 1.00 33.76 66 THR B CA 1
ATOM 3214 C C . THR B 2 66 ? -11.448 -49.528 32.689 1.00 32.24 66 THR B C 1
ATOM 3215 O O . THR B 2 66 ? -12.162 -48.545 32.885 1.00 33.41 66 THR B O 1
ATOM 3219 N N . ILE B 2 67 ? -10.302 -49.464 32.026 1.00 31.57 67 ILE B N 1
ATOM 3220 C CA . ILE B 2 67 ? -9.859 -48.227 31.401 1.00 34.28 67 ILE B CA 1
ATOM 3221 C C . ILE B 2 67 ? -9.877 -48.431 29.897 1.00 31.94 67 ILE B C 1
ATOM 3222 O O . ILE B 2 67 ? -9.625 -49.534 29.416 1.00 31.51 67 ILE B O 1
ATOM 3227 N N . SER B 2 68 ? -10.248 -47.389 29.158 1.00 33.99 68 SER B N 1
ATOM 3228 C CA . SER B 2 68 ? -10.298 -47.510 27.711 1.00 34.97 68 SER B CA 1
ATOM 3229 C C . SER B 2 68 ? -10.073 -46.142 27.082 1.00 36.83 68 SER B C 1
ATOM 3230 O O . SER B 2 68 ? -10.257 -45.105 27.726 1.00 36.81 68 SER B O 1
ATOM 3233 N N . ARG B 2 69 ? -9.672 -46.163 25.808 1.00 36.83 69 ARG B N 1
ATOM 3234 C CA . ARG B 2 69 ? -9.347 -44.976 25.031 1.00 36.72 69 ARG B CA 1
ATOM 3235 C C . ARG B 2 69 ? -10.318 -44.826 23.874 1.00 37.76 69 ARG B C 1
ATOM 3236 O O . ARG B 2 69 ? -10.644 -45.806 23.195 1.00 36.56 69 ARG B O 1
ATOM 3244 N N . ASP B 2 70 ? -10.751 -43.590 23.635 1.00 39.96 70 ASP B N 1
ATOM 3245 C CA . ASP B 2 70 ? -11.532 -43.226 22.454 1.00 44.29 70 ASP B CA 1
ATOM 3246 C C . ASP B 2 70 ? -10.729 -42.234 21.615 1.00 44.64 70 ASP B C 1
ATOM 3247 O O . ASP B 2 70 ? -10.662 -41.048 21.942 1.00 45.56 70 ASP B O 1
ATOM 3252 N N . ASN B 2 71 ? -10.141 -42.697 20.514 1.00 48.66 71 ASN B N 1
ATOM 3253 C CA . ASN B 2 71 ? -9.305 -41.797 19.729 1.00 48.17 71 ASN B CA 1
ATOM 3254 C C . ASN B 2 71 ? -10.132 -40.700 19.072 1.00 50.72 71 ASN B C 1
ATOM 3255 O O . ASN B 2 71 ? -9.699 -39.540 19.012 1.00 50.59 71 ASN B O 1
ATOM 3260 N N . ALA B 2 72 ? -11.327 -41.038 18.584 1.00 51.34 72 ALA B N 1
ATOM 3261 C CA . ALA B 2 72 ? -12.146 -40.027 17.926 1.00 50.36 72 ALA B CA 1
ATOM 3262 C C . ALA B 2 72 ? -12.470 -38.878 18.874 1.00 52.74 72 ALA B C 1
ATOM 3263 O O . ALA B 2 72 ? -12.439 -37.709 18.474 1.00 54.19 72 ALA B O 1
ATOM 3265 N N . LYS B 2 73 ? -12.745 -39.179 20.142 1.00 53.85 73 LYS B N 1
ATOM 3266 C CA . LYS B 2 73 ? -13.134 -38.153 21.099 1.00 50.82 73 LYS B CA 1
ATOM 3267 C C . LYS B 2 73 ? -11.970 -37.647 21.946 1.00 46.33 73 LYS B C 1
ATOM 3268 O O . LYS B 2 73 ? -12.190 -36.823 22.841 1.00 44.98 73 LYS B O 1
ATOM 3274 N N . SER B 2 74 ? -10.745 -38.097 21.669 1.00 48.30 74 SER B N 1
ATOM 3275 C CA . SER B 2 74 ? -9.566 -37.792 22.488 1.00 43.79 74 SER B CA 1
ATOM 3276 C C . SER B 2 74 ? -9.902 -37.906 23.964 1.00 46.52 74 SER B C 1
ATOM 3277 O O . SER B 2 74 ? -9.704 -36.976 24.752 1.00 48.25 74 SER B O 1
ATOM 3280 N N . THR B 2 75 ? -10.471 -39.047 24.334 1.00 44.15 75 THR B N 1
ATOM 3281 C CA . THR B 2 75 ? -10.949 -39.216 25.696 1.00 46.76 75 THR B CA 1
ATOM 3282 C C . THR B 2 75 ? -10.591 -40.600 26.200 1.00 42.66 75 THR B C 1
ATOM 3283 O O . THR B 2 75 ? -10.590 -41.575 25.442 1.00 42.05 75 THR B O 1
ATOM 3287 N N . VAL B 2 76 ? -10.263 -40.667 27.474 1.00 39.06 76 VAL B N 1
ATOM 3288 C CA . VAL B 2 76 ? -9.986 -41.930 28.123 1.00 37.72 76 VAL B CA 1
ATOM 3289 C C . VAL B 2 76 ? -11.059 -42.089 29.188 1.00 40.37 76 VAL B C 1
ATOM 3290 O O . VAL B 2 76 ? -11.560 -41.104 29.750 1.00 37.70 76 VAL B O 1
ATOM 3294 N N . TYR B 2 77 ? -11.469 -43.329 29.418 1.00 38.05 77 TYR B N 1
ATOM 3295 C CA . TYR B 2 77 ? -12.553 -43.609 30.343 1.00 37.76 77 TYR B CA 1
ATOM 3296 C C . TYR B 2 77 ? -12.116 -44.603 31.410 1.00 38.97 77 TYR B C 1
ATOM 3297 O O . TYR B 2 77 ? -11.399 -45.572 31.114 1.00 34.39 77 TYR B O 1
ATOM 3306 N N . LEU B 2 78 ? -12.569 -44.363 32.649 1.00 39.28 78 LEU B N 1
ATOM 3307 C CA . LEU B 2 78 ? -12.400 -45.287 33.770 1.00 34.91 78 LEU B CA 1
ATOM 3308 C C . LEU B 2 78 ? -13.776 -45.704 34.288 1.00 37.47 78 LEU B C 1
ATOM 3309 O O . LEU B 2 78 ? -14.498 -44.893 34.888 1.00 37.24 78 LEU B O 1
ATOM 3314 N N . GLN B 2 79 ? -14.147 -46.960 34.056 1.00 34.15 79 GLN B N 1
ATOM 3315 C CA . GLN B 2 79 ? -15.368 -47.518 34.626 1.00 37.99 79 GLN B CA 1
ATOM 3316 C C . GLN B 2 79 ? -15.027 -48.216 35.934 1.00 38.86 79 GLN B C 1
ATOM 3317 O O . GLN B 2 79 ? -14.263 -49.189 35.936 1.00 35.91 79 GLN B O 1
ATOM 3323 N N . MET B 2 80 ? -15.595 -47.736 37.037 1.00 36.21 80 MET B N 1
ATOM 3324 C CA . MET B 2 80 ? -15.331 -48.307 38.350 1.00 37.11 80 MET B CA 1
ATOM 3325 C C . MET B 2 80 ? -16.605 -48.938 38.883 1.00 37.78 80 MET B C 1
ATOM 3326 O O . MET B 2 80 ? -17.621 -48.254 39.044 1.00 42.99 80 MET B O 1
ATOM 3331 N N . SER B 2 81 ? -16.545 -50.226 39.169 1.00 35.33 81 SER B N 1
ATOM 3332 C CA . SER B 2 81 ? -17.640 -50.942 39.796 1.00 39.36 81 SER B CA 1
ATOM 3333 C C . SER B 2 81 ? -17.178 -51.502 41.134 1.00 39.43 81 SER B C 1
ATOM 3334 O O . SER B 2 81 ? -15.980 -51.528 41.437 1.00 37.56 81 SER B O 1
ATOM 3337 N N . SER B 2 82 ? -18.151 -51.939 41.941 1.00 41.58 82 SER B N 1
ATOM 3338 C CA . SER B 2 82 ? -17.886 -52.521 43.260 1.00 39.01 82 SER B CA 1
ATOM 3339 C C . SER B 2 82 ? -17.047 -51.584 44.124 1.00 39.05 82 SER B C 1
ATOM 3340 O O . SER B 2 82 ? -16.038 -51.975 44.710 1.00 35.63 82 SER B O 1
ATOM 3343 N N . LEU B 2 83 ? -17.448 -50.321 44.170 1.00 40.34 83 LEU B N 1
ATOM 3344 C CA . LEU B 2 83 ? -16.670 -49.346 44.914 1.00 38.22 83 LEU B CA 1
ATOM 3345 C C . LEU B 2 83 ? -16.904 -49.516 46.409 1.00 40.01 83 LEU B C 1
ATOM 3346 O O . LEU B 2 83 ? -17.974 -49.952 46.853 1.00 41.33 83 LEU B O 1
ATOM 3351 N N . LYS B 2 84 ? -15.882 -49.179 47.181 1.00 37.20 84 LYS B N 1
ATOM 3352 C CA . LYS B 2 84 ? -15.807 -49.400 48.613 1.00 39.07 84 LYS B CA 1
ATOM 3353 C C . LYS B 2 84 ? -15.303 -48.134 49.290 1.00 38.61 84 LYS B C 1
ATOM 3354 O O . LYS B 2 84 ? -14.583 -47.350 48.666 1.00 39.24 84 LYS B O 1
ATOM 3360 N N . PRO B 2 85 ? -15.626 -47.923 50.567 1.00 41.39 85 PRO B N 1
ATOM 3361 C CA . PRO B 2 85 ? -15.109 -46.723 51.265 1.00 41.88 85 PRO B CA 1
ATOM 3362 C C . PRO B 2 85 ? -13.605 -46.531 51.123 1.00 39.53 85 PRO B C 1
ATOM 3363 O O . PRO B 2 85 ? -13.142 -45.389 50.992 1.00 40.58 85 PRO B O 1
ATOM 3367 N N . GLU B 2 86 ? -12.834 -47.623 51.122 1.00 37.05 86 GLU B N 1
ATOM 3368 C CA . GLU B 2 86 ? -11.415 -47.552 50.791 1.00 40.73 86 GLU B CA 1
ATOM 3369 C C . GLU B 2 86 ? -11.145 -46.791 49.494 1.00 38.81 86 GLU B C 1
ATOM 3370 O O . GLU B 2 86 ? -10.063 -46.219 49.337 1.00 37.26 86 GLU B O 1
ATOM 3376 N N . ASP B 2 87 ? -12.084 -46.796 48.543 1.00 35.78 87 ASP B N 1
ATOM 3377 C CA . ASP B 2 87 ? -11.834 -46.140 47.260 1.00 35.16 87 ASP B CA 1
ATOM 3378 C C . ASP B 2 87 ? -12.077 -44.628 47.287 1.00 35.04 87 ASP B C 1
ATOM 3379 O O . ASP B 2 87 ? -11.854 -43.970 46.268 1.00 37.04 87 ASP B O 1
ATOM 3384 N N . THR B 2 88 ? -12.478 -44.058 48.424 1.00 35.85 88 THR B N 1
ATOM 3385 C CA . THR B 2 88 ? -12.710 -42.614 48.541 1.00 37.80 88 THR B CA 1
ATOM 3386 C C . THR B 2 88 ? -11.404 -41.824 48.439 1.00 35.37 88 THR B C 1
ATOM 3387 O O . THR B 2 88 ? -10.468 -42.064 49.207 1.00 38.33 88 THR B O 1
ATOM 3391 N N . ALA B 2 89 ? -11.348 -40.856 47.522 1.00 37.25 89 ALA B N 1
ATOM 3392 C CA . ALA B 2 89 ? -10.133 -40.064 47.288 1.00 37.83 8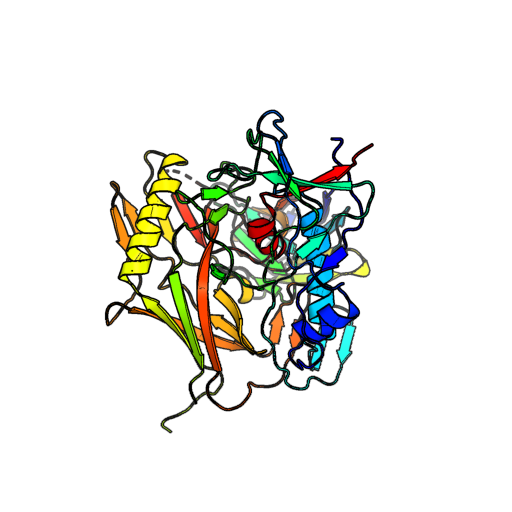9 ALA B CA 1
ATOM 3393 C C . ALA B 2 89 ? -10.416 -39.016 46.218 1.00 37.01 89 ALA B C 1
ATOM 3394 O O . ALA B 2 89 ? -11.469 -39.022 45.568 1.00 36.48 89 ALA B O 1
ATOM 3396 N N . ILE B 2 90 ? -9.439 -38.139 46.008 1.00 37.78 90 ILE B N 1
ATOM 3397 C CA . ILE B 2 90 ? -9.445 -37.247 44.848 1.00 39.16 90 ILE B CA 1
ATOM 3398 C C . ILE B 2 90 ? -8.773 -37.983 43.698 1.00 36.78 90 ILE B C 1
ATOM 3399 O O . ILE B 2 90 ? -7.639 -38.455 43.839 1.00 37.88 90 ILE B O 1
ATOM 3404 N N . TYR B 2 91 ? -9.480 -38.117 42.578 1.00 37.04 91 TYR B N 1
ATOM 3405 C CA . TYR B 2 91 ? -8.958 -38.786 41.390 1.00 36.58 91 TYR B CA 1
ATOM 3406 C C . TYR B 2 91 ? -8.463 -37.750 40.383 1.00 39.06 91 TYR B C 1
ATOM 3407 O O . TYR B 2 91 ? -9.179 -36.795 40.060 1.00 39.76 91 TYR B O 1
ATOM 3416 N N . PHE B 2 92 ? -7.224 -37.918 39.923 1.00 37.64 92 PHE B N 1
ATOM 3417 C CA . PHE B 2 92 ? -6.590 -37.010 38.980 1.00 36.73 92 PHE B CA 1
ATOM 3418 C C . PHE B 2 92 ? -6.383 -37.733 37.665 1.00 41.31 92 PHE B C 1
ATOM 3419 O O . PHE B 2 92 ? -5.780 -38.812 37.636 1.00 38.13 92 PHE B O 1
ATOM 3427 N N . CYS B 2 93 ? -6.873 -37.129 36.587 1.00 46.67 93 CYS B N 1
ATOM 3428 C CA . CYS B 2 93 ? -6.449 -37.472 35.241 1.00 42.92 93 CYS B CA 1
ATOM 3429 C C . CYS B 2 93 ? -5.016 -36.990 34.998 1.00 41.18 93 CYS B C 1
ATOM 3430 O O . CYS B 2 93 ? -4.611 -35.936 35.490 1.00 42.31 93 CYS B O 1
ATOM 3433 N N . ALA B 2 94 ? -4.246 -37.743 34.218 1.00 36.16 94 ALA B N 1
ATOM 3434 C CA . ALA B 2 94 ? -2.897 -37.295 33.900 1.00 38.34 94 ALA B CA 1
ATOM 3435 C C . ALA B 2 94 ? -2.507 -37.725 32.496 1.00 38.01 94 ALA B C 1
ATOM 3436 O O . ALA B 2 94 ? -2.869 -38.814 32.047 1.00 37.13 94 ALA B O 1
ATOM 3438 N N . ARG B 2 95 ? -1.766 -36.866 31.807 1.00 40.13 95 ARG B N 1
ATOM 3439 C CA . ARG B 2 95 ? -1.243 -37.184 30.486 1.00 38.91 95 ARG B CA 1
ATOM 3440 C C . ARG B 2 95 ? 0.228 -37.557 30.604 1.00 36.55 95 ARG B C 1
ATOM 3441 O O . ARG B 2 95 ? 1.007 -36.846 31.245 1.00 37.45 95 ARG B O 1
ATOM 3449 N N . SER B 2 96 ? 0.600 -38.676 29.996 1.00 34.37 96 SER B N 1
ATOM 3450 C CA . SER B 2 96 ? 1.968 -39.146 30.102 1.00 33.07 96 SER B CA 1
ATOM 3451 C C . SER B 2 96 ? 2.900 -38.197 29.366 1.00 34.08 96 SER B C 1
ATOM 3452 O O . SER B 2 96 ? 2.470 -37.378 28.557 1.00 35.63 96 SER B O 1
ATOM 3455 N N . LYS B 2 97 ? 4.189 -38.284 29.683 1.00 34.95 97 LYS B N 1
ATOM 3456 C CA . LYS B 2 97 ? 5.175 -37.532 28.914 1.00 34.22 97 LYS B CA 1
ATOM 3457 C C . LYS B 2 97 ? 5.431 -38.174 27.558 1.00 35.59 97 LYS B C 1
ATOM 3458 O O . LYS B 2 97 ? 6.065 -37.554 26.700 1.00 35.65 97 LYS B O 1
ATOM 3464 N N . SER B 2 98 ? 4.931 -39.382 27.337 1.00 31.81 98 SER B N 1
ATOM 3465 C CA . SER B 2 98 ? 5.305 -40.153 26.173 1.00 31.15 98 SER B CA 1
ATOM 3466 C C . SER B 2 98 ? 4.132 -41.066 25.807 1.00 32.88 98 SER B C 1
ATOM 3467 O O . SER B 2 98 ? 3.004 -40.867 26.275 1.00 32.32 98 SER B O 1
ATOM 3470 N N . THR B 2 99 ? 4.393 -42.074 24.976 1.00 26.65 99 THR B N 1
ATOM 3471 C CA . THR B 2 99 ? 3.373 -43.068 24.666 1.00 29.78 99 THR B CA 1
ATOM 3472 C C . THR B 2 99 ? 3.236 -44.138 25.748 1.00 27.56 99 THR B C 1
ATOM 3473 O O . THR B 2 99 ? 2.403 -45.038 25.606 1.00 25.25 99 THR B O 1
ATOM 3477 N N . TYR B 2 100 ? 4.006 -44.051 26.827 1.00 30.26 100 TYR B N 1
ATOM 3478 C CA . TYR B 2 100 ? 4.147 -45.141 27.781 1.00 28.82 100 TYR B CA 1
ATOM 3479 C C . TYR B 2 100 ? 3.566 -44.786 29.141 1.00 28.00 100 TYR B C 1
ATOM 3480 O O . TYR B 2 100 ? 3.441 -43.619 29.516 1.00 27.82 100 TYR B O 1
ATOM 3489 N N . ILE B 2 101 ? 3.236 -45.828 29.887 1.00 27.84 101 ILE B N 1
ATOM 3490 C CA . ILE B 2 101 ? 2.627 -45.717 31.198 1.00 26.39 101 ILE B CA 1
ATOM 3491 C C . ILE B 2 101 ? 3.695 -46.010 32.239 1.00 28.67 101 ILE B C 1
ATOM 3492 O O . ILE B 2 101 ? 4.400 -47.024 32.156 1.00 28.95 101 ILE B O 1
ATOM 3497 N N . SER B 2 102 ? 3.823 -45.118 33.206 1.00 27.97 102 SER B N 1
ATOM 3498 C CA . SER B 2 102 ? 4.610 -45.354 34.399 1.00 30.99 102 SER B CA 1
ATOM 3499 C C . SER B 2 102 ? 3.657 -45.366 35.575 1.00 30.01 102 SER B C 1
ATOM 3500 O O . SER B 2 102 ? 2.614 -44.704 35.533 1.00 31.26 102 SER B O 1
ATOM 3503 N N . TYR B 2 103 ? 4.009 -46.110 36.623 1.00 29.30 103 TYR B N 1
ATOM 3504 C CA . TYR B 2 103 ? 3.216 -46.035 37.852 1.00 29.39 103 TYR B CA 1
ATOM 3505 C C . TYR B 2 103 ? 3.636 -44.881 38.737 1.00 30.78 103 TYR B C 1
ATOM 3506 O O . TYR B 2 103 ? 2.938 -44.567 39.703 1.00 33.07 103 TYR B O 1
ATOM 3515 N N . ASN B 2 104 ? 4.766 -44.270 38.451 1.00 31.70 104 ASN B N 1
ATOM 3516 C CA . ASN B 2 104 ? 5.257 -43.163 39.243 1.00 32.78 104 ASN B CA 1
ATOM 3517 C C . ASN B 2 104 ? 4.663 -41.868 38.704 1.00 35.00 104 ASN B C 1
ATOM 3518 O O . ASN B 2 104 ? 4.602 -41.650 37.491 1.00 33.86 104 ASN B O 1
ATOM 3523 N N . SER B 2 105 ? 4.230 -40.998 39.612 1.00 37.28 105 SER B N 1
ATOM 3524 C CA . SER B 2 105 ? 3.600 -39.769 39.157 1.00 35.40 105 SER B CA 1
ATOM 3525 C C . SER B 2 105 ? 4.541 -38.893 38.335 1.00 35.09 105 SER B C 1
ATOM 3526 O O . SER B 2 105 ? 4.061 -38.016 37.610 1.00 37.86 105 SER B O 1
ATOM 3529 N N . ASN B 2 106 ? 5.859 -39.100 38.405 1.00 32.81 106 ASN B N 1
ATOM 3530 C CA . ASN B 2 106 ? 6.745 -38.232 37.626 1.00 39.09 106 ASN B CA 1
ATOM 3531 C C . ASN B 2 106 ? 6.908 -38.678 36.160 1.00 39.16 106 ASN B C 1
ATOM 3532 O O . ASN B 2 106 ? 7.784 -38.156 35.463 1.00 38.42 106 ASN B O 1
ATOM 3537 N N . GLY B 2 107 ? 6.095 -39.614 35.674 1.00 35.20 107 GLY B N 1
ATOM 3538 C CA . GLY B 2 107 ? 6.034 -39.884 34.250 1.00 31.92 107 GLY B CA 1
ATOM 3539 C C . GLY B 2 107 ? 4.960 -39.087 33.528 1.00 34.88 107 GLY B C 1
ATOM 3540 O O . GLY B 2 107 ? 4.559 -39.435 32.412 1.00 33.22 107 GLY B O 1
ATOM 3541 N N . TYR B 2 108 ? 4.471 -38.018 34.157 1.00 36.37 108 TYR B N 1
ATOM 3542 C CA . TYR B 2 108 ? 3.313 -37.290 33.658 1.00 35.61 108 TYR B CA 1
ATOM 3543 C C . TYR B 2 108 ? 3.586 -35.802 33.771 1.00 40.51 108 TYR B C 1
ATOM 3544 O O . TYR B 2 108 ? 4.030 -35.340 34.825 1.00 42.80 108 TYR B O 1
ATOM 3553 N N . ASP B 2 109 ? 3.338 -35.044 32.701 1.00 42.10 109 ASP B N 1
ATOM 3554 C CA . ASP B 2 109 ? 3.529 -33.597 32.770 1.00 42.83 109 ASP B CA 1
ATOM 3555 C C . ASP B 2 109 ? 2.240 -32.782 32.745 1.00 44.05 109 ASP B C 1
ATOM 3556 O O . ASP B 2 109 ? 2.316 -31.554 32.805 1.00 47.31 109 ASP B O 1
ATOM 3561 N N . TYR B 2 110 ? 1.065 -33.397 32.649 1.00 42.74 110 TYR B N 1
ATOM 3562 C CA . TYR B 2 110 ? -0.169 -32.619 32.684 1.00 42.04 110 TYR B CA 1
ATOM 3563 C C . TYR B 2 110 ? -1.197 -33.330 33.543 1.00 43.44 110 TYR B C 1
ATOM 3564 O O . TYR B 2 110 ? -1.392 -34.542 33.396 1.00 42.49 110 TYR B O 1
ATOM 3573 N N . TRP B 2 111 ? -1.874 -32.569 34.408 1.00 44.46 111 TRP B N 1
ATOM 3574 C CA . TRP B 2 111 ? -2.763 -33.110 35.432 1.00 42.32 111 TRP B CA 1
ATOM 3575 C C . TRP B 2 111 ? -4.092 -32.384 35.422 1.00 44.24 111 TRP B C 1
ATOM 3576 O O . TRP B 2 111 ? -4.130 -31.153 35.357 1.00 48.50 111 TRP B O 1
ATOM 3587 N N . GLY B 2 112 ? -5.174 -33.142 35.541 1.00 45.02 112 GLY B N 1
ATOM 3588 C CA . GLY B 2 112 ? -6.475 -32.554 35.775 1.00 47.30 112 GLY B CA 1
ATOM 3589 C C . GLY B 2 112 ? -6.565 -31.920 37.149 1.00 47.98 112 GLY B C 1
ATOM 3590 O O . GLY B 2 112 ? -5.707 -32.090 38.012 1.00 47.29 112 GLY B O 1
ATOM 3591 N N . ARG B 2 113 ? -7.630 -31.146 37.353 1.00 51.16 113 ARG B N 1
ATOM 3592 C CA . ARG B 2 113 ? -7.792 -30.469 38.634 1.00 52.62 113 ARG B CA 1
ATOM 3593 C C . ARG B 2 113 ? -8.133 -31.445 39.750 1.00 47.01 113 ARG B C 1
ATOM 3594 O O . ARG B 2 113 ? -7.952 -31.113 40.926 1.00 48.00 113 ARG B O 1
ATOM 3602 N N . GLY B 2 114 ? -8.608 -32.638 39.411 1.00 45.74 114 GLY B N 1
ATOM 3603 C CA . GLY B 2 114 ? -8.938 -33.639 40.410 1.00 45.90 114 GLY B CA 1
ATOM 3604 C C . GLY B 2 114 ? -10.400 -33.607 40.786 1.00 43.23 114 GLY B C 1
ATOM 3605 O O . GLY B 2 114 ? -10.939 -32.531 41.039 1.00 49.12 114 GLY B O 1
ATOM 3606 N N . THR B 2 115 ? -11.071 -34.754 40.800 1.00 42.73 115 THR B N 1
ATOM 3607 C CA . THR B 2 115 ? -12.470 -34.816 41.210 1.00 44.26 115 THR B CA 1
ATOM 3608 C C . THR B 2 115 ? -12.621 -35.770 42.389 1.00 39.39 115 THR B C 1
ATOM 3609 O O . THR B 2 115 ? -12.124 -36.899 42.360 1.00 40.10 115 THR B O 1
ATOM 3613 N N . GLN B 2 116 ? -13.301 -35.297 43.421 1.00 39.88 116 GLN B N 1
ATOM 3614 C CA . GLN B 2 116 ? -13.562 -36.094 44.601 1.00 39.93 116 GLN B CA 1
ATOM 3615 C C . GLN B 2 116 ? -14.488 -37.249 44.249 1.00 42.16 116 GLN B C 1
ATOM 3616 O O . GLN B 2 116 ? -15.539 -37.044 43.637 1.00 43.97 116 GLN B O 1
ATOM 3622 N N . VAL B 2 117 ? -14.078 -38.465 44.607 1.00 40.11 117 VAL B N 1
ATOM 3623 C CA . VAL B 2 117 ? -14.958 -39.626 44.687 1.00 37.64 117 VAL B CA 1
ATOM 3624 C C . VAL B 2 117 ? -15.145 -39.984 46.150 1.00 38.92 117 VAL B C 1
ATOM 3625 O O . VAL B 2 117 ? -14.166 -40.255 46.857 1.00 39.11 117 VAL B O 1
ATOM 3629 N N . THR B 2 118 ? -16.401 -40.014 46.590 1.00 39.23 118 THR B N 1
ATOM 3630 C CA . THR B 2 118 ? -16.763 -40.372 47.958 1.00 43.30 118 THR B CA 1
ATOM 3631 C C . THR B 2 118 ? -17.693 -41.577 47.921 1.00 43.24 118 THR B C 1
ATOM 3632 O O . THR B 2 118 ? -18.777 -41.512 47.326 1.00 44.78 118 THR B O 1
ATOM 3636 N N . VAL B 2 119 ? -17.262 -42.671 48.540 1.00 35.88 119 VAL B N 1
ATOM 3637 C CA . VAL B 2 119 ? -18.059 -43.885 48.627 1.00 43.17 119 VAL B CA 1
ATOM 3638 C C . VAL B 2 119 ? -18.707 -43.904 50.002 1.00 44.23 119 VAL B C 1
ATOM 3639 O O . VAL B 2 119 ? -18.013 -43.971 51.019 1.00 40.97 119 VAL B O 1
ATOM 3643 N N . SER B 2 120 ? -20.032 -43.820 50.035 1.00 45.07 120 SER B N 1
ATOM 3644 C CA . SER B 2 120 ? -20.791 -43.761 51.272 1.00 43.87 120 SER B CA 1
ATOM 3645 C C . SER B 2 120 ? -21.451 -45.099 51.554 1.00 47.97 120 SER B C 1
ATOM 3646 O O . SER B 2 120 ? -22.081 -45.685 50.665 1.00 48.37 120 SER B O 1
ATOM 3649 N N . SER B 2 121 ? -21.324 -45.568 52.794 1.00 47.52 121 SER B N 1
ATOM 3650 C CA . SER B 2 121 ? -22.017 -46.782 53.237 1.00 55.10 121 SER B CA 1
ATOM 3651 C C . SER B 2 121 ? -23.337 -46.409 53.924 1.00 56.53 121 SER B C 1
ATOM 3652 O O . SER B 2 121 ? -23.509 -46.569 55.127 1.00 56.19 121 SER B O 1
ATOM 3655 N N . ALA B 2 122 ? -24.280 -45.910 53.113 1.00 63.62 122 ALA B N 1
ATOM 3656 C CA . ALA B 2 122 ? -25.626 -45.470 53.548 1.00 64.72 122 ALA B CA 1
ATOM 3657 C C . ALA B 2 122 ? -25.572 -44.419 54.652 1.00 62.04 122 ALA B C 1
ATOM 3658 O O . ALA B 2 122 ? -24.501 -43.923 54.997 1.00 58.24 122 ALA B O 1
#

B-factor: mean 50.73, std 18.23, range [22.11, 128.68]

Radius of gyration: 23.26 Å; Cα contacts (8 Å, |Δi|>4): 1217; chains: 2; bounding box: 61×68×57 Å

Nearest PDB structures (foldseek):
  8fis-assembly1_I  TM=9.984E-01  e=3.619E-22  Lama glama
  8fis-assembly1_L  TM=9.944E-01  e=3.619E-22  Lama glama
  7lpn-assembly1_I  TM=9.965E-01  e=1.229E-21  Lama glama
  7a50-assembly1_C  TM=9.497E-01  e=9.311E-18  Lama glama
  8ybp-assembly1_B  TM=9.411E-01  e=9.660E-17  Vicugna pacos

Organism: Human immunodeficiency virus type 1 (NCBI:txid11676)

Secondary structure (DSSP, 8-state):
-EE-----EEEE---TT--SHHHHHHHHHSEEPPSS--EEEESS--EEEEGGG-HHHHHHHHHHHHHHHHHS--SEEEETTEEEE------------EEEEPPTTEEEEEE--TT--SEEEESSEEEESBPPPB----BSSEEES----SSS-EEEES-TT-TTS-EEEEEEEEEEEEEEE-------TTEEEEEEEHHHHHHHHHHHHHHHHHHSTTS-EEE-PPPSB-HHHHTEEEEETTEEEEE--TTTS-EEEETTEEEE-S--SSSEEEEEEEE-SEEE-SSSSSEEE-PPPPSS-EEEEEEEEEEEEEEPP---EEEEE----HHHHHHHHHTTEEEEE--/--EEEEEE-EEEETT--EEEEEEEESS-GGG--EEEEEE-TTS--EEEEEESSSEEE-TTTTT-EEEEEETTTTEEEEEE-S--GGG-EEEEEEEESSSS-BSSGGGEEEE---EEEEEE--

Foldseek 3Di:
DAFDDDQKAKEFCQDPVDQALQSVLCVVRHHHDDPDWDKAKDLADKDWFALPPFVVLVNVLVSVLVSCVVFQAFQWWFDPPDIDGDDGDQGFHDFGFMKIFDPPQKWKKFAPPLQDQLGTMGNIIMTTGIADTAGLWDKFFFQWDGDARCDAWHWHWPDVVPLPIKIKIFHRDWWKKKKKQAQVVDDDSFKIKIKTQQVVLQVRVLRVVVVVCVVVPPAKEAFAQDDDDFQRWSFIWTAFRSWIKGWHCRLRRGWIQPPSHIGRDGDDDPSMDMTMIGTDAWHADLSDGTIGGHDRDDHHMTMDTIIGRMGIWGWDDDSHIYIYGGDSNSSVSVSSRCSRIGMGGPD/DWAKDKDWADEDEAQAKTKIKIAIPPDQLLWWKKFKWWDDPPDDIWGAWIDQPDIDGDPVQVPQWDWAADNVRNMIMIIGGNDDQVNWTWMKMFIAPGSDDDGDPVRTDYIHPTDTHGHDHD

Sequence (469 aa):
WKEAKTTLFCASDAKAYEKEVHNVWATHACVPTDPNPQEMVLANVTENFNMWKNDMVEQMHEDIISLWDESLKPCVKLTGGSAITQACPKVSFDPIPLHYCAPAGFAILKCNNKTFNGTGPCRNVSTVQCTHGIKPVVSTQLLLNGSLAEEEIIIRSENLTNNAKTIIVHLNESVNIVCTRPNGSGGNIRQAHCNINESKWNNTLQKVGEELAKHFPSKTIKFEPSSGGDLEITTHSFNCRGEFFYCNTSDLFNGTYRNGTYNHTGRSSNGTITLQCKIKQIINMWQEVGRAIYAPPIEGEITCNSNITGLLLLRDGGDTETFRPGGGDMRDNWRSELYKYKVVEIKEVQLVESGGGLVQAGGFLRLSCELRGSIFNQYAMAWFRQAPGKEREFVAGMGAVPHYGEFVKGRFTISRDNAKSTVYLQMSSLKPEDTAIYFCARSKSTYISYNSNGYDYWGRGTQVTVSSA